Protein AF-A0A1X0P820-F1 (afdb_monomer)

Radius of gyration: 40.1 Å; Cα contacts (8 Å, |Δi|>4): 297; chains: 1; bounding box: 89×72×138 Å

Nearest PDB structures (foldseek):
  8d9p-assembly1_A  TM=5.127E-01  e=3.800E+00  synthetic construct
  5vju-assembly1_A  TM=3.948E-01  e=8.226E+00  synthetic construct
  8d9o-assembly1_A  TM=4.540E-01  e=9.118E+00  synthetic construct

pLDDT: mean 73.33, std 23.53, range [30.02, 98.31]

Mean predicted aligned error: 17.37 Å

Sequence (415 aa):
MGLALCHLFPRDVVLQAALLFLLVSCVLQGIVVGNYGKDTATGTITLKGQSTGASDAVHIATKPLIYTNNGTHVCEMSSNVDLVYVDCARFVEGFHAVCGLFLSSFISSVVVLIFCSFCVVPLSKTTTILIATVFVLFLIPISLHSAAIGMFFSPCVRYARSTVGRVIFAGEDVKFHRSHLSNVAVASEACLGVGFLFTLMRFVLAVLFRQSVKRRAIVRRDIGHLMQRHIVNDDWERQRAVLQSHARSVQLEMVIRADDDDNNKNASDGNNEEKKKKRKREIFESPATATMTTTTTTATGLCSAGGDVGSVSAAVAAAGTGLSNNNNNNNNNNNNNNNNNNNNNNNNNNNNNNNNRGKGGDVRNSSLHESDAEFTFRPSRAHSTIFNDTIRQVSNSSPAAEPFYASRTDTGTYS

Solvent-accessible surface area (backbone atoms only — not comparable to full-atom values): 26260 Å² total; per-residue (Å²): 134,83,76,64,65,80,68,46,55,63,88,50,64,63,58,45,52,20,53,50,26,41,51,54,17,41,54,38,39,46,54,54,58,70,43,52,76,40,90,54,48,39,24,38,39,34,55,66,91,61,66,101,78,56,84,74,37,32,32,32,36,49,44,63,36,30,28,39,72,86,69,49,73,76,34,66,92,61,96,83,58,103,73,73,51,71,44,44,54,52,22,34,54,44,40,51,52,26,53,52,27,45,50,50,17,37,53,45,40,51,52,43,52,51,42,45,43,70,46,42,50,73,67,42,84,40,68,66,56,37,44,50,51,53,44,60,55,49,50,57,27,49,52,32,39,53,48,20,53,50,45,40,66,52,57,24,49,49,25,49,48,52,41,46,17,52,74,74,49,79,62,47,66,64,42,82,43,79,24,71,53,47,51,40,52,52,50,21,50,51,30,37,49,51,16,45,49,45,38,48,53,52,41,50,49,55,53,53,51,51,52,52,50,52,54,54,38,64,75,65,70,46,61,70,66,52,65,78,60,47,78,62,52,51,60,58,51,48,50,48,47,50,51,50,51,48,52,50,51,52,52,52,52,51,52,56,54,50,56,51,54,52,52,53,49,53,56,56,58,59,53,64,66,54,63,76,76,63,84,83,72,80,92,82,87,85,89,86,89,86,89,83,88,80,89,77,88,82,86,86,79,90,81,88,81,88,84,83,88,79,91,80,83,86,84,87,79,90,84,81,83,89,83,84,87,82,84,82,90,80,91,81,90,80,90,80,86,82,85,83,86,83,88,82,86,82,90,83,88,79,88,79,88,81,87,82,91,76,89,87,79,89,82,82,87,80,94,74,84,87,74,86,75,78,82,73,83,73,77,78,84,72,83,89,74,91,89,80,85,85,85,81,81,87,84,83,82,82,79,81,84,77,81,83,76,82,81,81,79,81,85,80,86,81,133

Secondary structure (DSSP, 8-state):
----GGGTS-S-HHHHHHHHHHHHHHHHHHHHHHTTTSS--SEEEEETT--TT-TT-EEE-SSS-EEETT--EEE---S--S---HHHHHHHHHHHHHHHHHHHHHHHHHHHHHHIIIIIHHH-SSHHHHHHHHHHHHHHHHHHHHHHHHHIIIIIHHHHHHHHHHHTSTT--EEEEE-HHHHHHHHHHHHHHHHHHHHHHHHHHHHHHHHHHHHHHHHHT-HHHHHTT-TTHHHHHHHHHHHHHHHHHHHHHHHHHHHHHHHHHHHHHHHHHHTTTS-SS--------------------------------------------------------------------------------------------------------SSSSSSSSSS--------------------

Organism: NCBI:txid67003

Foldseek 3Di:
DPPPLVQLDAPPVLLNLLLVLLVLLLVLLCVLLVQQPPQDFQWWKDFVPDDPDDQFIWGCGSALWIAGPVRHTLADPDPDDPDHDPLSVQLNVLSVLLSVLSVQLSVLSVVLSCCLRPPLSVPDLDPLSSLVVNLVSLVRSLVSLVVSLCSCVPRNVVSVQVSCCVRPVVNGDMDMGGDPSNVSSVVSSVSSVSSNVSSVVVNVCVVVVVVVVVVVCVVVVPVVVVVVPSVSVCVVVVVVVVVVVVVVVVVVVVVVVVVVVVVVVVVVVVVVVVVVPPPPDDDDDDDDDDDDDDDDDDDDDDDDDDDDDDDDDDDDDDDDDDDDDDDDDDDDDDDDDDDDDDDDDDDDDDDDDDDDDDDDDDDDDDDDDDDDPPPDPDDPPPDPDPDDPPPPPPPDDDDDDDDDDDDDDDDDDDD

Structure (mmCIF, N/CA/C/O backbone):
data_AF-A0A1X0P820-F1
#
_entry.id   AF-A0A1X0P820-F1
#
loop_
_atom_site.group_PDB
_atom_site.id
_atom_site.type_symbol
_atom_site.label_atom_id
_atom_site.label_alt_id
_atom_site.label_comp_id
_atom_site.label_asym_id
_atom_site.label_entity_id
_atom_site.label_seq_id
_atom_site.pdbx_PDB_ins_code
_atom_site.Cartn_x
_atom_site.Cartn_y
_atom_site.Cartn_z
_atom_site.occupancy
_atom_site.B_iso_or_equiv
_atom_site.auth_seq_id
_atom_site.auth_comp_id
_atom_site.auth_asym_id
_atom_site.auth_atom_id
_atom_site.pdbx_PDB_model_num
ATOM 1 N N . MET A 1 1 ? 7.478 24.132 -26.569 1.00 47.34 1 MET A N 1
ATOM 2 C CA . MET A 1 1 ? 8.314 23.020 -26.068 1.00 47.34 1 MET A CA 1
ATOM 3 C C . MET A 1 1 ? 7.395 21.917 -25.559 1.00 47.34 1 MET A C 1
ATOM 5 O O . MET A 1 1 ? 7.080 21.878 -24.379 1.00 47.34 1 MET A O 1
ATOM 9 N N . GLY A 1 2 ? 6.881 21.073 -26.455 1.00 51.19 2 GLY A N 1
ATOM 10 C CA . GLY A 1 2 ? 6.145 19.877 -26.046 1.00 51.19 2 GLY A CA 1
ATOM 11 C C . GLY A 1 2 ? 7.160 18.846 -25.578 1.00 51.19 2 GLY A C 1
ATOM 12 O O . GLY A 1 2 ? 7.737 18.151 -26.408 1.00 51.19 2 GLY A O 1
ATOM 13 N N . LEU A 1 3 ? 7.454 18.811 -24.277 1.00 50.75 3 LEU A N 1
ATOM 14 C CA . LEU A 1 3 ? 8.261 17.743 -23.692 1.00 50.75 3 LEU A CA 1
ATOM 15 C C . LEU A 1 3 ? 7.562 16.425 -24.023 1.00 50.75 3 LEU A C 1
ATOM 17 O O . LEU A 1 3 ? 6.434 16.186 -23.594 1.00 50.75 3 LEU A O 1
ATOM 21 N N . ALA A 1 4 ? 8.205 15.615 -24.857 1.00 64.69 4 ALA A N 1
ATOM 22 C CA . ALA A 1 4 ? 7.678 14.347 -25.323 1.00 64.69 4 ALA A CA 1
ATOM 23 C C . ALA A 1 4 ? 7.520 13.386 -24.133 1.00 64.69 4 ALA A C 1
ATOM 25 O O . ALA A 1 4 ? 8.435 12.639 -23.787 1.00 64.69 4 ALA A O 1
ATOM 26 N N . LEU A 1 5 ? 6.329 13.399 -23.522 1.00 71.75 5 LEU A N 1
ATOM 27 C CA . LEU A 1 5 ? 5.872 12.487 -22.461 1.00 71.75 5 LEU A CA 1
ATOM 28 C C . LEU A 1 5 ? 6.112 11.008 -22.810 1.00 71.75 5 LEU A C 1
ATOM 30 O O . LEU A 1 5 ? 6.239 10.169 -21.924 1.00 71.75 5 LEU A O 1
ATOM 34 N N . CYS A 1 6 ? 6.261 10.702 -24.099 1.00 69.25 6 CYS A N 1
ATOM 35 C CA . CYS A 1 6 ? 6.625 9.399 -24.642 1.00 69.25 6 CYS A CA 1
ATOM 36 C C . CYS A 1 6 ? 7.938 8.824 -24.072 1.00 69.25 6 CYS A C 1
ATOM 38 O O . CYS A 1 6 ? 8.123 7.611 -24.114 1.00 69.25 6 CYS A O 1
ATOM 40 N N . HIS A 1 7 ? 8.844 9.659 -23.547 1.00 69.88 7 HIS A N 1
ATOM 41 C CA . HIS A 1 7 ? 10.105 9.208 -22.940 1.00 69.88 7 HIS A CA 1
ATOM 42 C C . HIS A 1 7 ? 10.039 9.009 -21.420 1.00 69.88 7 HIS A C 1
ATOM 44 O O . HIS A 1 7 ? 10.978 8.458 -20.849 1.00 69.88 7 HIS A O 1
ATOM 50 N N . LEU A 1 8 ? 8.954 9.434 -20.764 1.00 72.19 8 LEU A N 1
ATOM 51 C CA . LEU A 1 8 ? 8.812 9.312 -19.310 1.00 72.19 8 LEU A CA 1
ATOM 52 C C . LEU A 1 8 ? 8.363 7.913 -18.872 1.00 72.19 8 LEU A C 1
ATOM 54 O O . LEU A 1 8 ? 8.643 7.490 -17.753 1.00 72.19 8 LEU A O 1
ATOM 58 N N . PHE A 1 9 ? 7.658 7.188 -19.742 1.00 72.81 9 PHE A N 1
ATOM 59 C CA . PHE A 1 9 ? 7.109 5.880 -19.406 1.00 72.81 9 PHE A CA 1
ATOM 60 C C . PHE A 1 9 ? 8.068 4.757 -19.816 1.00 72.81 9 PHE A C 1
ATOM 62 O O . PHE A 1 9 ? 8.540 4.734 -20.958 1.00 72.81 9 PHE A O 1
ATOM 69 N N . PRO A 1 10 ? 8.350 3.785 -18.924 1.00 80.94 10 PRO A N 1
ATOM 70 C CA . PRO A 1 10 ? 9.181 2.646 -19.284 1.00 80.94 10 PRO A CA 1
ATOM 71 C C . PRO A 1 10 ? 8.500 1.865 -20.406 1.00 80.94 10 PRO A C 1
ATOM 73 O O . PRO A 1 10 ? 7.308 1.604 -20.324 1.00 80.94 10 PRO A O 1
ATOM 76 N N . ARG A 1 11 ? 9.234 1.441 -21.441 1.00 85.25 11 ARG A N 1
ATOM 77 C CA . ARG A 1 11 ? 8.656 0.619 -22.526 1.00 85.25 11 ARG A CA 1
ATOM 78 C C . ARG A 1 11 ? 8.253 -0.796 -22.079 1.00 85.25 11 ARG A C 1
ATOM 80 O O . ARG A 1 11 ? 7.543 -1.482 -22.805 1.00 85.25 11 ARG A O 1
ATOM 87 N N . ASP A 1 12 ? 8.719 -1.255 -20.915 1.00 91.06 12 ASP A N 1
ATOM 88 C CA . ASP A 1 12 ? 8.370 -2.573 -20.375 1.00 91.06 12 ASP A CA 1
ATOM 89 C C . ASP A 1 12 ? 6.958 -2.540 -19.764 1.00 91.06 12 ASP A C 1
ATOM 91 O O . ASP A 1 12 ? 6.740 -1.937 -18.712 1.00 91.06 12 ASP A O 1
ATOM 95 N N . VAL A 1 13 ? 6.005 -3.203 -20.428 1.00 93.12 13 VAL A N 1
ATOM 96 C CA . VAL A 1 13 ? 4.582 -3.256 -20.038 1.00 93.12 13 VAL A CA 1
ATOM 97 C C . VAL A 1 13 ? 4.392 -3.815 -18.624 1.00 93.12 13 VAL A C 1
ATOM 99 O O . VAL A 1 13 ? 3.514 -3.358 -17.896 1.00 93.12 13 VAL A O 1
ATOM 102 N N . VAL A 1 14 ? 5.236 -4.760 -18.187 1.00 94.62 14 VAL A N 1
ATOM 103 C CA . VAL A 1 14 ? 5.148 -5.327 -16.830 1.00 94.62 14 VAL A CA 1
ATOM 104 C C . VAL A 1 14 ? 5.535 -4.276 -15.792 1.00 94.62 14 VAL A C 1
ATOM 106 O O . VAL A 1 14 ? 4.891 -4.162 -14.750 1.00 94.62 14 VAL A O 1
ATOM 109 N N . LEU A 1 15 ? 6.558 -3.470 -16.091 1.00 94.69 15 LEU A N 1
ATOM 110 C CA . LEU A 1 15 ? 6.976 -2.377 -15.217 1.00 94.69 15 LEU A CA 1
ATOM 111 C C . LEU A 1 15 ? 5.935 -1.249 -15.186 1.00 94.69 15 LEU A C 1
ATOM 113 O O . LEU A 1 15 ? 5.670 -0.707 -14.117 1.00 94.69 15 LEU A O 1
ATOM 117 N N . GLN A 1 16 ? 5.304 -0.934 -16.323 1.00 95.19 16 GLN A N 1
ATOM 118 C CA . GLN A 1 16 ? 4.181 0.010 -16.375 1.00 95.19 16 GLN A CA 1
ATOM 119 C C . GLN A 1 16 ? 3.014 -0.459 -15.498 1.00 95.19 16 GLN A C 1
ATOM 121 O O . GLN A 1 16 ? 2.505 0.319 -14.695 1.00 95.19 16 GLN A O 1
ATOM 126 N N . ALA A 1 17 ? 2.627 -1.735 -15.602 1.00 96.69 17 ALA A N 1
ATOM 127 C CA . ALA A 1 17 ? 1.580 -2.310 -14.764 1.00 96.69 17 ALA A CA 1
ATOM 128 C C . ALA A 1 17 ? 1.951 -2.244 -13.274 1.00 96.69 17 ALA A C 1
ATOM 130 O O . ALA A 1 17 ? 1.131 -1.835 -12.457 1.00 96.69 17 ALA A O 1
ATOM 131 N N . ALA A 1 18 ? 3.195 -2.571 -12.909 1.00 96.81 18 ALA A N 1
ATOM 132 C CA . ALA A 1 18 ? 3.658 -2.467 -11.526 1.00 96.81 18 ALA A CA 1
ATOM 133 C C . ALA A 1 18 ? 3.593 -1.029 -10.979 1.00 96.81 18 ALA A C 1
ATOM 135 O O . ALA A 1 18 ? 3.135 -0.822 -9.856 1.00 96.81 18 ALA A O 1
ATOM 136 N N . LEU A 1 19 ? 4.001 -0.030 -11.772 1.00 96.12 19 LEU A N 1
ATOM 137 C CA . LEU A 1 19 ? 3.899 1.385 -11.396 1.00 96.12 19 LEU A CA 1
ATOM 138 C C . LEU A 1 19 ? 2.442 1.858 -11.296 1.00 96.12 19 LEU A C 1
ATOM 140 O O . LEU A 1 19 ? 2.126 2.663 -10.423 1.00 96.12 19 LEU A O 1
ATOM 144 N N . LEU A 1 20 ? 1.543 1.330 -12.132 1.00 97.06 20 LEU A N 1
ATOM 145 C CA . LEU A 1 20 ? 0.107 1.588 -12.021 1.00 97.06 20 LEU A CA 1
ATOM 146 C C . LEU A 1 20 ? -0.459 1.037 -10.704 1.00 97.06 20 LEU A C 1
ATOM 148 O O . LEU A 1 20 ? -1.182 1.747 -10.011 1.00 97.06 20 LEU A O 1
ATOM 152 N N . PHE A 1 21 ? -0.103 -0.192 -10.319 1.00 98.06 21 PHE A N 1
ATOM 153 C CA . PHE A 1 21 ? -0.505 -0.761 -9.027 1.00 98.06 21 PHE A CA 1
ATOM 154 C C . PHE A 1 21 ? 0.057 0.030 -7.839 1.00 98.06 21 PHE A C 1
ATOM 156 O O . PHE A 1 21 ? -0.660 0.236 -6.859 1.00 98.06 21 PHE A O 1
ATOM 163 N N . LEU A 1 22 ? 1.294 0.531 -7.940 1.00 97.38 22 LEU A N 1
ATOM 164 C CA . LEU A 1 22 ? 1.863 1.446 -6.947 1.00 97.38 22 LEU A CA 1
ATOM 165 C C . LEU A 1 22 ? 1.059 2.749 -6.859 1.00 97.38 22 LEU A C 1
ATOM 167 O O . LEU A 1 22 ? 0.723 3.170 -5.759 1.00 97.38 22 LEU A O 1
ATOM 171 N N . LEU A 1 23 ? 0.694 3.359 -7.992 1.00 97.62 23 LEU A N 1
ATOM 172 C CA . LEU A 1 23 ? -0.141 4.564 -8.018 1.00 97.62 23 LEU A CA 1
ATOM 173 C C . LEU A 1 23 ? -1.511 4.319 -7.366 1.00 97.62 23 LEU A C 1
ATOM 175 O O . LEU A 1 23 ? -1.937 5.115 -6.530 1.00 97.62 23 LEU A O 1
ATOM 179 N N . VAL A 1 24 ? -2.185 3.216 -7.705 1.00 98.25 24 VAL A N 1
ATOM 180 C CA . VAL A 1 24 ? -3.465 2.836 -7.082 1.00 98.25 24 VAL A CA 1
ATOM 181 C C . VAL A 1 24 ? -3.289 2.646 -5.573 1.00 98.25 24 VAL A C 1
ATOM 183 O O . VAL A 1 24 ? -4.085 3.175 -4.796 1.00 98.25 24 VAL A O 1
ATOM 186 N N . SER A 1 25 ? -2.218 1.972 -5.143 1.00 98.12 25 SER A N 1
ATOM 187 C CA . SER A 1 25 ? -1.879 1.840 -3.723 1.00 98.12 25 SER A CA 1
ATOM 188 C C . SER A 1 25 ? -1.675 3.202 -3.054 1.00 98.12 25 SER A C 1
ATOM 190 O O . SER A 1 25 ? -2.258 3.435 -1.999 1.00 98.12 25 SER A O 1
ATOM 192 N N . CYS A 1 26 ? -0.933 4.131 -3.672 1.00 98.12 26 CYS A N 1
ATOM 193 C CA . CYS A 1 26 ? -0.728 5.488 -3.151 1.00 98.12 26 CYS A CA 1
ATOM 194 C C . CYS A 1 26 ? -2.051 6.228 -2.935 1.00 98.12 26 CYS A C 1
ATOM 196 O O . CYS A 1 26 ? -2.231 6.871 -1.904 1.00 98.12 26 CYS A O 1
ATOM 198 N N . VAL A 1 27 ? -2.990 6.132 -3.884 1.00 98.25 27 VAL A N 1
ATOM 199 C CA . VAL A 1 27 ? -4.312 6.766 -3.758 1.00 98.25 27 VAL A CA 1
ATOM 200 C C . VAL A 1 27 ? -5.083 6.167 -2.582 1.00 98.25 27 VAL A C 1
ATOM 202 O O . VAL A 1 27 ? -5.604 6.905 -1.748 1.00 98.25 27 VAL A O 1
ATOM 205 N N . LEU A 1 28 ? -5.113 4.837 -2.463 1.00 98.00 28 LEU A N 1
ATOM 206 C CA . LEU A 1 28 ? -5.798 4.159 -1.360 1.00 98.00 28 LEU A CA 1
ATOM 207 C C . LEU A 1 28 ? -5.140 4.448 0.002 1.00 98.00 28 LEU A C 1
ATOM 209 O O . LEU A 1 28 ? -5.843 4.688 0.981 1.00 98.00 28 LEU A O 1
ATOM 213 N N . GLN A 1 29 ? -3.808 4.488 0.077 1.00 97.81 29 GLN A N 1
ATOM 214 C CA . GLN A 1 29 ? -3.070 4.917 1.270 1.00 97.81 29 GLN A CA 1
ATOM 215 C C . GLN A 1 29 ? -3.385 6.373 1.628 1.00 97.81 29 GLN A C 1
ATOM 217 O O . GLN A 1 29 ? -3.626 6.674 2.794 1.00 97.81 29 GLN A O 1
ATOM 222 N N . GLY A 1 30 ? -3.467 7.258 0.632 1.00 97.94 30 GLY A N 1
ATOM 223 C CA . GLY A 1 30 ? -3.889 8.644 0.810 1.00 97.94 30 GLY A CA 1
ATOM 224 C C . GLY A 1 30 ? -5.301 8.757 1.389 1.00 97.94 30 GLY A C 1
ATOM 225 O O . GLY A 1 30 ? -5.535 9.595 2.254 1.00 97.94 30 GLY A O 1
ATOM 226 N N . ILE A 1 31 ? -6.228 7.873 1.001 1.00 97.50 31 ILE A N 1
ATOM 227 C CA . ILE A 1 31 ? -7.563 7.790 1.618 1.00 97.50 31 ILE A CA 1
ATOM 228 C C . ILE A 1 31 ? -7.458 7.354 3.086 1.00 97.50 31 ILE A C 1
ATOM 230 O O . ILE A 1 31 ? -8.126 7.941 3.935 1.00 97.50 31 ILE A O 1
ATOM 234 N N . VAL A 1 32 ? -6.630 6.357 3.414 1.00 97.06 32 VAL A N 1
ATOM 235 C CA . VAL A 1 32 ? -6.440 5.908 4.808 1.00 97.06 32 VAL A CA 1
ATOM 236 C C . VAL A 1 32 ? -5.873 7.035 5.672 1.00 97.06 32 VAL A C 1
ATOM 238 O O . VAL A 1 32 ? -6.461 7.374 6.697 1.00 97.06 32 VAL A O 1
ATOM 241 N N . VAL A 1 33 ? -4.783 7.664 5.226 1.00 97.12 33 VAL A N 1
ATOM 242 C CA . VAL A 1 33 ? -4.111 8.761 5.940 1.00 97.12 33 VAL A CA 1
ATOM 243 C C . VAL A 1 33 ? -4.994 10.011 6.003 1.00 97.12 33 VAL A C 1
ATOM 245 O O . VAL A 1 33 ? -5.092 10.639 7.049 1.00 97.12 33 VAL A O 1
ATOM 248 N N . GLY A 1 34 ? -5.701 10.359 4.926 1.00 96.88 34 GLY A N 1
ATOM 249 C CA . GLY A 1 34 ? -6.569 11.541 4.858 1.00 96.88 34 GLY A CA 1
ATOM 250 C C . GLY A 1 34 ? -7.869 11.433 5.664 1.00 96.88 34 GLY A C 1
ATOM 251 O O . GLY A 1 34 ? -8.553 12.435 5.869 1.00 96.88 34 GLY A O 1
ATOM 252 N N . ASN A 1 35 ? -8.234 10.234 6.129 1.00 96.69 35 ASN A N 1
ATOM 253 C CA . ASN A 1 35 ? -9.311 10.059 7.107 1.00 96.69 35 ASN A CA 1
ATOM 254 C C . ASN A 1 35 ? -8.813 10.108 8.556 1.00 96.69 35 ASN A C 1
ATOM 256 O O . ASN A 1 35 ? -9.644 10.084 9.463 1.00 96.69 35 ASN A O 1
ATOM 260 N N . TYR A 1 36 ? -7.499 10.228 8.787 1.00 95.06 36 TYR A N 1
ATOM 261 C CA . TYR A 1 36 ? -6.968 10.461 10.123 1.00 95.06 36 TYR A CA 1
ATOM 262 C C . TYR A 1 36 ? -7.589 11.723 10.716 1.00 95.06 36 TYR A C 1
ATOM 264 O O . TYR A 1 36 ? -7.587 12.794 10.112 1.00 95.06 36 TYR A O 1
ATOM 272 N N . GLY A 1 37 ? -8.137 11.587 11.915 1.00 90.44 37 GLY A N 1
ATOM 273 C CA . GLY A 1 37 ? -8.718 12.704 12.635 1.00 90.44 37 GLY A CA 1
ATOM 274 C C . GLY A 1 37 ? -10.235 12.845 12.487 1.00 90.44 37 GLY A C 1
ATOM 275 O O . GLY A 1 37 ? -10.819 13.661 13.199 1.00 90.44 37 GLY A O 1
ATOM 276 N N . LYS A 1 38 ? -10.872 12.052 11.619 1.00 92.62 38 LYS A N 1
ATOM 277 C CA . LYS A 1 38 ? -12.333 11.995 11.507 1.00 92.62 38 LYS A CA 1
ATOM 278 C C . LYS A 1 38 ? -12.906 10.965 12.473 1.00 92.62 38 LYS A C 1
ATOM 280 O O . LYS A 1 38 ? -12.312 9.905 12.679 1.00 92.62 38 LYS A O 1
ATOM 285 N N . ASP A 1 39 ? -14.119 11.208 12.949 1.00 87.75 39 ASP A N 1
ATOM 286 C CA . ASP A 1 39 ? -14.847 10.303 13.855 1.00 87.75 39 ASP A CA 1
ATOM 287 C C . ASP A 1 39 ? -15.401 9.054 13.140 1.00 87.75 39 ASP A C 1
ATOM 289 O O . ASP A 1 39 ? -16.330 8.391 13.591 1.00 87.75 39 ASP A O 1
ATOM 293 N N . THR A 1 40 ? -14.831 8.713 11.983 1.00 89.81 40 THR A N 1
ATOM 294 C CA . THR A 1 40 ? -15.099 7.459 11.290 1.00 89.81 40 THR A CA 1
ATOM 295 C C . THR A 1 40 ? -14.441 6.309 12.044 1.00 89.81 40 THR A C 1
ATOM 297 O O . THR A 1 40 ? -13.242 6.349 12.318 1.00 89.81 40 THR A O 1
ATOM 300 N N . ALA A 1 41 ? -15.192 5.252 12.335 1.00 90.19 41 ALA A N 1
ATOM 301 C CA . ALA A 1 41 ? -14.641 4.079 12.998 1.00 90.19 41 ALA A CA 1
ATOM 302 C C . ALA A 1 41 ? -13.718 3.273 12.057 1.00 90.19 41 ALA A C 1
ATOM 304 O O . ALA A 1 41 ? -14.077 2.959 10.918 1.00 90.19 41 ALA A O 1
ATOM 305 N N . THR A 1 42 ? -12.539 2.879 12.536 1.00 94.00 42 THR A N 1
ATOM 306 C CA . THR A 1 42 ? -11.650 1.880 11.912 1.00 94.00 42 THR A CA 1
ATOM 307 C C . THR A 1 42 ? -12.174 0.455 12.108 1.00 94.00 42 THR A C 1
ATOM 309 O O . THR A 1 42 ? -11.932 -0.430 11.290 1.00 94.00 42 THR A O 1
ATOM 312 N N . GLY A 1 43 ? -12.975 0.224 13.143 1.00 96.06 43 GLY A N 1
ATOM 313 C CA . GLY A 1 43 ? -13.680 -1.032 13.349 1.00 96.06 43 GLY A CA 1
ATOM 314 C C . GLY A 1 43 ? -14.589 -0.982 14.561 1.00 96.06 43 GLY A C 1
ATOM 315 O O . GLY A 1 43 ? -14.561 -0.022 15.331 1.00 96.06 43 GLY A O 1
ATOM 316 N N . THR A 1 44 ? -15.395 -2.026 14.713 1.00 96.62 44 THR A N 1
ATOM 317 C CA . THR A 1 44 ? -16.356 -2.153 15.808 1.00 96.62 44 THR A CA 1
ATOM 318 C C . THR A 1 44 ? -16.093 -3.414 16.612 1.00 96.62 44 THR A C 1
ATOM 320 O O . THR A 1 44 ? -15.758 -4.468 16.075 1.00 96.62 44 THR A O 1
ATOM 323 N N . ILE A 1 45 ? -16.206 -3.312 17.927 1.00 97.06 45 ILE A N 1
ATOM 324 C CA . ILE A 1 45 ? -16.111 -4.416 18.871 1.00 97.06 45 ILE A CA 1
ATOM 325 C C . ILE A 1 45 ? -17.519 -4.647 19.414 1.00 97.06 45 ILE A C 1
ATOM 327 O O . ILE A 1 45 ? -18.149 -3.723 19.923 1.00 97.06 45 ILE A O 1
ATOM 331 N N . THR A 1 46 ? -18.011 -5.874 19.284 1.00 96.88 46 THR A N 1
ATOM 332 C CA . THR A 1 46 ? -19.322 -6.289 19.800 1.00 96.88 46 THR A CA 1
ATOM 333 C C . THR A 1 46 ? -19.177 -7.563 20.616 1.00 96.88 46 THR A C 1
ATOM 335 O O . THR A 1 46 ? -18.184 -8.289 20.478 1.00 96.88 46 THR A O 1
ATOM 338 N N . LEU A 1 47 ? -20.178 -7.877 21.433 1.00 96.56 47 LEU A N 1
ATOM 339 C CA . LEU A 1 47 ? -20.230 -9.151 22.132 1.00 96.56 47 LEU A CA 1
ATOM 340 C C . LEU A 1 47 ? -20.316 -10.323 21.140 1.00 96.56 47 LEU A C 1
ATOM 342 O O . LEU A 1 47 ? -20.959 -10.236 20.085 1.00 96.56 47 LEU A O 1
ATOM 346 N N . LYS A 1 48 ? -19.664 -11.442 21.453 1.00 96.00 48 LYS A N 1
ATOM 347 C CA . LYS A 1 48 ? -19.737 -12.656 20.636 1.00 96.00 48 LYS A CA 1
ATOM 348 C C . LYS A 1 48 ? -21.154 -13.237 20.703 1.00 96.00 48 LYS A C 1
ATOM 350 O O . LYS A 1 48 ? -21.622 -13.625 21.761 1.00 96.00 48 LYS A O 1
ATOM 355 N N . GLY A 1 49 ? -21.820 -13.316 19.551 1.00 92.69 49 GLY A N 1
ATOM 356 C CA . GLY A 1 49 ? -23.203 -13.805 19.437 1.00 92.69 49 GLY A CA 1
ATOM 357 C C . GLY A 1 49 ? -24.245 -12.700 19.252 1.00 92.69 49 GLY A C 1
ATOM 358 O O . GLY A 1 49 ? -25.368 -12.995 18.855 1.00 92.69 49 GLY A O 1
ATOM 359 N N . GLN A 1 50 ? -23.867 -11.434 19.442 1.00 91.69 50 GLN A N 1
ATOM 360 C CA . GLN A 1 50 ? -24.741 -10.292 19.187 1.00 91.69 50 GLN A CA 1
ATOM 361 C C . GLN A 1 50 ? -24.653 -9.865 17.711 1.00 91.69 50 GLN A C 1
ATOM 363 O O . GLN A 1 50 ? -23.569 -9.854 17.118 1.00 91.69 50 GLN A O 1
ATOM 368 N N . SER A 1 51 ? -25.792 -9.544 17.090 1.00 83.12 51 SER A N 1
ATOM 369 C CA . SER A 1 51 ? -25.836 -9.057 15.707 1.00 83.12 51 SER A CA 1
ATOM 370 C C . SER A 1 51 ? -25.282 -7.628 15.607 1.00 83.12 51 SER A C 1
ATOM 372 O O . SER A 1 51 ? -25.352 -6.845 16.554 1.00 83.12 51 SER A O 1
ATOM 374 N N . THR A 1 52 ? -24.728 -7.270 14.445 1.00 72.69 52 THR A N 1
ATOM 375 C CA . THR A 1 52 ? -23.994 -6.016 14.159 1.00 72.69 52 THR A CA 1
ATOM 376 C C . THR A 1 52 ? -24.832 -4.721 14.189 1.00 72.69 52 THR A C 1
ATOM 378 O O . THR A 1 52 ? -24.443 -3.730 13.582 1.00 72.69 52 THR A O 1
ATOM 381 N N . GLY A 1 53 ? -25.964 -4.695 14.894 1.00 76.56 53 GLY A N 1
ATOM 382 C CA . GLY A 1 53 ? -26.826 -3.516 15.056 1.00 76.56 53 GLY A CA 1
ATOM 383 C C . GLY A 1 53 ? -27.256 -3.242 16.497 1.00 76.56 53 GLY A C 1
ATOM 384 O O . GLY A 1 53 ? -28.145 -2.424 16.711 1.00 76.56 53 GLY A O 1
ATOM 385 N N . ALA A 1 54 ? -26.679 -3.936 17.479 1.00 74.44 54 ALA A N 1
ATOM 386 C CA . ALA A 1 54 ? -27.041 -3.732 18.873 1.00 74.44 54 ALA A CA 1
ATOM 387 C C . ALA A 1 54 ? -26.499 -2.408 19.439 1.00 74.44 54 ALA A C 1
ATOM 389 O O . ALA A 1 54 ? -25.438 -1.921 19.033 1.00 74.44 54 ALA A O 1
ATOM 390 N N . SER A 1 55 ? -27.228 -1.863 20.416 1.00 83.62 55 SER A N 1
ATOM 391 C CA . SER A 1 55 ? -26.920 -0.626 21.148 1.00 83.62 55 SER A CA 1
ATOM 392 C C . SER A 1 55 ? -25.532 -0.605 21.787 1.00 83.62 55 SER A C 1
ATOM 394 O O . SER A 1 55 ? -25.006 0.474 22.045 1.00 83.62 55 SER A O 1
ATOM 396 N N . ASP A 1 56 ? -24.904 -1.767 21.960 1.00 91.31 56 ASP A N 1
ATOM 397 C CA . ASP A 1 56 ? -23.705 -1.921 22.783 1.00 91.31 56 ASP A CA 1
ATOM 398 C C . ASP A 1 56 ? -22.418 -2.025 21.951 1.00 91.31 56 ASP A C 1
ATOM 400 O O . ASP A 1 56 ? -21.383 -2.473 22.436 1.00 91.31 56 ASP A O 1
ATOM 404 N N . ALA A 1 57 ? -22.448 -1.625 20.675 1.00 95.12 57 ALA A N 1
ATOM 405 C CA . ALA A 1 57 ? -21.241 -1.598 19.856 1.00 95.12 57 ALA A CA 1
ATOM 406 C C . ALA A 1 57 ? -20.249 -0.528 20.350 1.00 95.12 57 ALA A C 1
ATOM 408 O O . ALA A 1 57 ? -20.605 0.629 20.595 1.00 95.12 57 ALA A O 1
ATOM 409 N N . VAL A 1 58 ? -18.979 -0.923 20.444 1.00 95.94 58 VAL A N 1
ATOM 410 C CA . VAL A 1 58 ? -17.861 -0.032 20.763 1.00 95.94 58 VAL A CA 1
ATOM 411 C C . VAL A 1 58 ? -17.035 0.194 19.504 1.00 95.94 58 VAL A C 1
ATOM 413 O O . VAL A 1 58 ? -16.642 -0.753 18.827 1.00 95.94 58 VAL A O 1
ATOM 416 N N . HIS A 1 59 ? -16.759 1.447 19.179 1.00 96.25 59 HIS A N 1
ATOM 417 C CA . HIS A 1 59 ? -16.050 1.859 17.974 1.00 96.25 59 HIS A CA 1
ATOM 418 C C . HIS A 1 59 ? -14.603 2.216 18.297 1.00 96.25 59 HIS A C 1
ATOM 420 O O . HIS A 1 59 ? -14.308 2.844 19.314 1.00 96.25 59 HIS A O 1
ATOM 426 N N . ILE A 1 60 ? -13.692 1.835 17.406 1.00 96.31 60 ILE A N 1
ATOM 427 C CA . ILE A 1 60 ? -12.308 2.312 17.413 1.00 96.31 60 ILE A CA 1
ATOM 428 C C . ILE A 1 60 ? -12.230 3.457 16.407 1.00 96.31 60 ILE A C 1
ATOM 430 O O . ILE A 1 60 ? -12.509 3.236 15.232 1.00 96.31 60 ILE A O 1
ATOM 434 N N . ALA A 1 61 ? -11.872 4.668 16.827 1.00 95.31 61 ALA A N 1
ATOM 435 C CA . ALA A 1 61 ? -11.766 5.821 15.929 1.00 95.31 61 ALA A CA 1
ATOM 436 C C . ALA A 1 61 ? -10.567 5.703 14.962 1.00 95.31 61 ALA A C 1
ATOM 438 O O . ALA A 1 61 ? -9.770 4.764 15.026 1.00 95.31 61 ALA A O 1
ATOM 439 N N . THR A 1 62 ? -10.418 6.673 14.050 1.00 93.62 62 THR A N 1
ATOM 440 C CA . THR A 1 62 ? -9.146 6.888 13.319 1.00 93.62 62 THR A CA 1
ATOM 441 C C . THR A 1 62 ? -8.085 7.595 14.156 1.00 93.62 62 THR A C 1
ATOM 443 O O . THR A 1 62 ? -6.917 7.613 13.778 1.00 93.62 62 THR A O 1
ATOM 446 N N . LYS A 1 63 ? -8.490 8.189 15.279 1.00 94.25 63 LYS A N 1
ATOM 447 C CA . LYS A 1 63 ? -7.612 8.656 16.354 1.00 94.25 63 LYS A CA 1
ATOM 448 C C . LYS A 1 63 ? -7.393 7.505 17.347 1.00 94.25 63 LYS A C 1
ATOM 450 O O . LYS A 1 63 ? -8.201 6.576 17.351 1.00 94.25 63 LYS A O 1
ATOM 455 N N . PRO A 1 64 ? -6.358 7.553 18.202 1.00 94.31 64 PRO A N 1
ATOM 456 C CA . PRO A 1 64 ? -6.156 6.584 19.284 1.00 94.31 64 PRO A CA 1
ATOM 457 C C . PRO A 1 64 ? -7.214 6.767 20.392 1.00 94.31 64 PRO A C 1
ATOM 459 O O . PRO A 1 64 ? -6.912 7.153 21.516 1.00 94.31 64 PRO A O 1
ATOM 462 N N . LEU A 1 65 ? -8.476 6.534 20.037 1.00 94.62 65 LEU A N 1
ATOM 463 C CA . LEU A 1 65 ? -9.666 6.749 20.845 1.00 94.62 65 LEU A CA 1
ATOM 464 C C . LEU A 1 65 ? -10.611 5.563 20.649 1.00 94.62 65 LEU A C 1
ATOM 466 O O . LEU A 1 65 ? -10.889 5.150 19.519 1.00 94.62 65 LEU A O 1
ATOM 470 N N . ILE A 1 66 ? -11.130 5.042 21.755 1.00 95.31 66 ILE A N 1
ATOM 471 C CA . ILE A 1 66 ? -12.195 4.037 21.765 1.00 95.31 66 ILE A CA 1
ATOM 472 C C . ILE A 1 66 ? -13.436 4.689 22.365 1.00 95.31 66 ILE A C 1
ATOM 474 O O . ILE A 1 66 ? -13.347 5.261 23.450 1.00 95.31 66 ILE A O 1
ATOM 478 N N . TYR A 1 67 ? -14.581 4.595 21.690 1.00 95.56 67 TYR A N 1
ATOM 479 C CA . TYR A 1 67 ? -15.823 5.238 22.123 1.00 95.56 67 TYR A CA 1
ATOM 480 C C . TYR A 1 67 ? -17.042 4.328 21.944 1.00 95.56 67 TYR A C 1
ATOM 482 O O . TYR A 1 67 ? -17.075 3.464 21.069 1.00 95.56 67 TYR A O 1
ATOM 490 N N . THR A 1 68 ? -18.050 4.495 22.794 1.00 95.69 68 THR A N 1
ATOM 491 C CA . THR A 1 68 ? -19.327 3.770 22.696 1.00 95.69 68 THR A CA 1
ATOM 492 C C . THR A 1 68 ? -20.265 4.433 21.683 1.00 95.69 68 THR A C 1
ATOM 494 O O . THR A 1 68 ? -20.048 5.574 21.279 1.00 95.69 68 THR A O 1
ATOM 497 N N . ASN A 1 69 ? -21.357 3.759 21.305 1.00 94.12 69 ASN A N 1
ATOM 498 C CA . ASN A 1 69 ? -22.431 4.357 20.492 1.00 94.12 69 ASN A CA 1
ATOM 499 C C . ASN A 1 69 ? -22.975 5.687 21.055 1.00 94.12 69 ASN A C 1
ATOM 501 O O . ASN A 1 69 ? -23.420 6.535 20.286 1.00 94.12 69 ASN A O 1
ATOM 505 N N . ASN A 1 70 ? -22.904 5.888 22.375 1.00 94.00 70 ASN A N 1
ATOM 506 C CA . ASN A 1 70 ? -23.364 7.110 23.043 1.00 94.00 70 ASN A CA 1
ATOM 507 C C . ASN A 1 70 ? -22.329 8.250 22.995 1.00 94.00 70 ASN A C 1
ATOM 509 O O . ASN A 1 70 ? -22.544 9.296 23.601 1.00 94.00 70 ASN A O 1
ATOM 513 N N . GLY A 1 71 ? -21.184 8.043 22.335 1.00 93.44 71 GLY A N 1
ATOM 514 C CA . GLY A 1 71 ? -20.072 8.995 22.309 1.00 93.44 71 GLY A CA 1
ATOM 515 C C . GLY A 1 71 ? -19.241 9.012 23.594 1.00 93.44 71 GLY A C 1
ATOM 516 O O . GLY A 1 71 ? -18.378 9.867 23.748 1.00 93.44 71 GLY A O 1
ATOM 517 N N . THR A 1 72 ? -19.463 8.082 24.528 1.00 93.12 72 THR A N 1
ATOM 518 C CA . THR A 1 72 ? -18.662 8.001 25.756 1.00 93.12 72 THR A CA 1
ATOM 519 C C . THR A 1 72 ? -17.282 7.441 25.437 1.00 93.12 72 THR A C 1
ATOM 521 O O . THR A 1 72 ? -17.169 6.357 24.861 1.00 93.12 72 THR A O 1
ATOM 524 N N . HIS A 1 73 ? -16.230 8.160 25.822 1.00 93.06 73 HIS A N 1
ATOM 525 C CA . HIS A 1 73 ? -14.850 7.740 25.606 1.00 93.06 73 HIS A CA 1
ATOM 526 C C . HIS A 1 73 ? -14.474 6.648 26.618 1.00 93.06 73 HIS A C 1
ATOM 528 O O . HIS A 1 73 ? -14.539 6.856 27.825 1.00 93.06 73 HIS A O 1
ATOM 534 N N . VAL A 1 74 ? -14.098 5.469 26.121 1.00 92.75 74 VAL A N 1
ATOM 535 C CA . VAL A 1 74 ? -13.686 4.307 26.933 1.00 92.75 74 VAL A CA 1
ATOM 536 C C . VAL A 1 74 ? -12.180 4.322 27.179 1.00 92.75 74 VAL A C 1
ATOM 538 O O . VAL A 1 74 ? -11.707 3.932 28.241 1.00 92.75 74 VAL A O 1
ATOM 541 N N . CYS A 1 75 ? -11.416 4.743 26.174 1.00 92.12 75 CYS A N 1
ATOM 542 C CA . CYS A 1 75 ? -9.967 4.839 26.240 1.00 92.12 75 CYS A CA 1
ATOM 543 C C . CYS A 1 75 ? -9.532 6.069 25.453 1.00 92.12 75 CYS A C 1
ATOM 545 O O . CYS A 1 75 ? -9.658 6.093 24.228 1.00 92.12 75 CYS A O 1
ATOM 547 N N . GLU A 1 76 ? -9.048 7.075 26.174 1.00 90.50 76 GLU A N 1
ATOM 548 C CA . GLU A 1 76 ? -8.495 8.314 25.641 1.00 90.50 76 GLU A CA 1
ATOM 549 C C . GLU A 1 76 ? -7.223 8.649 26.419 1.00 90.50 76 GLU A C 1
ATOM 551 O O . GLU A 1 76 ? -7.188 8.537 27.645 1.00 90.50 76 GLU A O 1
ATOM 556 N N . MET A 1 77 ? -6.183 9.088 25.710 1.00 83.50 77 MET A N 1
ATOM 557 C CA . MET A 1 77 ? -4.950 9.611 26.304 1.00 83.50 77 MET A CA 1
ATOM 558 C C . MET A 1 77 ? -5.187 11.033 26.839 1.00 83.50 77 MET A C 1
ATOM 560 O O . MET A 1 77 ? -4.547 11.989 26.413 1.00 83.50 77 MET A O 1
ATOM 564 N N . SER A 1 78 ? -6.185 11.196 27.703 1.00 81.75 78 SER A N 1
ATOM 565 C CA . SER A 1 78 ? -6.471 12.468 28.357 1.00 81.75 78 SER A CA 1
ATOM 566 C C . SER A 1 78 ? -5.621 12.602 29.617 1.00 81.75 78 SER A C 1
ATOM 568 O O . SER A 1 78 ? -5.351 11.627 30.315 1.00 81.75 78 SER A O 1
ATOM 570 N N . SER A 1 79 ? -5.201 13.827 29.917 1.00 59.25 79 SER A N 1
ATOM 571 C CA . SER A 1 79 ? -4.264 14.163 30.992 1.00 59.25 79 SER A CA 1
ATOM 572 C C . SER A 1 79 ? -4.836 14.060 32.413 1.00 59.25 79 SER A C 1
ATOM 574 O O . SER A 1 79 ? -4.106 14.332 33.357 1.00 59.25 79 SER A O 1
ATOM 576 N N . ASN A 1 80 ? -6.117 13.709 32.582 1.00 58.16 80 ASN A N 1
ATOM 577 C CA . ASN A 1 80 ? -6.854 13.899 33.842 1.00 58.16 80 ASN A CA 1
ATOM 578 C C . ASN A 1 80 ? -7.544 12.637 34.389 1.00 58.16 80 ASN A C 1
ATOM 580 O O . ASN A 1 80 ? -8.655 12.733 34.907 1.00 58.16 80 ASN A O 1
ATOM 584 N N . VAL A 1 81 ? -6.938 11.449 34.296 1.00 59.91 81 VAL A N 1
ATOM 585 C CA . VAL A 1 81 ? -7.569 10.251 34.880 1.00 59.91 81 VAL A CA 1
ATOM 586 C C . VAL A 1 81 ? -6.583 9.439 35.711 1.00 59.91 81 VAL A C 1
ATOM 588 O O . VAL A 1 81 ? -5.683 8.803 35.173 1.00 59.91 81 VAL A O 1
ATOM 591 N N . ASP A 1 82 ? -6.822 9.387 37.022 1.00 66.88 82 ASP A N 1
ATOM 592 C CA . ASP A 1 82 ? -6.097 8.568 38.011 1.00 66.88 82 ASP A CA 1
ATOM 593 C C . ASP A 1 82 ? -6.222 7.041 37.775 1.00 66.88 82 ASP A C 1
ATOM 595 O O . ASP A 1 82 ? -5.719 6.232 38.550 1.00 66.88 82 ASP A O 1
ATOM 599 N N . LEU A 1 83 ? -6.879 6.620 36.688 1.00 67.06 83 LEU A N 1
ATOM 600 C CA . LEU A 1 83 ? -7.169 5.232 36.322 1.00 67.06 83 LEU A CA 1
ATOM 601 C C . LEU A 1 83 ? -6.901 4.989 34.826 1.00 67.06 83 LEU A C 1
ATOM 603 O O . LEU A 1 83 ? -7.782 4.584 34.067 1.00 67.06 83 LEU A O 1
ATOM 607 N N . VAL A 1 84 ? -5.667 5.222 34.370 1.00 76.19 84 VAL A N 1
ATOM 608 C CA . VAL A 1 84 ? -5.247 4.753 33.040 1.00 76.19 84 VAL A CA 1
ATOM 609 C C . VAL A 1 84 ? -4.961 3.252 33.108 1.00 76.19 84 VAL A C 1
ATOM 611 O O . VAL A 1 84 ? -3.965 2.809 33.680 1.00 76.19 84 VAL A O 1
ATOM 614 N N . TYR A 1 85 ? -5.823 2.444 32.490 1.00 87.81 85 TYR A N 1
ATOM 615 C CA . TYR A 1 85 ? -5.559 1.015 32.324 1.00 87.81 85 TYR A CA 1
ATOM 616 C C . TYR A 1 85 ? -4.313 0.796 31.456 1.00 87.81 85 TYR A C 1
ATOM 618 O O . TYR A 1 85 ? -4.186 1.372 30.374 1.00 87.81 85 TYR A O 1
ATOM 626 N N . VAL A 1 86 ? -3.432 -0.114 31.881 1.00 92.00 86 VAL A N 1
ATOM 627 C CA . VAL A 1 86 ? -2.194 -0.464 31.155 1.00 92.00 86 VAL A CA 1
ATOM 628 C C . VAL A 1 86 ? -2.470 -0.859 29.696 1.00 92.00 86 VAL A C 1
ATOM 630 O O . VAL A 1 86 ? -1.712 -0.496 28.798 1.00 92.00 86 VAL A O 1
ATOM 633 N N . ASP A 1 87 ? -3.578 -1.558 29.435 1.00 93.12 87 ASP A N 1
ATOM 634 C CA . ASP A 1 87 ? -3.969 -1.963 28.078 1.00 93.12 87 ASP A CA 1
ATOM 635 C C . ASP A 1 87 ? -4.417 -0.777 27.210 1.00 93.12 87 ASP A C 1
ATOM 637 O O . ASP A 1 87 ? -4.158 -0.769 26.008 1.00 93.12 87 ASP A O 1
ATOM 641 N N . CYS A 1 88 ? -5.047 0.242 27.806 1.00 93.69 88 CYS A N 1
ATOM 642 C CA . CYS A 1 88 ? -5.423 1.467 27.101 1.00 93.69 88 CYS A CA 1
ATOM 643 C C . CYS A 1 88 ? -4.174 2.255 26.680 1.00 93.69 88 CYS A C 1
ATOM 645 O O . CYS A 1 88 ? -4.048 2.616 25.512 1.00 93.69 88 CYS A O 1
ATOM 647 N N . ALA A 1 89 ? -3.201 2.419 27.583 1.00 93.25 89 ALA A N 1
ATOM 648 C CA . ALA A 1 89 ? -1.935 3.080 27.264 1.00 93.25 89 ALA A CA 1
ATOM 649 C C . ALA A 1 89 ? -1.178 2.366 26.126 1.00 93.25 89 ALA A C 1
ATOM 651 O O . ALA A 1 89 ? -0.772 2.999 25.152 1.00 93.25 89 ALA A O 1
ATOM 652 N N . ARG A 1 90 ? -1.069 1.029 26.191 1.00 95.19 90 ARG A N 1
ATOM 653 C CA . ARG A 1 90 ? -0.432 0.219 25.134 1.00 95.19 90 ARG A CA 1
ATOM 654 C C . ARG A 1 90 ? -1.179 0.271 23.806 1.00 95.19 90 ARG A C 1
ATOM 656 O O . ARG A 1 90 ? -0.550 0.234 22.750 1.00 95.19 90 ARG A O 1
ATOM 663 N N . PHE A 1 91 ? -2.510 0.334 23.843 1.00 95.56 91 PHE A N 1
ATOM 664 C CA . PHE A 1 91 ? -3.317 0.537 22.645 1.00 95.56 91 PHE A CA 1
ATOM 665 C C . PHE A 1 91 ? -2.991 1.884 21.994 1.00 95.56 91 PHE A C 1
ATOM 667 O O . PHE A 1 91 ? -2.692 1.907 20.804 1.00 95.56 91 PHE A O 1
ATOM 674 N N . VAL A 1 92 ? -3.006 2.976 22.763 1.00 94.62 92 VAL A N 1
ATOM 675 C CA . VAL A 1 92 ? -2.722 4.327 22.257 1.00 94.62 92 VAL A CA 1
ATOM 676 C C . VAL A 1 92 ? -1.322 4.403 21.648 1.00 94.62 92 VAL A C 1
ATOM 678 O O . VAL A 1 92 ? -1.166 4.876 20.522 1.00 94.62 92 VAL A O 1
ATOM 681 N N . GLU A 1 93 ? -0.313 3.900 22.359 1.00 95.56 93 GLU A N 1
ATOM 682 C CA . GLU A 1 93 ? 1.075 3.875 21.891 1.00 95.56 93 GLU A CA 1
ATOM 683 C C . GLU A 1 93 ? 1.215 3.074 20.588 1.00 95.56 93 GLU A C 1
ATOM 685 O O . GLU A 1 93 ? 1.741 3.574 19.589 1.00 95.56 93 GLU A O 1
ATOM 690 N N . GLY A 1 94 ? 0.672 1.852 20.562 1.00 95.88 94 GLY A N 1
ATOM 691 C CA . GLY A 1 94 ? 0.681 1.007 19.371 1.00 95.88 94 GLY A CA 1
ATOM 692 C C . GLY A 1 94 ? -0.046 1.656 18.193 1.00 95.88 94 GLY A C 1
ATOM 693 O O . GLY A 1 94 ? 0.436 1.608 17.062 1.00 95.88 94 GLY A O 1
ATOM 694 N N . PHE A 1 95 ? -1.173 2.318 18.452 1.00 95.88 95 PHE A N 1
ATOM 695 C CA . PHE A 1 95 ? -1.966 2.985 17.426 1.00 95.88 95 PHE A CA 1
ATOM 696 C C . PHE A 1 95 ? -1.237 4.204 16.842 1.00 95.88 95 PHE A C 1
ATOM 698 O O . PHE A 1 95 ? -1.238 4.394 15.626 1.00 95.88 95 PHE A O 1
ATOM 705 N N . HIS A 1 96 ? -0.541 4.992 17.667 1.00 96.06 96 HIS A N 1
ATOM 706 C CA . HIS A 1 96 ? 0.329 6.066 17.178 1.00 96.06 96 HIS A CA 1
ATOM 707 C C . HIS A 1 96 ? 1.444 5.537 16.274 1.00 96.06 96 HIS A C 1
ATOM 709 O O . HIS A 1 96 ? 1.680 6.102 15.203 1.00 96.06 96 HIS A O 1
ATOM 715 N N . ALA A 1 97 ? 2.090 4.434 16.662 1.00 97.00 97 ALA A N 1
ATOM 716 C CA . ALA A 1 97 ? 3.110 3.799 15.837 1.00 97.00 97 ALA A CA 1
ATOM 717 C C . ALA A 1 97 ? 2.535 3.317 14.491 1.00 97.00 97 ALA A C 1
ATOM 719 O O . ALA A 1 97 ? 3.138 3.558 13.446 1.00 97.00 97 ALA A O 1
ATOM 720 N N . VAL A 1 98 ? 1.340 2.713 14.488 1.00 97.00 98 VAL A N 1
ATOM 721 C CA . VAL A 1 98 ? 0.623 2.317 13.261 1.00 97.00 98 VAL A CA 1
ATOM 722 C C . VAL A 1 98 ? 0.358 3.521 12.351 1.00 97.00 98 VAL A C 1
ATOM 724 O O . VAL A 1 98 ? 0.655 3.460 11.158 1.00 97.00 98 VAL A O 1
ATOM 727 N N . CYS A 1 99 ? -0.149 4.631 12.893 1.00 96.62 99 CYS A N 1
ATOM 728 C CA . CYS A 1 99 ? -0.389 5.856 12.125 1.00 96.62 99 CYS A CA 1
ATOM 729 C C . CYS A 1 99 ? 0.905 6.427 11.528 1.00 96.62 99 CYS A C 1
ATOM 731 O O . CYS A 1 99 ? 0.932 6.795 10.352 1.00 96.62 99 CYS A O 1
ATOM 733 N N . GLY A 1 100 ? 1.990 6.450 12.308 1.00 97.25 100 GLY A N 1
ATOM 734 C CA . GLY A 1 100 ? 3.310 6.871 11.839 1.00 97.25 100 GLY A CA 1
ATOM 735 C C . GLY A 1 100 ? 3.850 5.986 10.711 1.00 97.25 100 GLY A C 1
ATOM 736 O O . GLY A 1 100 ? 4.386 6.502 9.728 1.00 97.25 100 GLY A O 1
ATOM 737 N N . LEU A 1 101 ? 3.654 4.666 10.799 1.00 97.75 101 LEU A N 1
ATOM 738 C CA . LEU A 1 101 ? 4.045 3.719 9.750 1.00 97.75 101 LEU A CA 1
ATOM 739 C C . LEU A 1 101 ? 3.214 3.889 8.472 1.00 97.75 101 LEU A C 1
ATOM 741 O O . LEU A 1 101 ? 3.793 3.904 7.387 1.00 97.75 101 LEU A O 1
ATOM 745 N N . PHE A 1 102 ? 1.893 4.086 8.569 1.00 97.62 102 PHE A N 1
ATOM 746 C CA . PHE A 1 102 ? 1.055 4.362 7.394 1.00 97.62 102 PHE A CA 1
ATOM 747 C C . PHE A 1 102 ? 1.442 5.671 6.704 1.00 97.62 102 PHE A C 1
ATOM 749 O O . PHE A 1 102 ? 1.566 5.702 5.480 1.00 97.62 102 PHE A O 1
ATOM 756 N N . LEU A 1 103 ? 1.689 6.736 7.472 1.00 97.38 103 LEU A N 1
ATOM 757 C CA . LEU A 1 103 ? 2.148 8.011 6.920 1.00 97.38 103 LEU A CA 1
ATOM 758 C C . LEU A 1 103 ? 3.519 7.863 6.240 1.00 97.38 103 LEU A C 1
ATOM 760 O O . LEU A 1 103 ? 3.711 8.339 5.122 1.00 97.38 103 LEU A O 1
ATOM 764 N N . SER A 1 104 ? 4.453 7.156 6.878 1.00 98.06 104 SER A N 1
ATOM 765 C CA . SER A 1 104 ? 5.790 6.899 6.324 1.00 98.06 104 SER A CA 1
ATOM 766 C C . SER A 1 104 ? 5.732 6.040 5.056 1.00 98.06 104 SER A C 1
ATOM 768 O O . SER A 1 104 ? 6.437 6.313 4.082 1.00 98.06 104 SER A O 1
ATOM 770 N N . SER A 1 105 ? 4.863 5.025 5.028 1.00 98.00 105 SER A N 1
ATOM 771 C CA . SER A 1 105 ? 4.618 4.206 3.838 1.00 98.00 105 SER A CA 1
ATOM 772 C C . SER A 1 105 ? 4.018 5.033 2.697 1.00 98.00 105 SER A C 1
ATOM 774 O O . SER A 1 105 ? 4.490 4.945 1.566 1.00 98.00 105 SER A O 1
ATOM 776 N N . PHE A 1 106 ? 3.053 5.910 2.986 1.00 98.31 106 PHE A N 1
ATOM 777 C CA . PHE A 1 106 ? 2.470 6.806 1.987 1.00 98.31 106 PHE A CA 1
ATOM 778 C C . PHE A 1 106 ? 3.518 7.749 1.380 1.00 98.31 106 PHE A C 1
ATOM 780 O O . PHE A 1 106 ? 3.668 7.808 0.158 1.00 98.31 106 PHE A O 1
ATOM 787 N N . ILE A 1 107 ? 4.295 8.442 2.222 1.00 98.06 107 ILE A N 1
ATOM 788 C CA . ILE A 1 107 ? 5.342 9.369 1.766 1.00 98.06 107 ILE A CA 1
ATOM 789 C C . ILE A 1 107 ? 6.385 8.624 0.931 1.00 98.06 107 ILE A C 1
ATOM 791 O O . ILE A 1 107 ? 6.721 9.060 -0.171 1.00 98.06 107 ILE A O 1
ATOM 795 N N . SER A 1 108 ? 6.875 7.480 1.419 1.00 98.00 108 SER A N 1
ATOM 796 C CA . SER A 1 108 ? 7.855 6.679 0.680 1.00 98.00 108 SER A CA 1
ATOM 797 C C . SER A 1 108 ? 7.295 6.157 -0.644 1.00 98.00 108 SER A C 1
ATOM 799 O O . SER A 1 108 ? 8.005 6.209 -1.643 1.00 98.00 108 SER A O 1
ATOM 801 N N . SER A 1 109 ? 6.024 5.752 -0.708 1.00 98.12 109 SER A N 1
ATOM 802 C CA . SER A 1 109 ? 5.381 5.309 -1.953 1.00 98.12 109 SER A CA 1
ATOM 803 C C . SER A 1 109 ? 5.299 6.433 -2.991 1.00 98.12 109 SER A C 1
ATOM 805 O O . SER A 1 109 ? 5.626 6.216 -4.159 1.00 98.12 109 SER A O 1
ATOM 807 N N . VAL A 1 110 ? 4.943 7.655 -2.576 1.00 98.12 110 VAL A N 1
ATOM 808 C CA . VAL A 1 110 ? 4.924 8.835 -3.460 1.00 98.12 110 VAL A CA 1
ATOM 809 C C . VAL A 1 110 ? 6.331 9.186 -3.946 1.00 98.12 110 VAL A C 1
ATOM 811 O O . VAL A 1 110 ? 6.532 9.393 -5.143 1.00 98.12 110 VAL A O 1
ATOM 814 N N . VAL A 1 111 ? 7.324 9.203 -3.050 1.00 97.75 111 VAL A N 1
ATOM 815 C CA . VAL A 1 111 ? 8.725 9.471 -3.414 1.00 97.75 111 VAL A CA 1
ATOM 816 C C . VAL A 1 111 ? 9.247 8.415 -4.383 1.00 97.75 111 VAL A C 1
ATOM 818 O O . VAL A 1 111 ? 9.859 8.769 -5.387 1.00 97.75 111 VAL A O 1
ATOM 821 N N . VAL A 1 112 ? 8.970 7.131 -4.138 1.00 97.31 112 VAL A N 1
ATOM 822 C CA . VAL A 1 112 ? 9.350 6.035 -5.038 1.00 97.31 112 VAL A CA 1
ATOM 823 C C . VAL A 1 112 ? 8.670 6.189 -6.395 1.00 97.31 112 VAL A C 1
ATOM 825 O O . VAL A 1 112 ? 9.342 6.037 -7.412 1.00 97.31 112 VAL A O 1
ATOM 828 N N . LEU A 1 113 ? 7.383 6.540 -6.446 1.00 96.81 113 LEU A N 1
ATOM 829 C CA . LEU A 1 113 ? 6.662 6.748 -7.703 1.00 96.81 113 LEU A CA 1
ATOM 830 C C . LEU A 1 113 ? 7.275 7.892 -8.530 1.00 96.81 113 LEU A C 1
ATOM 832 O O . LEU A 1 113 ? 7.529 7.723 -9.727 1.00 96.81 113 LEU A O 1
ATOM 836 N N . ILE A 1 114 ? 7.559 9.031 -7.891 1.00 96.38 114 ILE A N 1
ATOM 837 C CA . ILE A 1 114 ? 8.202 10.190 -8.527 1.00 96.38 114 ILE A CA 1
ATOM 838 C C . ILE A 1 114 ? 9.618 9.816 -8.979 1.00 96.38 114 ILE A C 1
ATOM 840 O O . ILE A 1 114 ? 9.967 9.996 -10.144 1.00 96.38 114 ILE A O 1
ATOM 844 N N . PHE A 1 115 ? 10.428 9.235 -8.097 1.00 96.31 115 PHE A N 1
ATOM 845 C CA . PHE A 1 115 ? 11.808 8.871 -8.408 1.00 96.31 115 PHE A CA 1
ATOM 846 C C . PHE A 1 115 ? 11.889 7.828 -9.532 1.00 96.31 115 PHE A C 1
ATOM 848 O O . PHE A 1 115 ? 12.702 7.976 -10.444 1.00 96.31 115 PHE A O 1
ATOM 855 N N . CYS A 1 116 ? 11.015 6.817 -9.538 1.00 94.56 116 CYS A N 1
ATOM 856 C CA . CYS A 1 116 ? 10.930 5.849 -10.632 1.00 94.56 116 CYS A CA 1
ATOM 857 C C . CYS A 1 116 ? 10.615 6.535 -11.966 1.00 94.56 116 CYS A C 1
ATOM 859 O O . CYS A 1 116 ? 11.299 6.275 -12.955 1.00 94.56 116 CYS A O 1
ATOM 861 N N . SER A 1 117 ? 9.623 7.429 -11.980 1.00 92.06 117 SER A N 1
ATOM 862 C CA . SER A 1 117 ? 9.128 8.075 -13.202 1.00 92.06 117 SER A CA 1
ATOM 863 C C . SER A 1 117 ? 10.112 9.100 -13.777 1.00 92.06 117 SER A C 1
ATOM 865 O O . SER A 1 117 ? 10.332 9.134 -14.984 1.00 92.06 117 SER A O 1
ATOM 867 N N . PHE A 1 118 ? 10.730 9.923 -12.925 1.00 92.69 118 PHE A N 1
ATOM 868 C CA . PHE A 1 118 ? 11.553 11.056 -13.364 1.00 92.69 118 PHE A CA 1
ATOM 869 C C . PHE A 1 118 ? 13.061 10.795 -13.323 1.00 92.69 118 PHE A C 1
ATOM 871 O O . PHE A 1 118 ? 13.799 11.420 -14.080 1.00 92.69 118 PHE A O 1
ATOM 878 N N . CYS A 1 119 ? 13.544 9.898 -12.460 1.00 93.00 119 CYS A N 1
ATOM 879 C CA . CYS A 1 119 ? 14.981 9.670 -12.283 1.00 93.00 119 CYS A CA 1
ATOM 880 C C . CYS A 1 119 ? 15.409 8.305 -12.818 1.00 93.00 119 CYS A C 1
ATOM 882 O O . CYS A 1 119 ? 16.324 8.223 -13.634 1.00 93.00 119 CYS A O 1
ATOM 884 N N . VAL A 1 120 ? 14.756 7.222 -12.394 1.00 91.62 120 VAL A N 1
ATOM 885 C CA . VAL A 1 120 ? 15.225 5.872 -12.737 1.00 91.62 120 VAL A CA 1
ATOM 886 C C . VAL A 1 120 ? 15.030 5.581 -14.223 1.00 91.62 120 VAL A C 1
ATOM 888 O O . VAL A 1 120 ? 15.966 5.095 -14.858 1.00 91.62 120 VAL A O 1
ATOM 891 N N . VAL A 1 121 ? 13.863 5.895 -14.800 1.00 89.06 121 VAL A N 1
ATOM 892 C CA . VAL A 1 121 ? 13.589 5.632 -16.225 1.00 89.06 121 VAL A CA 1
ATOM 893 C C . VAL A 1 121 ? 14.573 6.370 -17.150 1.00 89.06 121 VAL A C 1
ATOM 895 O O . VAL A 1 121 ? 15.176 5.692 -17.983 1.00 89.06 121 VAL A O 1
ATOM 898 N N . PRO A 1 122 ? 14.841 7.684 -16.992 1.00 87.94 122 PRO A N 1
ATOM 899 C CA . PRO A 1 122 ? 15.771 8.390 -17.880 1.00 87.94 122 PRO A CA 1
ATOM 900 C C . PRO A 1 122 ? 17.252 8.053 -17.657 1.00 87.94 122 PRO A C 1
ATOM 902 O O . PRO A 1 122 ? 18.037 8.090 -18.602 1.00 87.94 122 PRO A O 1
ATOM 905 N N . LEU A 1 123 ? 17.662 7.740 -16.421 1.00 87.56 123 LEU A N 1
ATOM 906 C CA . LEU A 1 123 ? 19.077 7.510 -16.090 1.00 87.56 123 LEU A CA 1
ATOM 907 C C . LEU A 1 123 ? 19.528 6.060 -16.315 1.00 87.56 123 LEU A C 1
ATOM 909 O O . LEU A 1 123 ? 20.730 5.774 -16.357 1.00 87.56 123 LEU A O 1
ATOM 913 N N . SER A 1 124 ? 18.591 5.120 -16.440 1.00 89.56 124 SER A N 1
ATOM 914 C CA . SER A 1 124 ? 18.921 3.701 -16.545 1.00 89.56 124 SER A CA 1
ATOM 915 C C . SER A 1 124 ? 19.500 3.343 -17.909 1.00 89.56 124 SER A C 1
ATOM 917 O O . SER A 1 124 ? 18.783 3.165 -18.887 1.00 89.56 124 SER A O 1
ATOM 919 N N . LYS A 1 125 ? 20.815 3.108 -17.947 1.00 88.50 125 LYS A N 1
ATOM 920 C CA . LYS A 1 125 ? 21.524 2.634 -19.152 1.00 88.50 125 LYS A CA 1
ATOM 921 C C . LYS A 1 125 ? 21.122 1.223 -19.588 1.00 88.50 125 LYS A C 1
ATOM 923 O O . LYS A 1 125 ? 21.323 0.851 -20.736 1.00 88.50 125 LYS A O 1
ATOM 928 N N . THR A 1 126 ? 20.624 0.397 -18.663 1.00 88.94 126 THR A N 1
ATOM 929 C CA . THR A 1 126 ? 20.216 -0.981 -18.966 1.00 88.94 126 THR A CA 1
ATOM 930 C C . THR A 1 126 ? 18.909 -1.333 -18.266 1.00 88.94 126 THR A C 1
ATOM 932 O O . THR A 1 126 ? 18.690 -0.952 -17.116 1.00 88.94 126 THR A O 1
ATOM 935 N N . THR A 1 127 ? 18.073 -2.142 -18.919 1.00 88.00 127 THR A N 1
ATOM 936 C CA . THR A 1 127 ? 16.803 -2.633 -18.366 1.00 88.00 127 THR A CA 1
ATOM 937 C C . THR A 1 127 ? 17.010 -3.460 -17.099 1.00 88.00 127 THR A C 1
ATOM 939 O O . THR A 1 127 ? 16.168 -3.442 -16.212 1.00 88.00 127 THR A O 1
ATOM 942 N N . THR A 1 128 ? 18.139 -4.167 -16.964 1.00 90.31 128 THR A N 1
ATOM 943 C CA . THR A 1 128 ? 18.444 -4.910 -15.731 1.00 90.31 128 THR A CA 1
ATOM 944 C C . THR A 1 128 ? 18.673 -3.973 -14.550 1.00 90.31 128 THR A C 1
ATOM 946 O O . THR A 1 128 ? 18.162 -4.258 -13.474 1.00 90.31 128 THR A O 1
ATOM 949 N N . ILE A 1 129 ? 19.408 -2.870 -14.745 1.00 91.75 129 ILE A N 1
ATOM 950 C CA . ILE A 1 129 ? 19.601 -1.859 -13.694 1.00 91.75 129 ILE A CA 1
ATOM 951 C C . ILE A 1 129 ? 18.258 -1.206 -13.363 1.00 91.75 129 ILE A C 1
ATOM 953 O O . ILE A 1 129 ? 17.907 -1.163 -12.193 1.00 91.75 129 ILE A O 1
ATOM 957 N N . LEU A 1 130 ? 17.472 -0.818 -14.375 1.00 93.69 130 LEU A N 1
ATOM 958 C CA . LEU A 1 130 ? 16.121 -0.274 -14.187 1.00 93.69 130 LEU A CA 1
ATOM 959 C C . LEU A 1 130 ? 15.256 -1.194 -13.308 1.00 93.69 130 LEU A C 1
ATOM 961 O O . LEU A 1 130 ? 14.753 -0.761 -12.276 1.00 93.69 130 LEU A O 1
ATOM 965 N N . ILE A 1 131 ? 15.114 -2.471 -13.685 1.00 94.25 131 ILE A N 1
ATOM 966 C CA . ILE A 1 131 ? 14.287 -3.440 -12.948 1.00 94.25 131 ILE A CA 1
ATOM 967 C C . ILE A 1 131 ? 14.835 -3.666 -11.534 1.00 94.25 131 ILE A C 1
ATOM 969 O O . ILE A 1 131 ? 14.057 -3.699 -10.587 1.00 94.25 131 ILE A O 1
ATOM 973 N N . ALA A 1 132 ? 16.155 -3.811 -11.375 1.00 95.75 132 ALA A N 1
ATOM 974 C CA . ALA A 1 132 ? 16.773 -4.025 -10.068 1.00 95.75 132 ALA A CA 1
ATOM 975 C C . ALA A 1 132 ? 16.563 -2.824 -9.135 1.00 95.75 132 ALA A C 1
ATOM 977 O O . ALA A 1 132 ? 16.194 -3.005 -7.978 1.00 95.75 132 ALA A O 1
ATOM 978 N N . THR A 1 133 ? 16.752 -1.601 -9.637 1.00 96.00 133 THR A N 1
ATOM 979 C CA . THR A 1 133 ? 16.542 -0.374 -8.866 1.00 96.00 133 THR A CA 1
ATOM 980 C C . THR A 1 133 ? 15.077 -0.216 -8.476 1.00 96.00 133 THR A C 1
ATOM 982 O O . THR A 1 133 ? 14.803 0.019 -7.304 1.00 96.00 133 THR A O 1
ATOM 985 N N . VAL A 1 134 ? 14.132 -0.406 -9.405 1.00 95.69 134 VAL A N 1
ATOM 986 C CA . VAL A 1 134 ? 12.698 -0.334 -9.073 1.00 95.69 134 VAL A CA 1
ATOM 987 C C . VAL A 1 134 ? 12.318 -1.406 -8.048 1.00 95.69 134 VAL A C 1
ATOM 989 O O . VAL A 1 134 ? 11.642 -1.093 -7.075 1.00 95.69 134 VAL A O 1
ATOM 992 N N . PHE A 1 135 ? 12.804 -2.641 -8.199 1.00 96.69 135 PHE A N 1
ATOM 993 C CA . PHE A 1 135 ? 12.565 -3.712 -7.229 1.00 96.69 135 PHE A CA 1
ATOM 994 C C . PHE A 1 135 ? 13.049 -3.340 -5.819 1.00 96.69 135 PHE A C 1
ATOM 996 O O . PHE A 1 135 ? 12.294 -3.468 -4.858 1.00 96.69 135 PHE A O 1
ATOM 1003 N N . VAL A 1 136 ? 14.279 -2.827 -5.692 1.00 97.19 136 VAL A N 1
ATOM 1004 C CA . VAL A 1 136 ? 14.826 -2.390 -4.396 1.00 97.19 136 VAL A CA 1
ATOM 1005 C C . VAL A 1 136 ? 14.008 -1.242 -3.807 1.00 97.19 136 VAL A C 1
ATOM 1007 O O . VAL A 1 136 ? 13.722 -1.246 -2.613 1.00 97.19 136 VAL A O 1
ATOM 1010 N N . LEU A 1 137 ? 13.585 -0.284 -4.632 1.00 97.00 137 LEU A N 1
ATOM 1011 C CA . LEU A 1 137 ? 12.774 0.845 -4.178 1.00 97.00 137 LEU A CA 1
ATOM 1012 C C . LEU A 1 137 ? 11.386 0.422 -3.683 1.00 97.00 137 LEU A C 1
ATOM 1014 O O . LEU A 1 137 ? 10.877 1.046 -2.758 1.00 97.00 137 LEU A O 1
ATOM 1018 N N . PHE A 1 138 ? 10.792 -0.641 -4.232 1.00 97.19 138 PHE A N 1
ATOM 1019 C CA . PHE A 1 138 ? 9.514 -1.179 -3.749 1.00 97.19 138 PHE A CA 1
ATOM 1020 C C . PHE A 1 138 ? 9.613 -1.831 -2.359 1.00 97.19 138 PHE A C 1
ATOM 1022 O O . PHE A 1 138 ? 8.599 -1.897 -1.667 1.00 97.19 138 PHE A O 1
ATOM 1029 N N . LEU A 1 139 ? 10.799 -2.280 -1.920 1.00 97.50 139 LEU A N 1
ATOM 1030 C CA . LEU A 1 139 ? 10.972 -2.954 -0.622 1.00 97.50 139 LEU A CA 1
ATOM 1031 C C . LEU A 1 139 ? 10.651 -2.047 0.574 1.00 97.50 139 LEU A C 1
ATOM 1033 O O . LEU A 1 139 ? 10.153 -2.518 1.597 1.00 97.50 139 LEU A O 1
ATOM 1037 N N . ILE A 1 140 ? 10.920 -0.747 0.459 1.00 97.50 140 ILE A N 1
ATOM 1038 C CA . ILE A 1 140 ? 10.684 0.215 1.542 1.00 97.50 140 ILE A CA 1
ATOM 1039 C C . ILE A 1 140 ? 9.179 0.414 1.800 1.00 97.50 140 ILE A C 1
ATOM 1041 O O . ILE A 1 140 ? 8.737 0.117 2.909 1.00 97.50 140 ILE A O 1
ATOM 1045 N N . PRO A 1 141 ? 8.357 0.858 0.827 1.00 98.19 141 PRO A N 1
ATOM 1046 C CA . PRO A 1 141 ? 6.940 1.090 1.077 1.00 98.19 141 PRO A CA 1
ATOM 1047 C C . PRO A 1 141 ? 6.188 -0.191 1.447 1.00 98.19 141 PRO A C 1
ATOM 1049 O O . PRO A 1 141 ? 5.340 -0.129 2.337 1.00 98.19 141 PRO A O 1
ATOM 1052 N N . ILE A 1 142 ? 6.519 -1.340 0.830 1.00 98.00 142 ILE A N 1
ATOM 1053 C CA . ILE A 1 142 ? 5.863 -2.618 1.156 1.00 98.00 142 ILE A CA 1
ATOM 1054 C C . ILE A 1 142 ? 6.175 -3.049 2.587 1.00 98.00 142 ILE A C 1
ATOM 1056 O O . ILE A 1 142 ? 5.255 -3.333 3.340 1.00 98.00 142 ILE A O 1
ATOM 1060 N N . SER A 1 143 ? 7.440 -3.000 3.019 1.00 98.12 143 SER A N 1
ATOM 1061 C CA . SER A 1 143 ? 7.798 -3.389 4.389 1.00 98.12 143 SER A CA 1
ATOM 1062 C C . SER A 1 143 ? 7.151 -2.487 5.440 1.00 98.12 143 SER A C 1
ATOM 1064 O O . SER A 1 143 ? 6.631 -2.994 6.435 1.00 98.12 143 SER A O 1
ATOM 1066 N N . LEU A 1 144 ? 7.114 -1.169 5.207 1.00 97.88 144 LEU A N 1
ATOM 1067 C CA . LEU A 1 144 ? 6.447 -0.219 6.101 1.00 97.88 144 LEU A CA 1
ATOM 1068 C C . LEU A 1 144 ? 4.932 -0.455 6.171 1.00 97.88 144 LEU A C 1
ATOM 1070 O O . LEU A 1 144 ? 4.364 -0.426 7.264 1.00 97.88 144 LEU A O 1
ATOM 1074 N N . HIS A 1 145 ? 4.277 -0.713 5.034 1.00 98.12 145 HIS A N 1
ATOM 1075 C CA . HIS A 1 145 ? 2.828 -0.943 4.989 1.00 98.12 145 HIS A CA 1
ATOM 1076 C C . HIS A 1 145 ? 2.445 -2.283 5.625 1.00 98.12 145 HIS A C 1
ATOM 1078 O O . HIS A 1 145 ? 1.554 -2.326 6.478 1.00 98.12 145 HIS A O 1
ATOM 1084 N N . SER A 1 146 ? 3.179 -3.358 5.313 1.00 97.94 146 SER A N 1
ATOM 1085 C CA . SER A 1 146 ? 3.001 -4.666 5.952 1.00 97.94 146 SER A CA 1
ATOM 1086 C C . SER A 1 146 ? 3.211 -4.580 7.468 1.00 97.94 146 SER A C 1
ATOM 1088 O O . SER A 1 146 ? 2.440 -5.165 8.233 1.00 97.94 146 SER A O 1
ATOM 1090 N N . ALA A 1 147 ? 4.218 -3.824 7.928 1.00 98.06 147 ALA A N 1
ATOM 1091 C CA . ALA A 1 147 ? 4.461 -3.598 9.352 1.00 98.06 147 ALA A CA 1
ATOM 1092 C C . ALA A 1 147 ? 3.304 -2.837 10.016 1.00 98.06 147 ALA A C 1
ATOM 1094 O O . ALA A 1 147 ? 2.855 -3.243 11.088 1.00 98.06 147 ALA A O 1
ATOM 1095 N N . ALA A 1 148 ? 2.774 -1.789 9.372 1.00 97.88 148 ALA A N 1
ATOM 1096 C CA . ALA A 1 148 ? 1.622 -1.035 9.871 1.00 97.88 148 ALA A CA 1
ATOM 1097 C C . ALA A 1 148 ? 0.385 -1.933 10.046 1.00 97.88 148 ALA A C 1
ATOM 1099 O O . ALA A 1 148 ? -0.248 -1.933 11.103 1.00 97.88 148 ALA A O 1
ATOM 1100 N N . ILE A 1 149 ? 0.071 -2.753 9.038 1.00 97.31 149 ILE A N 1
ATOM 1101 C CA . ILE A 1 149 ? -1.068 -3.682 9.066 1.00 97.31 149 ILE A CA 1
ATOM 1102 C C . ILE A 1 149 ? -0.869 -4.770 10.125 1.00 97.31 149 ILE A C 1
ATOM 1104 O O . ILE A 1 149 ? -1.790 -5.060 10.892 1.00 97.31 149 ILE A O 1
ATOM 1108 N N . GLY A 1 150 ? 0.333 -5.347 10.208 1.00 97.62 150 GLY A N 1
ATOM 1109 C CA . GLY A 1 150 ? 0.676 -6.342 11.222 1.00 97.62 150 GLY A CA 1
ATOM 1110 C C . GLY A 1 150 ? 0.537 -5.792 12.644 1.00 97.62 150 GLY A C 1
ATOM 1111 O O . GLY A 1 150 ? -0.100 -6.421 13.491 1.00 97.62 150 GLY A O 1
ATOM 1112 N N . MET A 1 151 ? 1.060 -4.587 12.891 1.00 95.88 151 MET A N 1
ATOM 1113 C CA . MET A 1 151 ? 0.939 -3.870 14.166 1.00 95.88 151 MET A CA 1
ATOM 1114 C C . MET A 1 151 ? -0.512 -3.491 14.497 1.00 95.88 151 MET A C 1
ATOM 1116 O O . MET A 1 151 ? -0.925 -3.528 15.655 1.00 95.88 151 MET A O 1
ATOM 1120 N N . PHE A 1 152 ? -1.333 -3.164 13.503 1.00 95.12 152 PHE A N 1
ATOM 1121 C CA . PHE A 1 152 ? -2.740 -2.868 13.747 1.00 95.12 152 PHE A CA 1
ATOM 1122 C C . PHE A 1 152 ? -3.506 -4.120 14.201 1.00 95.12 152 PHE A C 1
ATOM 1124 O O . PHE A 1 152 ? -4.119 -4.134 15.271 1.00 95.12 152 PHE A O 1
ATOM 1131 N N . PHE A 1 153 ? -3.453 -5.199 13.416 1.00 94.81 153 PHE A N 1
ATOM 1132 C CA . PHE A 1 153 ? -4.272 -6.385 13.680 1.00 94.81 153 PHE A CA 1
ATOM 1133 C C . PHE A 1 153 ? -3.755 -7.262 14.824 1.00 94.81 153 PHE A C 1
ATOM 1135 O O . PHE A 1 153 ? -4.565 -7.940 15.457 1.00 94.81 153 PHE A O 1
ATOM 1142 N N . SER A 1 154 ? -2.446 -7.270 15.097 1.00 95.69 154 SER A N 1
ATOM 1143 C CA . SER A 1 154 ? -1.870 -8.106 16.156 1.00 95.69 154 SER A CA 1
ATOM 1144 C C . SER A 1 154 ? -1.932 -7.414 17.530 1.00 95.69 154 SER A C 1
ATOM 1146 O O . SER A 1 154 ? -2.796 -7.793 18.325 1.00 95.69 154 SER A O 1
ATOM 1148 N N . PRO A 1 155 ? -1.109 -6.393 17.851 1.00 95.50 155 PRO A N 1
ATOM 1149 C CA . PRO A 1 155 ? -1.162 -5.756 19.164 1.00 95.50 155 PRO A CA 1
ATOM 1150 C C . PRO A 1 155 ? -2.362 -4.817 19.347 1.00 95.50 155 PRO A C 1
ATOM 1152 O O . PRO A 1 155 ? -3.061 -4.953 20.350 1.00 95.50 155 PRO A O 1
ATOM 1155 N N . CYS A 1 156 ? -2.662 -3.903 18.413 1.00 95.06 156 CYS A N 1
ATOM 1156 C CA . CYS A 1 156 ? -3.662 -2.853 18.675 1.00 95.06 156 CYS A CA 1
ATOM 1157 C C . CYS A 1 156 ? -5.076 -3.420 18.859 1.00 95.06 156 CYS A C 1
ATOM 1159 O O . CYS A 1 156 ? -5.729 -3.142 19.863 1.00 95.06 156 CYS A O 1
ATOM 1161 N N . VAL A 1 157 ? -5.537 -4.275 17.938 1.00 96.38 157 VAL A N 1
ATOM 1162 C CA . VAL A 1 157 ? -6.858 -4.920 18.059 1.00 96.38 157 VAL A CA 1
ATOM 1163 C C . VAL A 1 157 ? -6.931 -5.823 19.295 1.00 96.38 157 VAL A C 1
ATOM 1165 O O . VAL A 1 157 ? -7.977 -5.890 19.942 1.00 96.38 157 VAL A O 1
ATOM 1168 N N . ARG A 1 158 ? -5.835 -6.498 19.670 1.00 97.12 158 ARG A N 1
ATOM 1169 C CA . ARG A 1 158 ? -5.791 -7.323 20.886 1.00 97.12 158 ARG A CA 1
ATOM 1170 C C . ARG A 1 158 ? -5.945 -6.476 22.149 1.00 97.12 158 ARG A C 1
ATOM 1172 O O . ARG A 1 158 ? -6.752 -6.839 23.004 1.00 97.12 158 ARG A O 1
ATOM 1179 N N . TYR A 1 159 ? -5.219 -5.364 22.258 1.00 96.81 159 TYR A N 1
ATOM 1180 C CA . TYR A 1 159 ? -5.328 -4.460 23.405 1.00 96.81 159 TYR A CA 1
ATOM 1181 C C . TYR A 1 159 ? -6.698 -3.787 23.462 1.00 96.81 159 TYR A C 1
ATOM 1183 O O . TYR A 1 159 ? -7.321 -3.795 24.518 1.00 96.81 159 TYR A O 1
ATOM 1191 N N . ALA A 1 160 ? -7.231 -3.326 22.328 1.00 95.94 160 ALA A N 1
ATOM 1192 C CA . ALA A 1 160 ? -8.578 -2.764 22.265 1.00 95.94 160 ALA A CA 1
ATOM 1193 C C . ALA A 1 160 ? -9.641 -3.769 22.744 1.00 95.94 160 ALA A C 1
ATOM 1195 O O . ALA A 1 160 ? -10.480 -3.425 23.573 1.00 95.94 160 ALA A O 1
ATOM 1196 N N . ARG A 1 161 ? -9.576 -5.033 22.295 1.00 96.94 161 ARG A N 1
ATOM 1197 C CA . ARG A 1 161 ? -10.485 -6.095 22.764 1.00 96.94 161 ARG A CA 1
ATOM 1198 C C . ARG A 1 161 ? -10.342 -6.366 24.261 1.00 96.94 161 ARG A C 1
ATOM 1200 O O . ARG A 1 161 ? -11.359 -6.526 24.924 1.00 96.94 161 ARG A O 1
ATOM 1207 N N . SER A 1 162 ? -9.115 -6.404 24.786 1.00 96.19 162 SER A N 1
ATOM 1208 C CA . SER A 1 162 ? -8.856 -6.598 26.223 1.00 96.19 162 SER A CA 1
ATOM 1209 C C . SER A 1 162 ? -9.458 -5.468 27.061 1.00 96.19 162 SER A C 1
ATOM 1211 O O . SER A 1 162 ? -10.189 -5.733 28.015 1.00 96.19 162 SER A O 1
ATOM 1213 N N . THR A 1 163 ? -9.209 -4.214 26.670 1.00 95.25 163 THR A N 1
ATOM 1214 C CA . THR A 1 163 ? -9.736 -3.025 27.351 1.00 95.25 163 THR A CA 1
ATOM 1215 C C . THR A 1 163 ? -11.260 -3.011 27.327 1.00 95.25 163 THR A C 1
ATOM 1217 O O . THR A 1 163 ? -11.894 -2.902 28.372 1.00 95.25 163 THR A O 1
ATOM 1220 N N . VAL A 1 164 ? -11.864 -3.189 26.150 1.00 95.50 164 VAL A N 1
ATOM 1221 C CA . VAL A 1 164 ? -13.324 -3.158 25.990 1.00 95.50 164 VAL A CA 1
ATOM 1222 C C . VAL A 1 164 ? -14.001 -4.320 26.720 1.00 95.50 164 VAL A C 1
ATOM 1224 O O . VAL A 1 164 ? -15.003 -4.107 27.398 1.00 95.50 164 VAL A O 1
ATOM 1227 N N . GLY A 1 165 ? -13.436 -5.528 26.644 1.00 96.19 165 GLY A N 1
ATOM 1228 C CA . GLY A 1 165 ? -13.956 -6.695 27.354 1.00 96.19 165 GLY A CA 1
ATOM 1229 C C . GLY A 1 165 ? -14.009 -6.476 28.865 1.00 96.19 165 GLY A C 1
ATOM 1230 O O . GLY A 1 165 ? -15.035 -6.746 29.478 1.00 96.19 165 GLY A O 1
ATOM 1231 N N . ARG A 1 166 ? -12.946 -5.924 29.469 1.00 94.88 166 ARG A N 1
ATOM 1232 C CA . ARG A 1 166 ? -12.902 -5.681 30.923 1.00 94.88 166 ARG A CA 1
ATOM 1233 C C . ARG A 1 166 ? -13.762 -4.504 31.374 1.00 94.88 166 ARG A C 1
ATOM 1235 O O . ARG A 1 166 ? -14.414 -4.614 32.404 1.00 94.88 166 ARG A O 1
ATOM 1242 N N . VAL A 1 167 ? -13.728 -3.387 30.644 1.00 93.19 167 VAL A N 1
ATOM 1243 C CA . VAL A 1 167 ? -14.355 -2.128 31.086 1.00 93.19 167 VAL A CA 1
ATOM 1244 C C . VAL A 1 167 ? -15.853 -2.096 30.786 1.00 93.19 167 VAL A C 1
ATOM 1246 O O . VAL A 1 167 ? -16.620 -1.608 31.606 1.00 93.19 167 VAL A O 1
ATOM 1249 N N . ILE A 1 168 ? -16.277 -2.610 29.627 1.00 94.88 168 ILE A N 1
ATOM 1250 C CA . ILE A 1 168 ? -17.668 -2.488 29.161 1.00 94.88 168 ILE A CA 1
ATOM 1251 C C . ILE A 1 168 ? -18.444 -3.790 29.355 1.00 94.88 168 ILE A C 1
ATOM 1253 O O . ILE A 1 168 ? -19.578 -3.761 29.818 1.00 94.88 168 ILE A O 1
ATOM 1257 N N . PHE A 1 169 ? -17.833 -4.933 29.036 1.00 95.12 169 PHE A N 1
ATOM 1258 C CA . PHE A 1 169 ? -18.533 -6.222 28.989 1.00 95.12 169 PHE A CA 1
ATOM 1259 C C . PHE A 1 169 ? -18.212 -7.151 30.166 1.00 95.12 169 PHE A C 1
ATOM 1261 O O . PHE A 1 169 ? -18.366 -8.361 30.046 1.00 95.12 169 PHE A O 1
ATOM 1268 N N . ALA A 1 170 ? -17.725 -6.616 31.290 1.00 95.25 170 ALA A N 1
ATOM 1269 C CA . ALA A 1 170 ? -17.457 -7.372 32.522 1.00 95.25 170 ALA A CA 1
ATOM 1270 C C . ALA A 1 170 ? -16.627 -8.670 32.339 1.00 95.25 170 ALA A C 1
ATOM 1272 O O . ALA A 1 170 ? -16.755 -9.619 33.109 1.00 95.25 170 ALA A O 1
ATOM 1273 N N . GLY A 1 171 ? -15.751 -8.713 31.331 1.00 93.62 171 GLY A N 1
ATOM 1274 C CA . GLY A 1 171 ? -14.894 -9.858 31.014 1.00 93.62 171 GLY A CA 1
ATOM 1275 C C . GLY A 1 171 ? -15.458 -10.843 29.985 1.00 93.62 171 GLY A C 1
ATOM 1276 O O . GLY A 1 171 ? -14.818 -11.864 29.735 1.00 93.62 171 GLY A O 1
ATOM 1277 N N . GLU A 1 172 ? -16.606 -10.562 29.370 1.00 96.25 172 GLU A N 1
ATOM 1278 C CA . GLU A 1 172 ? -17.177 -11.422 28.332 1.00 96.25 172 GLU A CA 1
ATOM 1279 C C . GLU A 1 172 ? -16.376 -11.413 27.013 1.00 96.25 172 GLU A C 1
ATOM 1281 O O . GLU A 1 172 ? -15.589 -10.514 26.694 1.00 96.25 172 GLU A O 1
ATOM 1286 N N . ASP A 1 173 ? -16.590 -12.464 26.219 1.00 96.25 173 ASP A N 1
ATOM 1287 C CA . ASP A 1 173 ? -15.905 -12.725 24.955 1.00 96.25 173 ASP A CA 1
ATOM 1288 C C . ASP A 1 173 ? -16.363 -11.724 23.869 1.00 96.25 173 ASP A C 1
ATOM 1290 O O . ASP A 1 173 ? -17.494 -11.772 23.381 1.00 96.25 173 ASP A O 1
ATOM 1294 N N . VAL A 1 174 ? -15.472 -10.830 23.431 1.00 96.88 174 VAL A N 1
ATOM 1295 C CA . VAL A 1 174 ? -15.775 -9.813 22.403 1.00 96.88 174 VAL A CA 1
ATOM 1296 C C . VAL A 1 174 ? -15.226 -10.179 21.025 1.00 96.88 174 VAL A C 1
ATOM 1298 O O . VAL A 1 174 ? -14.175 -10.813 20.916 1.00 96.88 174 VAL A O 1
ATOM 1301 N N . LYS A 1 175 ? -15.869 -9.728 19.943 1.00 96.62 175 LYS A N 1
ATOM 1302 C CA . LYS A 1 175 ? -15.449 -9.925 18.546 1.00 96.62 175 LYS A CA 1
ATOM 1303 C C . LYS A 1 175 ? -15.228 -8.585 17.838 1.00 96.62 175 LYS A C 1
ATOM 1305 O O . LYS A 1 175 ? -16.069 -7.695 17.899 1.00 96.62 175 LYS A O 1
ATOM 1310 N N . PHE A 1 176 ? -14.110 -8.472 17.120 1.00 97.00 176 PHE A N 1
ATOM 1311 C CA . PHE A 1 176 ? -13.798 -7.313 16.281 1.00 97.00 176 PHE A CA 1
ATOM 1312 C C . PHE A 1 176 ? -14.343 -7.491 14.857 1.00 97.00 176 PHE A C 1
ATOM 1314 O O . PHE A 1 176 ? -14.116 -8.523 14.220 1.00 97.00 176 PHE A O 1
ATOM 1321 N N . HIS A 1 177 ? -15.019 -6.465 14.355 1.00 96.50 177 HIS A N 1
ATOM 1322 C CA . HIS A 1 177 ? -15.561 -6.347 13.011 1.00 96.50 177 HIS A CA 1
ATOM 1323 C C . HIS A 1 177 ? -14.823 -5.216 12.286 1.00 96.50 177 HIS A C 1
ATOM 1325 O O . HIS A 1 177 ? -14.673 -4.107 12.800 1.00 96.50 177 HIS A O 1
ATOM 1331 N N . ARG A 1 178 ? -14.323 -5.513 11.085 1.00 96.44 178 ARG A N 1
ATOM 1332 C CA . ARG A 1 178 ? -13.536 -4.565 10.283 1.00 96.44 178 ARG A CA 1
ATOM 1333 C C . ARG A 1 178 ? -14.456 -3.506 9.688 1.00 96.44 178 ARG A C 1
ATOM 1335 O O . ARG A 1 178 ? -15.505 -3.860 9.151 1.00 96.44 178 ARG A O 1
ATOM 1342 N N . SER A 1 179 ? -14.047 -2.240 9.721 1.00 95.81 179 SER A N 1
ATOM 1343 C CA . SER A 1 179 ? -14.754 -1.199 8.975 1.00 95.81 179 SER A CA 1
ATOM 1344 C C . SER A 1 179 ? -14.276 -1.117 7.524 1.00 95.81 179 SER A C 1
ATOM 1346 O O . SER A 1 179 ? -13.312 -1.771 7.108 1.00 95.81 179 SER A O 1
ATOM 1348 N N . HIS A 1 180 ? -14.941 -0.258 6.750 1.00 96.56 180 HIS A N 1
ATOM 1349 C CA . HIS A 1 180 ? -14.514 0.107 5.404 1.00 96.56 180 HIS A CA 1
ATOM 1350 C C . HIS A 1 180 ? -13.052 0.584 5.365 1.00 96.56 180 HIS A C 1
ATOM 1352 O O . HIS A 1 180 ? -12.322 0.191 4.462 1.00 96.56 180 HIS A O 1
ATOM 1358 N N . LEU A 1 181 ? -12.586 1.366 6.348 1.00 95.88 181 LEU A N 1
ATOM 1359 C CA . LEU A 1 181 ? -11.228 1.918 6.314 1.00 95.88 181 LEU A CA 1
ATOM 1360 C C . LEU A 1 181 ? -10.159 0.827 6.466 1.00 95.88 181 LEU A C 1
ATOM 1362 O O . LEU A 1 181 ? -9.171 0.831 5.734 1.00 95.88 181 LEU A O 1
ATOM 1366 N N . SER A 1 182 ? -10.383 -0.153 7.349 1.00 96.12 182 SER A N 1
ATOM 1367 C CA . SER A 1 182 ? -9.506 -1.327 7.442 1.00 96.12 182 SER A CA 1
ATOM 1368 C C . SER A 1 182 ? -9.500 -2.139 6.148 1.00 96.12 182 SER A C 1
ATOM 1370 O O . SER A 1 182 ? -8.451 -2.639 5.753 1.00 96.12 182 SER A O 1
ATOM 1372 N N . ASN A 1 183 ? -10.640 -2.252 5.462 1.00 97.25 183 ASN A N 1
ATOM 1373 C CA . ASN A 1 183 ? -10.697 -2.937 4.171 1.00 97.25 183 ASN A CA 1
ATOM 1374 C C . ASN A 1 183 ? -9.930 -2.168 3.085 1.00 97.25 183 ASN A C 1
ATOM 1376 O O . ASN A 1 183 ? -9.212 -2.794 2.312 1.00 97.25 183 ASN A O 1
ATOM 1380 N N . VAL A 1 184 ? -10.008 -0.832 3.064 1.00 97.50 184 VAL A N 1
ATOM 1381 C CA . VAL A 1 184 ? -9.206 0.014 2.160 1.00 97.50 184 VAL A CA 1
ATOM 1382 C C . VAL A 1 184 ? -7.707 -0.150 2.435 1.00 97.50 184 VAL A C 1
ATOM 1384 O O . VAL A 1 184 ? -6.933 -0.272 1.490 1.00 97.50 184 VAL A O 1
ATOM 1387 N N . ALA A 1 185 ? -7.290 -0.217 3.704 1.00 97.38 185 ALA A N 1
ATOM 1388 C CA . ALA A 1 185 ? -5.891 -0.454 4.070 1.00 97.38 185 ALA A CA 1
ATOM 1389 C C . ALA A 1 185 ? -5.384 -1.842 3.627 1.00 97.38 185 ALA A C 1
ATOM 1391 O O . ALA A 1 185 ? -4.260 -1.972 3.150 1.00 97.38 185 ALA A O 1
ATOM 1392 N N . VAL A 1 186 ? -6.217 -2.881 3.736 1.00 97.56 186 VAL A N 1
ATOM 1393 C CA . VAL A 1 186 ? -5.881 -4.227 3.236 1.00 97.56 186 VAL A CA 1
ATOM 1394 C C . VAL A 1 186 ? -5.862 -4.261 1.704 1.00 97.56 186 VAL A C 1
ATOM 1396 O O . VAL A 1 186 ? -4.997 -4.904 1.114 1.00 97.56 186 VAL A O 1
ATOM 1399 N N . ALA A 1 187 ? -6.783 -3.554 1.046 1.00 98.12 187 ALA A N 1
ATOM 1400 C CA . ALA A 1 187 ? -6.809 -3.450 -0.409 1.00 98.12 187 ALA A CA 1
ATOM 1401 C C . ALA A 1 187 ? -5.564 -2.731 -0.950 1.00 98.12 187 ALA A C 1
ATOM 1403 O O . ALA A 1 187 ? -4.994 -3.181 -1.942 1.00 98.12 187 ALA A O 1
ATOM 1404 N N . SER A 1 188 ? -5.101 -1.666 -0.285 1.00 98.12 188 SER A N 1
ATOM 1405 C CA . SER A 1 188 ? -3.868 -0.980 -0.684 1.00 98.12 188 SER A CA 1
ATOM 1406 C C . SER A 1 188 ? -2.637 -1.874 -0.547 1.00 98.12 188 SER A C 1
ATOM 1408 O O . SER A 1 188 ? -1.830 -1.919 -1.471 1.00 98.12 188 SER A O 1
ATOM 1410 N N . GLU A 1 189 ? -2.539 -2.673 0.519 1.00 97.88 189 GLU A N 1
ATOM 1411 C CA . GLU A 1 189 ? -1.481 -3.686 0.661 1.00 97.88 189 GLU A CA 1
ATOM 1412 C C . GLU A 1 189 ? -1.532 -4.746 -0.433 1.00 97.88 189 GLU A C 1
ATOM 1414 O O . GLU A 1 189 ? -0.501 -5.097 -1.001 1.00 97.88 189 GLU A O 1
ATOM 1419 N N . ALA A 1 190 ? -2.724 -5.232 -0.782 1.00 98.12 190 ALA A N 1
ATOM 1420 C CA . ALA A 1 190 ? -2.867 -6.187 -1.872 1.00 98.12 190 ALA A CA 1
ATOM 1421 C C . ALA A 1 190 ? -2.394 -5.586 -3.208 1.00 98.12 190 ALA A C 1
ATOM 1423 O O . ALA A 1 190 ? -1.647 -6.235 -3.940 1.00 98.12 190 ALA A O 1
ATOM 1424 N N . CYS A 1 191 ? -2.765 -4.336 -3.513 1.00 98.31 191 CYS A N 1
ATOM 1425 C CA . CYS A 1 191 ? -2.288 -3.633 -4.706 1.00 98.31 191 CYS A CA 1
ATOM 1426 C C . CYS A 1 191 ? -0.761 -3.468 -4.703 1.00 98.31 191 CYS A C 1
ATOM 1428 O O . CYS A 1 191 ? -0.111 -3.766 -5.709 1.00 98.31 191 CYS A O 1
ATOM 1430 N N . LEU A 1 192 ? -0.183 -3.045 -3.577 1.00 97.81 192 LEU A N 1
ATOM 1431 C CA . LEU A 1 192 ? 1.262 -2.883 -3.421 1.00 97.81 192 LEU A CA 1
ATOM 1432 C C . LEU A 1 192 ? 2.002 -4.218 -3.584 1.00 97.81 192 LEU A C 1
ATOM 1434 O O . LEU A 1 192 ? 2.994 -4.295 -4.311 1.00 97.81 192 LEU A O 1
ATOM 1438 N N . GLY A 1 193 ? 1.471 -5.283 -2.982 1.00 98.19 193 GLY A N 1
ATOM 1439 C CA . GLY A 1 193 ? 1.974 -6.648 -3.097 1.00 98.19 193 GLY A CA 1
ATOM 1440 C C . GLY A 1 193 ? 1.928 -7.182 -4.528 1.00 98.19 193 GLY A C 1
ATOM 1441 O O . GLY A 1 193 ? 2.905 -7.768 -4.986 1.00 98.19 193 GLY A O 1
ATOM 1442 N N . VAL A 1 194 ? 0.849 -6.935 -5.280 1.00 98.25 194 VAL A N 1
ATOM 1443 C CA . VAL A 1 194 ? 0.756 -7.320 -6.703 1.00 98.25 194 VAL A CA 1
ATOM 1444 C C . VAL A 1 194 ? 1.800 -6.580 -7.544 1.00 98.25 194 VAL A C 1
ATOM 1446 O O . VAL A 1 194 ? 2.513 -7.212 -8.327 1.00 98.25 194 VAL A O 1
ATOM 1449 N N . GLY A 1 195 ? 1.952 -5.265 -7.349 1.00 97.94 195 GLY A N 1
ATOM 1450 C CA . GLY A 1 195 ? 2.996 -4.485 -8.021 1.00 97.94 195 GLY A CA 1
ATOM 1451 C C . GLY A 1 195 ? 4.404 -5.005 -7.704 1.00 97.94 195 GLY A C 1
ATOM 1452 O O . GLY A 1 195 ? 5.217 -5.212 -8.610 1.00 97.94 195 GLY A O 1
ATOM 1453 N N . PHE A 1 196 ? 4.671 -5.315 -6.433 1.00 97.88 196 PHE A N 1
ATOM 1454 C CA . PHE A 1 196 ? 5.925 -5.930 -6.001 1.00 97.88 196 PHE A CA 1
ATOM 1455 C C . PHE A 1 196 ? 6.154 -7.303 -6.648 1.00 97.88 196 PHE A C 1
ATOM 1457 O O . PHE A 1 196 ? 7.229 -7.548 -7.191 1.00 97.88 196 PHE A O 1
ATOM 1464 N N . LEU A 1 197 ? 5.151 -8.182 -6.677 1.00 97.94 197 LEU A N 1
ATOM 1465 C CA . LEU A 1 197 ? 5.268 -9.506 -7.293 1.00 97.94 197 LEU A CA 1
ATOM 1466 C C . LEU A 1 197 ? 5.571 -9.426 -8.793 1.00 97.94 197 LEU A C 1
ATOM 1468 O O . LEU A 1 197 ? 6.394 -10.200 -9.284 1.00 97.94 197 LEU A O 1
ATOM 1472 N N . PHE A 1 198 ? 4.978 -8.475 -9.519 1.00 97.44 198 PHE A N 1
ATOM 1473 C CA . PHE A 1 198 ? 5.315 -8.243 -10.926 1.00 97.44 198 PHE A CA 1
ATOM 1474 C C . PHE A 1 198 ? 6.768 -7.806 -11.112 1.00 97.44 198 PHE A C 1
ATOM 1476 O O . PHE A 1 198 ? 7.462 -8.355 -11.972 1.00 97.44 198 PHE A O 1
ATOM 1483 N N . THR A 1 199 ? 7.267 -6.881 -10.286 1.00 96.25 199 THR A N 1
ATOM 1484 C CA . THR A 1 199 ? 8.682 -6.472 -10.354 1.00 96.25 199 THR A CA 1
ATOM 1485 C C . THR A 1 199 ? 9.632 -7.607 -9.972 1.00 96.25 199 THR A C 1
ATOM 1487 O O . THR A 1 199 ? 10.616 -7.826 -10.677 1.00 96.25 199 THR A O 1
ATOM 1490 N N . LEU A 1 200 ? 9.313 -8.389 -8.934 1.00 96.81 200 LEU A N 1
ATOM 1491 C CA . LEU A 1 200 ? 10.092 -9.550 -8.500 1.00 96.81 200 LEU A CA 1
ATOM 1492 C C . LEU A 1 200 ? 10.144 -10.629 -9.583 1.00 96.81 200 LEU A C 1
ATOM 1494 O O . LEU A 1 200 ? 11.223 -11.093 -9.942 1.00 96.81 200 LEU A O 1
ATOM 1498 N N . MET A 1 201 ? 8.992 -11.018 -10.131 1.00 96.81 201 MET A N 1
ATOM 1499 C CA . MET A 1 201 ? 8.911 -12.026 -11.187 1.00 96.81 201 MET A CA 1
ATOM 1500 C C . MET A 1 201 ? 9.724 -11.580 -12.403 1.00 96.81 201 MET A C 1
ATOM 1502 O O . MET A 1 201 ? 10.571 -12.324 -12.901 1.00 96.81 201 MET A O 1
ATOM 1506 N N . ARG A 1 202 ? 9.568 -10.318 -12.817 1.00 95.25 202 ARG A N 1
ATOM 1507 C CA . ARG A 1 202 ? 10.331 -9.744 -13.924 1.00 95.25 202 ARG A CA 1
ATOM 1508 C C . ARG A 1 202 ? 11.836 -9.694 -13.642 1.00 95.25 202 ARG A C 1
ATOM 1510 O O . ARG A 1 202 ? 12.621 -9.988 -14.549 1.00 95.25 202 ARG A O 1
ATOM 1517 N N . PHE A 1 203 ? 12.235 -9.368 -12.413 1.00 95.50 203 PHE A N 1
ATOM 1518 C CA . PHE A 1 203 ? 13.625 -9.380 -11.954 1.00 95.50 203 PHE A CA 1
ATOM 1519 C C . PHE A 1 203 ? 14.222 -10.789 -12.005 1.00 95.50 203 PHE A C 1
ATOM 1521 O O . PHE A 1 203 ? 15.279 -10.985 -12.604 1.00 95.50 203 PHE A O 1
ATOM 1528 N N . VAL A 1 204 ? 13.517 -11.788 -11.470 1.00 95.50 204 VAL A N 1
ATOM 1529 C CA . VAL A 1 204 ? 13.940 -13.195 -11.494 1.00 95.50 204 VAL A CA 1
ATOM 1530 C C . VAL A 1 204 ? 14.103 -13.685 -12.930 1.00 95.50 204 VAL A C 1
ATOM 1532 O O . VAL A 1 204 ? 15.147 -14.246 -13.261 1.00 95.50 204 VAL A O 1
ATOM 1535 N N . LEU A 1 205 ? 13.142 -13.408 -13.820 1.00 93.62 205 LEU A N 1
ATOM 1536 C CA . LEU A 1 205 ? 13.282 -13.742 -15.240 1.00 93.62 205 LEU A CA 1
ATOM 1537 C C . LEU A 1 205 ? 14.504 -13.051 -15.860 1.00 93.62 205 LEU A C 1
ATOM 1539 O O . LEU A 1 205 ? 15.271 -13.693 -16.575 1.00 93.62 205 LEU A O 1
ATOM 1543 N N . ALA A 1 206 ? 14.731 -11.767 -15.570 1.00 90.50 206 ALA A N 1
ATOM 1544 C CA . ALA A 1 206 ? 15.892 -11.043 -16.082 1.00 90.50 206 ALA A CA 1
ATOM 1545 C C . ALA A 1 206 ? 17.222 -11.655 -15.602 1.00 90.50 206 ALA A C 1
ATOM 1547 O O . ALA A 1 206 ? 18.163 -11.757 -16.390 1.00 90.50 206 ALA A O 1
ATOM 1548 N N . VAL A 1 207 ? 17.305 -12.102 -14.345 1.00 91.62 207 VAL A N 1
ATOM 1549 C CA . VAL A 1 207 ? 18.504 -12.742 -13.779 1.00 91.62 207 VAL A CA 1
ATOM 1550 C C . VAL A 1 207 ? 18.705 -14.150 -14.350 1.00 91.62 207 VAL A C 1
ATOM 1552 O O . VAL A 1 207 ? 19.782 -14.450 -14.877 1.00 91.62 207 VAL A O 1
ATOM 1555 N N . LEU A 1 208 ? 17.676 -15.001 -14.304 1.00 91.62 208 LEU A N 1
ATOM 1556 C CA . LEU A 1 208 ? 17.753 -16.401 -14.733 1.00 91.62 208 LEU A CA 1
ATOM 1557 C C . LEU A 1 208 ? 17.967 -16.528 -16.243 1.00 91.62 208 LEU A C 1
ATOM 1559 O O . LEU A 1 208 ? 18.870 -17.249 -16.682 1.00 91.62 208 LEU A O 1
ATOM 1563 N N . PHE A 1 209 ? 17.203 -15.793 -17.061 1.00 88.75 209 PHE A N 1
ATOM 1564 C CA . PHE A 1 209 ? 17.383 -15.858 -18.510 1.00 88.75 209 PHE A CA 1
ATOM 1565 C C . PHE A 1 209 ? 18.744 -15.324 -18.923 1.00 88.75 209 PHE A C 1
ATOM 1567 O O . PHE A 1 209 ? 19.388 -15.942 -19.769 1.00 88.75 209 PHE A O 1
ATOM 1574 N N . ARG A 1 210 ? 19.247 -14.255 -18.294 1.00 83.62 210 ARG A N 1
ATOM 1575 C CA . ARG A 1 210 ? 20.582 -13.731 -18.608 1.00 83.62 210 ARG A CA 1
ATOM 1576 C C . ARG A 1 210 ? 21.673 -14.758 -18.326 1.00 83.62 210 ARG A C 1
ATOM 1578 O O . ARG A 1 210 ? 22.580 -14.904 -19.143 1.00 83.62 210 ARG A O 1
ATOM 1585 N N . GLN A 1 211 ? 21.586 -15.491 -17.218 1.00 83.56 211 GLN A N 1
ATOM 1586 C CA . GLN A 1 211 ? 22.529 -16.575 -16.935 1.00 83.56 211 GLN A CA 1
ATOM 1587 C C . GLN A 1 211 ? 22.399 -17.721 -17.945 1.00 83.56 211 GLN A C 1
ATOM 1589 O O . GLN A 1 211 ? 23.414 -18.209 -18.444 1.00 83.56 211 GLN A O 1
ATOM 1594 N N . SER A 1 212 ? 21.170 -18.112 -18.297 1.00 85.31 212 SER A N 1
ATOM 1595 C CA . SER A 1 212 ? 20.925 -19.183 -19.271 1.00 85.31 212 SER A CA 1
ATOM 1596 C C . SER A 1 212 ? 21.449 -18.830 -20.670 1.00 85.31 212 SER A C 1
ATOM 1598 O O . SER A 1 212 ? 22.112 -19.648 -21.308 1.00 85.31 212 SER A O 1
ATOM 1600 N N . VAL A 1 213 ? 21.232 -17.589 -21.120 1.00 78.94 213 VAL A N 1
ATOM 1601 C CA . VAL A 1 213 ? 21.683 -17.085 -22.419 1.00 78.94 213 VAL A CA 1
ATOM 1602 C C . VAL A 1 213 ? 23.201 -16.973 -22.434 1.00 78.94 213 VAL A C 1
ATOM 1604 O O . VAL A 1 213 ? 23.820 -17.462 -23.374 1.00 78.94 213 VAL A O 1
ATOM 1607 N N . LYS A 1 214 ? 23.822 -16.439 -21.370 1.00 81.31 214 LYS A N 1
ATOM 1608 C CA . LYS A 1 214 ? 25.289 -16.402 -21.248 1.00 81.31 214 LYS A CA 1
ATOM 1609 C C . LYS A 1 214 ? 25.901 -17.800 -21.318 1.00 81.31 214 LYS A C 1
ATOM 1611 O O . LYS A 1 214 ? 26.845 -18.002 -22.074 1.00 81.31 214 LYS A O 1
ATOM 1616 N N . ARG A 1 215 ? 25.354 -18.779 -20.586 1.00 85.62 215 ARG A N 1
ATOM 1617 C CA . ARG A 1 215 ? 25.855 -20.164 -20.626 1.00 85.62 215 ARG A CA 1
ATOM 1618 C C . ARG A 1 215 ? 25.718 -20.776 -22.022 1.00 85.62 215 ARG A C 1
ATOM 1620 O O . ARG A 1 215 ? 26.686 -21.336 -22.523 1.00 85.62 215 ARG A O 1
ATOM 1627 N N . ARG A 1 216 ? 24.560 -20.630 -22.680 1.00 83.94 216 ARG A N 1
ATOM 1628 C CA . ARG A 1 216 ? 24.351 -21.146 -24.049 1.00 83.94 216 ARG A CA 1
ATOM 1629 C C . ARG A 1 216 ? 25.270 -20.476 -25.076 1.00 83.94 216 ARG A C 1
ATOM 1631 O O . ARG A 1 216 ? 25.758 -21.156 -25.973 1.00 83.94 216 ARG A O 1
ATOM 1638 N N . ALA A 1 217 ? 25.521 -19.177 -24.935 1.00 75.81 217 ALA A N 1
ATOM 1639 C CA . ALA A 1 217 ? 26.393 -18.419 -25.828 1.00 75.81 217 ALA A CA 1
ATOM 1640 C C . ALA A 1 217 ? 27.860 -18.850 -25.722 1.00 75.81 217 ALA A C 1
ATOM 1642 O O . ALA A 1 217 ? 28.507 -19.077 -26.740 1.00 75.81 217 ALA A O 1
ATOM 1643 N N . ILE A 1 218 ? 28.355 -19.036 -24.493 1.00 84.31 218 ILE A N 1
ATOM 1644 C CA . ILE A 1 218 ? 29.718 -19.523 -24.241 1.00 84.31 218 ILE A CA 1
ATOM 1645 C C . ILE A 1 218 ? 29.911 -20.914 -24.858 1.00 84.31 218 ILE A C 1
ATOM 1647 O O . ILE A 1 218 ? 30.914 -21.154 -25.522 1.00 84.31 218 ILE A O 1
ATOM 1651 N N . VAL A 1 219 ? 28.927 -21.808 -24.707 1.00 91.81 219 VAL A N 1
ATOM 1652 C CA . VAL A 1 219 ? 28.993 -23.171 -25.263 1.00 91.81 219 VAL A CA 1
ATOM 1653 C C . VAL A 1 219 ? 29.039 -23.174 -26.795 1.00 91.81 219 VAL A C 1
ATOM 1655 O O . VAL A 1 219 ? 29.719 -24.012 -27.378 1.00 91.81 219 VAL A O 1
ATOM 1658 N N . ARG A 1 220 ? 28.356 -22.238 -27.468 1.00 85.25 220 ARG A N 1
ATOM 1659 C CA . ARG A 1 220 ? 28.316 -22.185 -28.940 1.00 85.25 220 ARG A CA 1
ATOM 1660 C C . ARG A 1 220 ? 29.464 -21.404 -29.587 1.00 85.25 220 ARG A C 1
ATOM 1662 O O . ARG A 1 220 ? 29.521 -21.379 -30.808 1.00 85.25 220 ARG A O 1
ATOM 1669 N N . ARG A 1 221 ? 30.356 -20.767 -28.810 1.00 85.62 221 ARG A N 1
ATOM 1670 C CA . ARG A 1 221 ? 31.422 -19.861 -29.308 1.00 85.62 221 ARG A CA 1
ATOM 1671 C C . ARG A 1 221 ? 30.934 -18.743 -30.248 1.00 85.62 221 ARG A C 1
ATOM 1673 O O . ARG A 1 221 ? 31.739 -18.092 -30.902 1.00 85.62 221 ARG A O 1
ATOM 1680 N N . ASP A 1 222 ? 29.636 -18.463 -30.271 1.00 77.75 222 ASP A N 1
ATOM 1681 C CA . ASP A 1 222 ? 29.030 -17.511 -31.201 1.00 77.75 222 ASP A CA 1
ATOM 1682 C C . ASP A 1 222 ? 28.868 -16.134 -30.534 1.00 77.75 222 ASP A C 1
ATOM 1684 O O . ASP A 1 222 ? 27.775 -15.679 -30.187 1.00 77.75 222 ASP A O 1
ATOM 1688 N N . ILE A 1 223 ? 30.012 -15.508 -30.243 1.00 67.62 223 ILE A N 1
ATOM 1689 C CA . ILE A 1 223 ? 30.101 -14.215 -29.541 1.00 67.62 223 ILE A CA 1
ATOM 1690 C C . ILE A 1 223 ? 29.579 -13.066 -30.420 1.00 67.62 223 ILE A C 1
ATOM 1692 O O . ILE A 1 223 ? 28.965 -12.134 -29.899 1.00 67.62 223 ILE A O 1
ATOM 1696 N N . GLY A 1 224 ? 29.748 -13.162 -31.745 1.00 71.75 224 GLY A N 1
ATOM 1697 C CA . GLY A 1 224 ? 29.288 -12.148 -32.700 1.00 71.75 224 GLY A CA 1
ATOM 1698 C C . GLY A 1 224 ? 27.765 -12.007 -32.720 1.00 71.75 224 GLY A C 1
ATOM 1699 O O . GLY A 1 224 ? 27.239 -10.903 -32.576 1.00 71.75 224 GLY A O 1
ATOM 1700 N N . HIS A 1 225 ? 27.042 -13.130 -32.774 1.00 66.31 225 HIS A N 1
ATOM 1701 C CA . HIS A 1 225 ? 25.578 -13.117 -32.770 1.00 66.31 225 HIS A CA 1
ATOM 1702 C C . HIS A 1 225 ? 24.991 -12.680 -31.408 1.00 66.31 225 HIS A C 1
ATOM 1704 O O . HIS A 1 225 ? 23.868 -12.169 -31.335 1.00 66.31 225 HIS A O 1
ATOM 1710 N N . LEU A 1 226 ? 25.736 -12.858 -30.309 1.00 60.66 226 LEU A N 1
ATOM 1711 C CA . LEU A 1 226 ? 25.320 -12.404 -28.980 1.00 60.66 226 LEU A CA 1
ATOM 1712 C C . LEU A 1 226 ? 25.377 -10.877 -28.844 1.00 60.66 226 LEU A C 1
ATOM 1714 O O . LEU A 1 226 ? 24.477 -10.287 -28.246 1.00 60.66 226 LEU A O 1
ATOM 1718 N N . MET A 1 227 ? 26.407 -10.245 -29.416 1.00 61.22 227 MET A N 1
ATOM 1719 C CA . MET A 1 227 ? 26.532 -8.784 -29.454 1.00 61.22 227 MET A CA 1
ATOM 1720 C C . MET A 1 227 ? 25.377 -8.148 -30.237 1.00 61.22 227 MET A C 1
ATOM 1722 O O . MET A 1 227 ? 24.799 -7.177 -29.766 1.00 61.22 227 MET A O 1
ATOM 1726 N N . GLN A 1 228 ? 24.952 -8.769 -31.342 1.00 61.69 228 GLN A N 1
ATOM 1727 C CA . GLN A 1 228 ? 23.813 -8.316 -32.157 1.00 61.69 228 GLN A CA 1
ATOM 1728 C C . GLN A 1 228 ? 22.423 -8.525 -31.530 1.00 61.69 228 GLN A C 1
ATOM 1730 O O . GLN A 1 228 ? 21.444 -8.003 -32.047 1.00 61.69 228 GLN A O 1
ATOM 1735 N N . ARG A 1 229 ? 22.293 -9.300 -30.444 1.00 57.22 229 ARG A N 1
ATOM 1736 C CA . ARG A 1 229 ? 21.003 -9.549 -29.759 1.00 57.22 229 ARG A CA 1
ATOM 1737 C C . ARG A 1 229 ? 20.874 -8.841 -28.412 1.00 57.22 229 ARG A C 1
ATOM 1739 O O . ARG A 1 229 ? 19.927 -9.106 -27.668 1.00 57.22 229 ARG A O 1
ATOM 1746 N N . HIS A 1 230 ? 21.793 -7.945 -28.064 1.00 56.56 230 HIS A N 1
ATOM 1747 C CA . HIS A 1 230 ? 21.659 -7.118 -26.867 1.00 56.56 230 HIS A CA 1
ATOM 1748 C C . HIS A 1 230 ? 20.638 -5.980 -27.106 1.00 56.56 230 HIS A C 1
ATOM 1750 O O . HIS A 1 230 ? 20.985 -4.809 -27.167 1.00 56.56 230 HIS A O 1
ATOM 1756 N N . ILE A 1 231 ? 19.354 -6.362 -27.135 1.00 53.84 231 ILE A N 1
ATOM 1757 C CA . ILE A 1 231 ? 18.115 -5.601 -27.446 1.00 53.84 231 ILE A CA 1
ATOM 1758 C C . ILE A 1 231 ? 17.923 -4.270 -26.680 1.00 53.84 231 ILE A C 1
ATOM 1760 O O . ILE A 1 231 ? 16.988 -3.520 -26.932 1.00 53.84 231 ILE A O 1
ATOM 1764 N N . VAL A 1 232 ? 18.797 -3.932 -25.735 1.00 48.97 232 VAL A N 1
ATOM 1765 C CA . VAL A 1 232 ? 18.690 -2.695 -24.944 1.00 48.97 232 VAL A CA 1
ATOM 1766 C C . VAL A 1 232 ? 19.743 -1.664 -25.346 1.00 48.97 232 VAL A C 1
ATOM 1768 O O . VAL A 1 232 ? 19.515 -0.474 -25.152 1.00 48.97 232 VAL A O 1
ATOM 1771 N N . ASN A 1 233 ? 20.856 -2.085 -25.960 1.00 47.59 233 ASN A N 1
ATOM 1772 C CA . ASN A 1 233 ? 21.796 -1.127 -26.540 1.00 47.59 233 ASN A CA 1
ATOM 1773 C C . ASN A 1 233 ? 21.328 -0.637 -27.911 1.00 47.59 233 ASN A C 1
ATOM 1775 O O . ASN A 1 233 ? 21.754 0.430 -28.324 1.00 47.59 233 ASN A O 1
ATOM 1779 N N . ASP A 1 234 ? 20.408 -1.350 -28.567 1.00 52.75 234 ASP A N 1
ATOM 1780 C CA . ASP A 1 234 ? 19.920 -0.972 -29.892 1.00 52.75 234 ASP A CA 1
ATOM 1781 C C . ASP A 1 234 ? 19.197 0.378 -29.896 1.00 52.75 234 ASP A C 1
ATOM 1783 O O . ASP A 1 234 ? 19.307 1.090 -30.879 1.00 52.75 234 ASP A O 1
ATOM 1787 N N . ASP A 1 235 ? 18.501 0.799 -28.832 1.00 57.44 235 ASP A N 1
ATOM 1788 C CA . ASP A 1 235 ? 17.820 2.110 -28.845 1.00 57.44 235 ASP A CA 1
ATOM 1789 C C . ASP A 1 235 ? 18.812 3.264 -28.633 1.00 57.44 235 ASP A C 1
ATOM 1791 O O . ASP A 1 235 ? 18.703 4.290 -29.297 1.00 57.44 235 ASP A O 1
ATOM 1795 N N . TRP A 1 236 ? 19.830 3.077 -27.782 1.00 63.16 236 TRP A N 1
ATOM 1796 C CA . TRP A 1 236 ? 20.918 4.048 -27.626 1.00 63.16 236 TRP A CA 1
ATOM 1797 C C . TRP A 1 236 ? 21.829 4.073 -28.852 1.00 63.16 236 TRP A C 1
ATOM 1799 O O . TRP A 1 236 ? 22.195 5.147 -29.311 1.00 63.16 236 TRP A O 1
ATOM 1809 N N . GLU A 1 237 ? 22.171 2.922 -29.427 1.00 64.38 237 GLU A N 1
ATOM 1810 C CA . GLU A 1 237 ? 22.954 2.840 -30.660 1.00 64.38 237 GLU A CA 1
ATOM 1811 C C . GLU A 1 237 ? 22.167 3.362 -31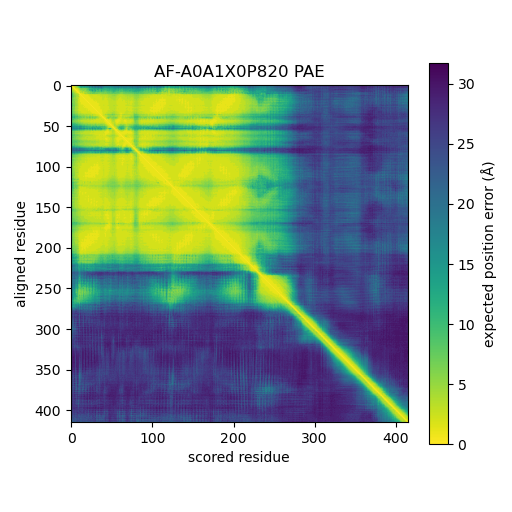.858 1.00 64.38 237 GLU A C 1
ATOM 1813 O O . GLU A 1 237 ? 22.746 4.047 -32.694 1.00 64.38 237 GLU A O 1
ATOM 1818 N N . ARG A 1 238 ? 20.847 3.156 -31.914 1.00 69.88 238 ARG A N 1
ATOM 1819 C CA . ARG A 1 238 ? 19.983 3.724 -32.956 1.00 69.88 238 ARG A CA 1
ATOM 1820 C C . ARG A 1 238 ? 19.790 5.223 -32.774 1.00 69.88 238 ARG A C 1
ATOM 1822 O O . ARG A 1 238 ? 19.883 5.947 -33.756 1.00 69.88 238 ARG A O 1
ATOM 1829 N N . GLN A 1 239 ? 19.602 5.724 -31.552 1.00 66.69 239 GLN A N 1
ATOM 1830 C CA . GLN A 1 239 ? 19.576 7.168 -31.286 1.00 66.69 239 GLN A CA 1
ATOM 1831 C C . GLN A 1 239 ? 20.934 7.816 -31.549 1.00 66.69 239 GLN A C 1
ATOM 1833 O O . GLN A 1 239 ? 20.992 8.886 -32.145 1.00 66.69 239 GLN A O 1
ATOM 1838 N N . ARG A 1 240 ? 22.033 7.151 -31.187 1.00 75.69 240 ARG A N 1
ATOM 1839 C CA . ARG A 1 240 ? 23.394 7.581 -31.511 1.00 75.69 240 ARG A CA 1
ATOM 1840 C C . ARG A 1 240 ? 23.633 7.568 -33.016 1.00 75.69 240 ARG A C 1
ATOM 1842 O O . ARG A 1 240 ? 24.240 8.507 -33.513 1.00 75.69 240 ARG A O 1
ATOM 1849 N N . ALA A 1 241 ? 23.134 6.567 -33.738 1.00 76.00 241 ALA A N 1
ATOM 1850 C CA . ALA A 1 241 ? 23.217 6.497 -35.192 1.00 76.00 241 ALA A CA 1
ATOM 1851 C C . ALA A 1 241 ? 22.397 7.608 -35.855 1.00 76.00 241 ALA A C 1
ATOM 1853 O O . ALA A 1 241 ? 22.889 8.225 -36.790 1.00 76.00 241 ALA A O 1
ATOM 1854 N N . VAL A 1 242 ? 21.205 7.926 -35.336 1.00 82.12 242 VAL A N 1
ATOM 1855 C CA . VAL A 1 242 ? 20.381 9.053 -35.808 1.00 82.12 242 VAL A CA 1
ATOM 1856 C C . VAL A 1 242 ? 21.052 10.397 -35.508 1.00 82.12 242 VAL A C 1
ATOM 1858 O O . VAL A 1 242 ? 21.084 11.275 -36.364 1.00 82.12 242 VAL A O 1
ATOM 1861 N N . LEU A 1 243 ? 21.646 10.566 -34.325 1.00 82.94 243 LEU A N 1
ATOM 1862 C CA . LEU A 1 243 ? 22.414 11.765 -33.971 1.00 82.94 243 LEU A CA 1
ATOM 1863 C C . LEU A 1 243 ? 23.679 11.902 -34.820 1.00 82.94 243 LEU A C 1
ATOM 1865 O O . LEU A 1 243 ? 23.994 12.998 -35.270 1.00 82.94 243 LEU A O 1
ATOM 1869 N N . GLN A 1 244 ? 24.387 10.805 -35.086 1.00 87.88 244 GLN A N 1
ATOM 1870 C CA . GLN A 1 244 ? 25.548 10.804 -35.973 1.00 87.88 244 GLN A CA 1
ATOM 1871 C C . GLN A 1 244 ? 25.154 11.054 -37.428 1.00 87.88 244 GLN A C 1
ATOM 1873 O O . GLN A 1 244 ? 25.850 11.801 -38.111 1.00 87.88 244 GLN A O 1
ATOM 1878 N N . SER A 1 245 ? 24.045 10.485 -37.912 1.00 87.75 245 SER A N 1
ATOM 1879 C CA . SER A 1 245 ? 23.549 10.764 -39.261 1.00 87.75 245 SER A CA 1
ATOM 1880 C C . SER A 1 245 ? 23.084 12.209 -39.381 1.00 87.75 245 SER A C 1
ATOM 1882 O O . SER A 1 245 ? 23.364 12.849 -40.387 1.00 87.75 245 SER A O 1
ATOM 1884 N N . HIS A 1 246 ? 22.445 12.754 -38.343 1.00 90.00 246 HIS A N 1
ATOM 1885 C CA . HIS A 1 246 ? 22.052 14.155 -38.316 1.00 90.00 246 HIS A CA 1
ATOM 1886 C C . HIS A 1 246 ? 23.275 15.078 -38.279 1.00 90.00 246 HIS A C 1
ATOM 1888 O O . HIS A 1 246 ? 23.336 16.014 -39.070 1.00 90.00 246 HIS A O 1
ATOM 1894 N N . ALA A 1 247 ? 24.276 14.790 -37.442 1.00 90.62 247 ALA A N 1
ATOM 1895 C CA . ALA A 1 247 ? 25.518 15.558 -37.393 1.00 90.62 247 ALA A CA 1
ATOM 1896 C C . ALA A 1 247 ? 26.256 15.535 -38.741 1.00 90.62 247 ALA A C 1
ATOM 1898 O O . ALA A 1 247 ? 26.705 16.578 -39.208 1.00 90.62 247 ALA A O 1
ATOM 1899 N N . ARG A 1 248 ? 26.311 14.373 -39.409 1.00 91.75 248 ARG A N 1
ATOM 1900 C CA . ARG A 1 248 ? 26.863 14.255 -40.769 1.00 91.75 248 ARG A CA 1
ATOM 1901 C C . ARG A 1 248 ? 26.044 15.033 -41.794 1.00 91.75 248 ARG A C 1
ATOM 1903 O O . ARG A 1 248 ? 26.628 15.700 -42.634 1.00 91.75 248 ARG A O 1
ATOM 1910 N N . SER A 1 249 ? 24.716 14.982 -41.712 1.00 92.44 249 SER A N 1
ATOM 1911 C CA . SER A 1 249 ? 23.833 15.744 -42.601 1.00 92.44 249 SER A CA 1
ATOM 1912 C C . SER A 1 249 ? 24.033 17.251 -42.442 1.00 92.44 249 SER A C 1
ATOM 1914 O O . SER A 1 249 ? 24.082 17.956 -43.441 1.00 92.44 249 SER A O 1
ATOM 1916 N N . VAL A 1 250 ? 24.190 17.741 -41.208 1.00 92.81 250 VAL A N 1
ATOM 1917 C CA . VAL A 1 250 ? 24.437 19.165 -40.928 1.00 92.81 250 VAL A CA 1
ATOM 1918 C C . VAL A 1 250 ? 25.820 19.581 -41.417 1.00 92.81 250 VAL A C 1
ATOM 1920 O O . VAL A 1 250 ? 25.962 20.645 -42.006 1.00 92.81 250 VAL A O 1
ATOM 1923 N N . GLN A 1 251 ? 26.841 18.740 -41.229 1.00 90.00 251 GLN A N 1
ATOM 1924 C CA . GLN A 1 251 ? 28.165 18.995 -41.798 1.00 90.00 251 GLN A CA 1
ATOM 1925 C C . GLN A 1 251 ? 28.120 19.072 -43.323 1.00 90.00 251 GLN A C 1
ATOM 1927 O O . GLN A 1 251 ? 28.689 20.000 -43.886 1.00 90.00 251 GLN A O 1
ATOM 1932 N N . LEU A 1 252 ? 27.406 18.156 -43.982 1.00 92.12 252 LEU A N 1
ATOM 1933 C CA . LEU A 1 252 ? 27.248 18.181 -45.435 1.00 92.12 252 LEU A CA 1
ATOM 1934 C C . LEU A 1 252 ? 26.542 19.462 -45.903 1.00 92.12 252 LEU A C 1
ATOM 1936 O O . LEU A 1 252 ? 26.968 20.075 -46.873 1.00 92.12 252 LEU A O 1
ATOM 1940 N N . GLU A 1 253 ? 25.503 19.895 -45.184 1.00 91.94 253 GLU A N 1
ATOM 1941 C CA . GLU A 1 253 ? 24.790 21.140 -45.483 1.00 91.94 253 GLU A CA 1
ATOM 1942 C C . GLU A 1 253 ? 25.691 22.375 -45.317 1.00 91.94 253 GLU A C 1
ATOM 1944 O O . GLU A 1 253 ? 25.633 23.288 -46.137 1.00 91.94 253 GLU A O 1
ATOM 1949 N N . MET A 1 254 ? 26.567 22.397 -44.305 1.00 90.44 254 MET A N 1
ATOM 1950 C CA . MET A 1 254 ? 27.553 23.472 -44.140 1.00 90.44 254 MET A CA 1
ATOM 1951 C C . MET A 1 254 ? 28.585 23.501 -45.272 1.00 90.44 254 MET A C 1
ATOM 1953 O O . MET A 1 254 ? 28.940 24.589 -45.715 1.00 90.44 254 MET A O 1
ATOM 1957 N N . VAL A 1 255 ? 29.051 22.340 -45.750 1.00 93.31 255 VAL A N 1
ATOM 1958 C CA . VAL A 1 255 ? 29.991 22.275 -46.885 1.00 93.31 255 VAL A CA 1
ATOM 1959 C C . VAL A 1 255 ? 29.330 22.776 -48.169 1.00 93.31 255 VAL A C 1
ATOM 1961 O O . VAL A 1 255 ? 29.900 23.624 -48.842 1.00 93.31 255 VAL A O 1
ATOM 1964 N N . ILE A 1 256 ? 28.100 22.337 -48.463 1.00 89.69 256 ILE A N 1
ATOM 1965 C CA . ILE A 1 256 ? 27.366 22.784 -49.660 1.00 89.69 256 ILE A CA 1
ATOM 1966 C C . ILE A 1 256 ? 27.164 24.307 -49.644 1.00 89.69 256 ILE A C 1
ATOM 1968 O O . ILE A 1 256 ? 27.376 24.965 -50.657 1.00 89.69 256 ILE A O 1
ATOM 1972 N N . ARG A 1 257 ? 26.817 24.889 -48.487 1.00 88.38 257 ARG A N 1
ATOM 1973 C CA . ARG A 1 257 ? 26.672 26.350 -48.366 1.00 88.38 257 ARG A CA 1
ATOM 1974 C C . ARG A 1 257 ? 27.993 27.106 -48.540 1.00 88.38 257 ARG A C 1
ATOM 1976 O O . ARG A 1 257 ? 27.970 28.220 -49.047 1.00 88.38 257 ARG A O 1
ATOM 1983 N N . ALA A 1 258 ? 29.123 26.527 -48.132 1.00 87.94 258 ALA A N 1
ATOM 1984 C CA . ALA A 1 258 ? 30.431 27.155 -48.314 1.00 87.94 258 ALA A CA 1
ATOM 1985 C C . ALA A 1 258 ? 30.842 27.210 -49.798 1.00 87.94 258 ALA A C 1
ATOM 1987 O O . ALA A 1 258 ? 31.332 28.243 -50.254 1.00 87.94 258 ALA A O 1
ATOM 1988 N N . ASP A 1 259 ? 30.575 26.146 -50.560 1.00 84.81 259 ASP A N 1
ATOM 1989 C CA . ASP A 1 259 ? 30.870 26.103 -51.999 1.00 84.81 259 ASP A CA 1
ATOM 1990 C C . ASP A 1 259 ? 30.001 27.093 -52.800 1.00 84.81 259 ASP A C 1
ATOM 1992 O O . ASP A 1 259 ? 30.471 27.705 -53.765 1.00 84.81 259 ASP A O 1
ATOM 1996 N N . ASP A 1 260 ? 28.743 27.294 -52.391 1.00 83.69 260 ASP A N 1
ATOM 1997 C CA . ASP A 1 260 ? 27.857 28.292 -53.003 1.00 83.69 260 ASP A CA 1
ATOM 1998 C C . ASP A 1 260 ? 28.355 29.730 -52.760 1.00 83.69 260 ASP A C 1
ATOM 2000 O O . ASP A 1 260 ? 28.313 30.559 -53.674 1.00 83.69 260 ASP A O 1
ATOM 2004 N N . ASP A 1 261 ? 28.887 30.029 -51.570 1.00 81.94 261 ASP A N 1
ATOM 2005 C CA . ASP A 1 261 ? 29.430 31.355 -51.244 1.00 81.94 261 ASP A CA 1
ATOM 2006 C C . ASP A 1 261 ? 30.711 31.679 -52.039 1.00 81.94 261 ASP A C 1
ATOM 2008 O O . ASP A 1 261 ? 30.890 32.819 -52.489 1.00 81.94 261 ASP A O 1
ATOM 2012 N N . ASP A 1 262 ? 31.586 30.695 -52.269 1.00 78.62 262 ASP A N 1
ATOM 2013 C CA . ASP A 1 262 ? 32.809 30.882 -53.061 1.00 78.62 262 ASP A CA 1
ATOM 2014 C C . ASP A 1 262 ? 32.517 30.972 -54.568 1.00 78.62 262 ASP A C 1
ATOM 2016 O O . ASP A 1 262 ? 33.092 31.817 -55.267 1.00 78.62 262 ASP A O 1
ATOM 2020 N N . ASN A 1 263 ? 31.558 30.192 -55.078 1.00 74.19 263 ASN A N 1
ATOM 2021 C CA . ASN A 1 263 ? 31.098 30.330 -56.462 1.00 74.19 263 ASN A CA 1
ATOM 2022 C C . ASN A 1 263 ? 30.430 31.689 -56.715 1.00 74.19 263 ASN A C 1
ATOM 2024 O O . ASN A 1 263 ? 30.651 32.299 -57.765 1.00 74.19 263 ASN A O 1
ATOM 2028 N N . ASN A 1 264 ? 29.665 32.210 -55.752 1.00 72.50 264 ASN A N 1
ATOM 2029 C CA . ASN A 1 264 ? 29.019 33.513 -55.891 1.00 72.50 264 ASN A CA 1
ATOM 2030 C C . ASN A 1 264 ? 30.029 34.679 -55.811 1.00 72.50 264 ASN A C 1
ATOM 2032 O O . ASN A 1 264 ? 29.894 35.666 -56.539 1.00 72.50 264 ASN A O 1
ATOM 2036 N N . LYS A 1 265 ? 31.102 34.559 -55.011 1.00 69.38 265 LYS A N 1
ATOM 2037 C CA . LYS A 1 265 ? 32.214 35.534 -55.011 1.00 69.38 265 LYS A CA 1
ATOM 2038 C C . LYS A 1 265 ? 32.995 35.529 -56.326 1.00 69.38 265 LYS A C 1
ATOM 2040 O O . LYS A 1 265 ? 33.221 36.596 -56.896 1.00 69.38 265 LYS A O 1
ATOM 2045 N N . ASN A 1 266 ? 33.326 34.354 -56.860 1.00 63.81 266 ASN A N 1
ATOM 2046 C CA . ASN A 1 266 ? 34.049 34.243 -58.132 1.00 63.81 266 ASN A CA 1
ATOM 2047 C C . ASN A 1 266 ? 33.214 34.739 -59.330 1.00 63.81 266 ASN A C 1
ATOM 2049 O O . ASN A 1 266 ? 33.751 35.358 -60.251 1.00 63.81 266 ASN A O 1
ATOM 2053 N N . ALA A 1 267 ? 31.889 34.554 -59.302 1.00 60.94 267 ALA A N 1
ATOM 2054 C CA . ALA A 1 267 ? 30.979 35.123 -60.301 1.00 60.94 267 ALA A CA 1
ATOM 2055 C C . ALA A 1 267 ? 30.849 36.659 -60.204 1.00 60.94 267 ALA A C 1
ATOM 2057 O O . ALA A 1 267 ? 30.590 37.328 -61.212 1.00 60.94 267 ALA A O 1
ATOM 2058 N N . SER A 1 268 ? 31.049 37.233 -59.013 1.00 57.81 268 SER A N 1
ATOM 2059 C CA . SER A 1 268 ? 31.046 38.685 -58.814 1.00 57.81 268 SER A CA 1
ATOM 2060 C C . SER A 1 268 ? 32.351 39.346 -59.279 1.00 57.81 268 SER A C 1
ATOM 2062 O O . SER A 1 268 ? 32.293 40.442 -59.841 1.00 57.81 268 SER A O 1
ATOM 2064 N N . ASP A 1 269 ? 33.505 38.686 -59.138 1.00 57.03 269 ASP A N 1
ATOM 2065 C CA . ASP A 1 269 ? 34.792 39.227 -59.610 1.00 57.03 269 ASP A CA 1
ATOM 2066 C C . ASP A 1 269 ? 35.025 39.014 -61.118 1.00 57.03 269 ASP A C 1
ATOM 2068 O O . ASP A 1 269 ? 35.546 39.906 -61.793 1.00 57.03 269 ASP A O 1
ATOM 2072 N N . GLY A 1 270 ? 34.525 37.918 -61.704 1.00 53.16 270 GLY A N 1
ATOM 2073 C CA . GLY A 1 270 ? 34.598 37.685 -63.157 1.00 53.16 270 GLY A CA 1
ATOM 2074 C C . GLY A 1 270 ? 33.782 38.680 -64.001 1.00 53.16 270 GLY A C 1
ATOM 2075 O O . GLY A 1 270 ? 34.104 38.943 -65.160 1.00 53.16 270 GLY A O 1
ATOM 2076 N N . ASN A 1 271 ? 32.757 39.310 -63.418 1.00 49.31 271 ASN A N 1
ATOM 2077 C CA . ASN A 1 271 ? 31.914 40.288 -64.113 1.00 49.31 271 ASN A CA 1
ATOM 2078 C C . ASN A 1 271 ? 32.461 41.726 -64.108 1.00 49.31 271 ASN A C 1
ATOM 2080 O O . ASN A 1 271 ? 31.889 42.587 -64.787 1.00 49.31 271 ASN A O 1
ATOM 2084 N N . ASN A 1 272 ? 33.555 42.009 -63.391 1.00 51.66 272 ASN A N 1
ATOM 2085 C CA . ASN A 1 272 ? 34.178 43.337 -63.396 1.00 51.66 272 ASN A CA 1
ATOM 2086 C C . ASN A 1 272 ? 35.251 43.502 -64.489 1.00 51.66 272 ASN A C 1
ATOM 2088 O O . ASN A 1 272 ? 35.518 44.629 -64.913 1.00 51.66 272 ASN A O 1
ATOM 2092 N N . GLU A 1 273 ? 35.796 42.406 -65.028 1.00 52.81 273 GLU A N 1
ATOM 2093 C CA . GLU A 1 273 ? 36.742 42.460 -66.152 1.00 52.81 273 GLU A CA 1
ATOM 2094 C C . GLU A 1 273 ? 36.050 42.418 -67.527 1.00 52.81 273 GLU A C 1
ATOM 2096 O O . GLU A 1 273 ? 36.451 43.143 -68.444 1.00 52.81 273 GLU A O 1
ATOM 2101 N N . GLU A 1 274 ? 34.935 41.692 -67.680 1.00 49.75 274 GLU A N 1
ATOM 2102 C CA . GLU A 1 274 ? 34.224 41.623 -68.971 1.00 49.75 274 GLU A CA 1
ATOM 2103 C C . GLU A 1 274 ? 33.230 42.788 -69.200 1.00 49.75 274 GLU A C 1
ATOM 2105 O O . GLU A 1 274 ? 32.905 43.126 -70.345 1.00 49.75 274 GLU A O 1
ATOM 2110 N N . LYS A 1 275 ? 32.832 43.529 -68.151 1.00 45.31 275 LYS A N 1
ATOM 2111 C CA . LYS A 1 275 ? 32.049 44.778 -68.300 1.00 45.31 275 LYS A CA 1
ATOM 2112 C C . LYS A 1 275 ? 32.846 45.957 -68.868 1.00 45.31 275 LYS A C 1
ATOM 2114 O O . LYS A 1 275 ? 32.234 46.944 -69.283 1.00 45.31 275 LYS A O 1
ATOM 2119 N N . LYS A 1 276 ? 34.178 45.861 -68.979 1.00 48.31 276 LYS A N 1
ATOM 2120 C CA . LYS A 1 276 ? 35.011 46.908 -69.605 1.00 48.31 276 LYS A CA 1
ATOM 2121 C C . LYS A 1 276 ? 35.165 46.753 -71.123 1.00 48.31 276 LYS A C 1
ATOM 2123 O O . LYS A 1 276 ? 35.623 47.688 -71.774 1.00 48.31 276 LYS A O 1
ATOM 2128 N N . LYS A 1 277 ? 34.741 45.624 -71.713 1.00 49.91 277 LYS A N 1
ATOM 2129 C CA . LYS A 1 277 ? 34.932 45.348 -73.153 1.00 49.91 277 LYS A CA 1
ATOM 2130 C C . LYS A 1 277 ? 33.652 45.171 -73.974 1.00 49.91 277 LYS A C 1
ATOM 2132 O O . LYS A 1 277 ? 33.733 45.152 -75.198 1.00 49.91 277 LYS A O 1
ATOM 2137 N N . LYS A 1 278 ? 32.474 45.110 -73.344 1.00 47.50 278 LYS A N 1
ATOM 2138 C CA . LYS A 1 278 ? 31.210 44.790 -74.041 1.00 47.50 278 LYS A CA 1
ATOM 2139 C C . LYS A 1 278 ? 30.092 45.825 -73.897 1.00 47.50 278 LYS A C 1
ATOM 2141 O O . LYS A 1 278 ? 28.933 45.524 -74.142 1.00 47.50 278 LYS A O 1
ATOM 2146 N N . ARG A 1 279 ? 30.430 47.079 -73.572 1.00 49.28 279 ARG A N 1
ATOM 2147 C CA . ARG A 1 279 ? 29.484 48.215 -73.569 1.00 49.28 279 ARG A CA 1
ATOM 2148 C C . ARG A 1 279 ? 29.566 49.060 -74.852 1.00 49.28 279 ARG A C 1
ATOM 2150 O O . ARG A 1 279 ? 29.525 50.285 -74.797 1.00 49.28 279 ARG A O 1
ATOM 2157 N N . LYS A 1 280 ? 29.710 48.401 -76.010 1.00 51.06 280 LYS A N 1
ATOM 2158 C CA . LYS A 1 280 ? 29.597 49.019 -77.344 1.00 51.06 280 LYS A CA 1
ATOM 2159 C C . LYS A 1 280 ? 29.090 48.008 -78.382 1.00 51.06 280 LYS A C 1
ATOM 2161 O O . LYS A 1 280 ? 29.871 47.535 -79.200 1.00 51.06 280 LYS A O 1
ATOM 2166 N N . ARG A 1 281 ? 27.804 47.658 -78.273 1.00 46.56 281 ARG A N 1
ATOM 2167 C CA . ARG A 1 281 ? 26.861 47.136 -79.297 1.00 46.56 281 ARG A CA 1
ATOM 2168 C C . ARG A 1 281 ? 25.697 46.503 -78.530 1.00 46.56 281 ARG A C 1
ATOM 2170 O O . ARG A 1 281 ? 25.903 45.526 -77.826 1.00 46.56 281 ARG A O 1
ATOM 2177 N N . GLU A 1 282 ? 24.663 47.307 -78.291 1.00 46.53 282 GLU A N 1
ATOM 2178 C CA . GLU A 1 282 ? 23.370 47.260 -79.011 1.00 46.53 282 GLU A CA 1
ATOM 2179 C C . GLU A 1 282 ? 22.485 46.144 -78.431 1.00 46.53 282 GLU A C 1
ATOM 2181 O O . GLU A 1 282 ? 22.884 44.990 -78.386 1.00 46.53 282 GLU A O 1
ATOM 2186 N N . ILE A 1 283 ? 21.413 46.484 -77.703 1.00 55.28 283 ILE A N 1
ATOM 2187 C CA . ILE A 1 283 ? 20.105 46.912 -78.241 1.00 55.28 283 ILE A CA 1
ATOM 2188 C C . ILE A 1 283 ? 19.565 45.829 -79.185 1.00 55.28 283 ILE A C 1
ATOM 2190 O O . ILE A 1 283 ? 19.935 45.831 -80.349 1.00 55.28 283 ILE A O 1
ATOM 2194 N N . PHE A 1 284 ? 18.736 44.906 -78.680 1.00 46.41 284 PHE A N 1
ATOM 2195 C CA . PHE A 1 284 ? 17.311 44.740 -79.023 1.00 46.41 284 PHE A CA 1
ATOM 2196 C C . PHE A 1 284 ? 16.761 43.416 -78.436 1.00 46.41 284 PHE A C 1
ATOM 2198 O O . PHE A 1 284 ? 17.445 42.401 -78.438 1.00 46.41 284 PHE A O 1
ATOM 2205 N N . GLU A 1 285 ? 15.510 43.483 -77.974 1.00 37.12 285 GLU A N 1
ATOM 2206 C CA . GLU A 1 285 ? 14.537 42.402 -77.717 1.00 37.12 285 GLU A CA 1
ATOM 2207 C C . GLU A 1 285 ? 14.578 41.474 -76.470 1.00 37.12 285 GLU A C 1
ATOM 2209 O O . GLU A 1 285 ? 15.544 40.801 -76.129 1.00 37.12 285 GLU A O 1
ATOM 2214 N N . SER A 1 286 ? 13.403 41.483 -75.821 1.00 38.94 286 SER A N 1
ATOM 2215 C CA . SER A 1 286 ? 12.793 4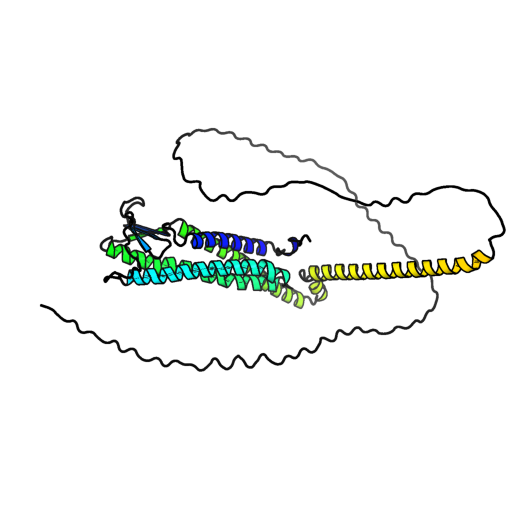0.630 -74.774 1.00 38.94 286 SER A CA 1
ATOM 2216 C C . SER A 1 286 ? 12.083 39.416 -75.449 1.00 38.94 286 SER A C 1
ATOM 2218 O O . SER A 1 286 ? 12.143 39.385 -76.679 1.00 38.94 286 SER A O 1
ATOM 2220 N N . PRO A 1 287 ? 11.308 38.486 -74.812 1.00 62.38 287 PRO A N 1
ATOM 2221 C CA . PRO A 1 287 ? 10.929 38.267 -73.397 1.00 62.38 287 PRO A CA 1
ATOM 2222 C C . PRO A 1 287 ? 10.881 36.766 -72.932 1.00 62.38 287 PRO A C 1
ATOM 2224 O O . PRO A 1 287 ? 11.267 35.860 -73.662 1.00 62.38 287 PRO A O 1
ATOM 2227 N N . ALA A 1 288 ? 10.277 36.547 -71.744 1.00 39.03 288 ALA A N 1
ATOM 2228 C CA . ALA A 1 288 ? 9.603 35.343 -71.183 1.00 39.03 288 ALA A CA 1
ATOM 2229 C C . ALA A 1 288 ? 10.389 34.495 -70.145 1.00 39.03 288 ALA A C 1
ATOM 2231 O O . ALA A 1 288 ? 11.427 33.924 -70.443 1.00 39.03 288 ALA A O 1
ATOM 2232 N N . THR A 1 289 ? 10.039 34.552 -68.849 1.00 41.62 289 THR A N 1
ATOM 2233 C CA . THR A 1 289 ? 9.006 33.784 -68.093 1.00 41.62 289 THR A CA 1
ATOM 2234 C C . THR A 1 289 ? 9.476 32.397 -67.631 1.00 41.62 289 THR A C 1
ATOM 2236 O O . THR A 1 289 ? 9.500 31.471 -68.431 1.00 41.62 289 THR A O 1
ATOM 2239 N N . ALA A 1 290 ? 9.708 32.222 -66.321 1.00 38.78 290 ALA A N 1
ATOM 2240 C CA . ALA A 1 290 ? 9.293 31.028 -65.569 1.00 38.78 290 ALA A CA 1
ATOM 2241 C C . ALA A 1 290 ? 9.362 31.265 -64.048 1.00 38.78 290 ALA A C 1
ATOM 2243 O O . ALA A 1 290 ? 10.363 31.706 -63.491 1.00 38.78 290 ALA A O 1
ATOM 2244 N N . THR A 1 291 ? 8.238 30.958 -63.414 1.00 40.22 291 THR A N 1
ATOM 2245 C CA . THR A 1 291 ? 7.876 31.067 -62.002 1.00 40.22 291 THR A CA 1
ATOM 2246 C C . THR A 1 291 ? 8.508 29.943 -61.169 1.00 40.22 291 THR A C 1
ATOM 2248 O O . THR A 1 291 ? 8.397 28.783 -61.556 1.00 40.22 291 THR A O 1
ATOM 2251 N N . MET A 1 292 ? 9.072 30.244 -59.990 1.00 40.81 292 MET A N 1
ATOM 2252 C CA . MET A 1 292 ? 9.256 29.250 -58.919 1.00 40.81 292 MET A CA 1
ATOM 2253 C C . MET A 1 292 ? 8.390 29.605 -57.711 1.00 40.81 292 MET A C 1
ATOM 2255 O O . MET A 1 292 ? 8.464 30.695 -57.150 1.00 40.81 292 MET A O 1
ATOM 2259 N N . THR A 1 293 ? 7.538 28.651 -57.355 1.00 34.88 293 THR A N 1
ATOM 2260 C CA . THR A 1 293 ? 6.589 28.675 -56.246 1.00 34.88 293 THR A CA 1
ATOM 2261 C C . THR A 1 293 ? 7.300 28.306 -54.945 1.00 34.88 293 THR A C 1
ATOM 2263 O O . THR A 1 293 ? 7.785 27.186 -54.810 1.00 34.88 293 THR A O 1
ATOM 2266 N N . THR A 1 294 ? 7.311 29.216 -53.971 1.00 37.75 294 THR A N 1
ATOM 2267 C CA . THR A 1 294 ? 7.724 28.925 -52.590 1.00 37.75 294 THR A CA 1
ATOM 2268 C C . THR A 1 294 ? 6.476 28.769 -51.728 1.00 37.75 294 THR A C 1
ATOM 2270 O O . THR A 1 294 ? 5.697 29.708 -51.569 1.00 37.75 294 THR A O 1
ATOM 2273 N N . THR A 1 295 ? 6.260 27.571 -51.189 1.00 35.47 295 THR A N 1
ATOM 2274 C CA . THR A 1 295 ? 5.155 27.280 -50.269 1.00 35.47 295 THR A CA 1
ATOM 2275 C C . THR A 1 295 ? 5.559 27.677 -48.849 1.00 35.47 295 THR A C 1
ATOM 2277 O O . THR A 1 295 ? 6.284 26.951 -48.174 1.00 35.47 295 THR A O 1
ATOM 2280 N N . THR A 1 296 ? 5.081 28.835 -48.394 1.00 38.03 296 THR A N 1
ATOM 2281 C CA . THR A 1 296 ? 5.154 29.269 -46.993 1.00 38.03 296 THR A CA 1
ATOM 2282 C C . THR A 1 296 ? 3.841 28.914 -46.306 1.00 38.03 296 THR A C 1
ATOM 2284 O O . THR A 1 296 ? 2.805 29.514 -46.590 1.00 38.03 296 THR A O 1
ATOM 2287 N N . THR A 1 297 ? 3.867 27.935 -45.404 1.00 37.44 297 THR A N 1
ATOM 2288 C CA . THR A 1 297 ? 2.699 27.573 -44.593 1.00 37.44 297 THR A CA 1
ATOM 2289 C C . THR A 1 297 ? 2.671 28.430 -43.332 1.00 37.44 297 THR A C 1
ATOM 2291 O O . THR A 1 297 ? 3.324 28.127 -42.335 1.00 37.44 297 THR A O 1
ATOM 2294 N N . THR A 1 298 ? 1.895 29.509 -43.388 1.00 38.59 298 THR A N 1
ATOM 2295 C CA . THR A 1 298 ? 1.487 30.312 -42.232 1.00 38.59 298 THR A CA 1
ATOM 2296 C C . THR A 1 298 ? 0.204 29.713 -41.662 1.00 38.59 298 THR A C 1
ATOM 2298 O O . THR A 1 298 ? -0.809 29.659 -42.355 1.00 38.59 298 THR A O 1
ATOM 2301 N N . ALA A 1 299 ? 0.228 29.276 -40.404 1.00 37.38 299 ALA A N 1
ATOM 2302 C CA . ALA A 1 299 ? -0.971 28.913 -39.655 1.00 37.38 299 ALA A CA 1
ATOM 2303 C C . ALA A 1 299 ? -1.156 29.907 -38.503 1.00 37.38 299 ALA A C 1
ATOM 2305 O O . ALA A 1 299 ? -0.602 29.748 -37.417 1.00 37.38 299 ALA A O 1
ATOM 2306 N N . THR A 1 300 ? -1.931 30.954 -38.769 1.00 37.25 300 THR A N 1
ATOM 2307 C CA . THR A 1 300 ? -2.589 31.787 -37.764 1.00 37.25 300 THR A CA 1
ATOM 2308 C C . THR A 1 300 ? -3.965 31.195 -37.479 1.00 37.25 300 THR A C 1
ATOM 2310 O O . THR A 1 300 ? -4.836 31.174 -38.343 1.00 37.25 300 THR A O 1
ATOM 2313 N N . GLY A 1 301 ? -4.167 30.724 -36.251 1.00 35.53 301 GLY A N 1
ATOM 2314 C CA . GLY A 1 301 ? -5.481 30.417 -35.695 1.00 35.53 301 GLY A CA 1
ATOM 2315 C C . GLY A 1 301 ? -5.700 31.267 -34.450 1.00 35.53 301 GLY A C 1
ATOM 2316 O O . GLY A 1 301 ? -5.192 30.933 -33.384 1.00 35.53 301 GLY A O 1
ATOM 2317 N N . LEU A 1 302 ? -6.417 32.383 -34.609 1.00 39.88 302 LEU A N 1
ATOM 2318 C CA . LEU A 1 302 ? -7.025 33.129 -33.509 1.00 39.88 302 LEU A CA 1
ATOM 2319 C C . LEU A 1 302 ? -8.194 32.320 -32.938 1.00 39.88 302 LEU A C 1
ATOM 2321 O O . LEU A 1 302 ? -9.092 31.979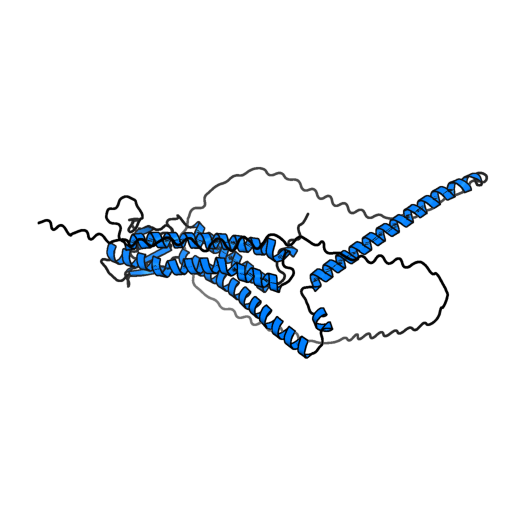 -33.699 1.00 39.88 302 LEU A O 1
ATOM 2325 N N . CYS A 1 303 ? -8.256 32.187 -31.611 1.00 30.02 303 CYS A N 1
ATOM 2326 C CA . CYS A 1 303 ? -9.513 32.246 -30.862 1.00 30.02 303 CYS A CA 1
ATOM 2327 C C . CYS A 1 303 ? -9.273 33.003 -29.553 1.00 30.02 303 CYS A C 1
ATOM 2329 O O . CYS A 1 303 ? -8.409 32.647 -28.756 1.00 30.02 303 CYS A O 1
ATOM 2331 N N . SER A 1 304 ? -10.058 34.056 -29.383 1.00 41.09 304 SER A N 1
ATOM 2332 C CA . SER A 1 304 ? -10.161 34.940 -28.229 1.00 41.09 304 SER A CA 1
ATOM 2333 C C . SER A 1 304 ? -11.110 34.357 -27.169 1.00 41.09 304 SER A C 1
ATOM 2335 O O . SER A 1 304 ? -12.055 33.670 -27.551 1.00 41.09 304 SER A O 1
ATOM 2337 N N . ALA A 1 305 ? -10.857 34.673 -25.890 1.00 38.25 305 ALA A N 1
ATOM 2338 C CA . ALA A 1 305 ? -11.741 34.713 -24.698 1.00 38.25 305 ALA A CA 1
ATOM 2339 C C . ALA A 1 305 ? -10.890 34.302 -23.471 1.00 38.25 305 ALA A C 1
ATOM 2341 O O . ALA A 1 305 ? -10.348 33.206 -23.447 1.00 38.25 305 ALA A O 1
ATOM 2342 N N . GLY A 1 306 ? -10.619 35.124 -22.454 1.00 38.75 306 GLY A N 1
ATOM 2343 C CA . GLY A 1 306 ? -11.508 36.078 -21.793 1.00 38.75 306 GLY A CA 1
ATOM 2344 C C . GLY A 1 306 ? -12.363 35.326 -20.770 1.00 38.75 306 GLY A C 1
ATOM 2345 O O . GLY A 1 306 ? -13.390 34.778 -21.149 1.00 38.75 306 GLY A O 1
ATOM 2346 N N . GLY A 1 307 ? -11.929 35.261 -19.506 1.00 32.72 307 GLY A N 1
ATOM 2347 C CA . GLY A 1 307 ? -12.641 34.522 -18.458 1.00 32.72 307 GLY A CA 1
ATOM 2348 C C . GLY A 1 307 ? -11.915 34.519 -17.116 1.00 32.72 307 GLY A C 1
ATOM 2349 O O . GLY A 1 307 ? -11.318 33.521 -16.729 1.00 32.72 307 GLY A O 1
ATOM 2350 N N . ASP A 1 308 ? -11.950 35.674 -16.461 1.00 38.28 308 ASP A N 1
ATOM 2351 C CA . ASP A 1 308 ? -11.716 35.865 -15.030 1.00 38.28 308 ASP A CA 1
ATOM 2352 C C . ASP A 1 308 ? -12.893 35.270 -14.213 1.00 38.28 308 ASP A C 1
ATOM 2354 O O . ASP A 1 308 ? -13.948 34.972 -14.777 1.00 38.28 308 ASP A O 1
ATOM 2358 N N . VAL A 1 309 ? -12.733 35.219 -12.885 1.00 36.72 309 VAL A N 1
ATOM 2359 C CA . VAL A 1 309 ? -13.715 34.895 -11.823 1.00 36.72 309 VAL A CA 1
ATOM 2360 C C . VAL A 1 309 ? -13.834 33.421 -11.390 1.00 36.72 309 VAL A C 1
ATOM 2362 O O . VAL A 1 309 ? -14.250 32.550 -12.147 1.00 36.72 309 VAL A O 1
ATOM 2365 N N . GLY A 1 310 ? -13.645 33.183 -10.081 1.00 34.53 310 GLY A N 1
ATOM 2366 C CA . GLY A 1 310 ? -14.581 32.312 -9.355 1.00 34.53 310 GLY A CA 1
ATOM 2367 C C . GLY A 1 310 ? -14.022 31.343 -8.319 1.00 34.53 310 GLY A C 1
ATOM 2368 O O . GLY A 1 310 ? -14.021 30.137 -8.529 1.00 34.53 310 GLY A O 1
ATOM 2369 N N . SER A 1 311 ? -13.678 31.860 -7.139 1.00 46.06 311 SER A N 1
ATOM 2370 C CA . SER A 1 311 ? -13.757 31.111 -5.879 1.00 46.06 311 SER A CA 1
ATOM 2371 C C . SER A 1 311 ? -15.172 30.546 -5.684 1.00 46.06 311 SER A C 1
ATOM 2373 O O . SER A 1 311 ? -16.113 31.336 -5.628 1.00 46.06 311 SER A O 1
ATOM 2375 N N . VAL A 1 312 ? -15.319 29.239 -5.442 1.00 36.41 312 VAL A N 1
ATOM 2376 C CA . VAL A 1 312 ? -16.413 28.738 -4.595 1.00 36.41 312 VAL A CA 1
ATOM 2377 C C . VAL A 1 312 ? -15.994 27.492 -3.819 1.00 36.41 312 VAL A C 1
ATOM 2379 O O . VAL A 1 312 ? -15.696 26.436 -4.371 1.00 36.41 312 VAL A O 1
ATOM 2382 N N . SER A 1 313 ? -15.997 27.666 -2.503 1.00 42.91 313 SER A N 1
ATOM 2383 C CA . SER A 1 313 ? -16.094 26.622 -1.493 1.00 42.91 313 SER A CA 1
ATOM 2384 C C . SER A 1 313 ? -17.492 25.993 -1.479 1.00 42.91 313 SER A C 1
ATOM 2386 O O . SER A 1 313 ? -18.484 26.685 -1.679 1.00 42.91 313 SER A O 1
ATOM 2388 N N . ALA A 1 314 ? -17.516 24.736 -1.032 1.00 41.25 314 ALA A N 1
ATOM 2389 C CA . ALA A 1 314 ? -18.556 24.098 -0.219 1.00 41.25 314 ALA A CA 1
ATOM 2390 C C . ALA A 1 314 ? -19.888 23.629 -0.849 1.00 41.25 314 ALA A C 1
ATOM 2392 O O . ALA A 1 314 ? -20.500 24.266 -1.694 1.00 41.25 314 ALA A O 1
ATOM 2393 N N . ALA A 1 315 ? -20.352 22.529 -0.237 1.00 39.84 315 ALA A N 1
ATOM 2394 C CA . ALA A 1 315 ? -21.719 22.019 -0.135 1.00 39.84 315 ALA A CA 1
ATOM 2395 C C . ALA A 1 315 ? -22.270 21.155 -1.283 1.00 39.84 315 ALA A C 1
ATOM 2397 O O . ALA A 1 315 ? -22.892 21.654 -2.208 1.00 39.84 315 ALA A O 1
ATOM 2398 N N . VAL A 1 316 ? -22.229 19.829 -1.086 1.00 35.97 316 VAL A N 1
ATOM 2399 C CA . VAL A 1 316 ? -23.442 19.008 -1.245 1.00 35.97 316 VAL A CA 1
ATOM 2400 C C . VAL A 1 316 ? -23.535 18.047 -0.062 1.00 35.97 316 VAL A C 1
ATOM 2402 O O . VAL A 1 316 ? -22.765 17.097 0.068 1.00 35.97 316 VAL A O 1
ATOM 2405 N N . ALA A 1 317 ? -24.478 18.359 0.822 1.00 41.38 317 ALA A N 1
ATOM 2406 C CA . ALA A 1 317 ? -24.999 17.475 1.845 1.00 41.38 317 ALA A CA 1
ATOM 2407 C C . ALA A 1 317 ? -26.127 16.598 1.272 1.00 41.38 317 ALA A C 1
ATOM 2409 O O . ALA A 1 317 ? -26.737 16.910 0.253 1.00 41.38 317 ALA A O 1
ATOM 2410 N N . ALA A 1 318 ? -26.358 15.503 1.990 1.00 45.84 318 ALA A N 1
ATOM 2411 C CA . ALA A 1 318 ? -27.390 14.482 1.873 1.00 45.84 318 ALA A CA 1
ATOM 2412 C C . ALA A 1 318 ? -28.791 14.914 1.392 1.00 45.84 318 ALA A C 1
ATOM 2414 O O . ALA A 1 318 ? -29.323 15.912 1.868 1.00 45.84 318 ALA A O 1
ATOM 2415 N N . ALA A 1 319 ? -29.442 14.041 0.605 1.00 39.28 319 ALA A N 1
ATOM 2416 C CA . ALA A 1 319 ? -30.878 13.736 0.703 1.00 39.28 319 ALA A CA 1
ATOM 2417 C C . ALA A 1 319 ? -31.269 12.488 -0.128 1.00 39.28 319 ALA A C 1
ATOM 2419 O O . ALA A 1 319 ? -30.858 12.364 -1.278 1.00 39.28 319 ALA A O 1
ATOM 2420 N N . GLY A 1 320 ? -32.121 11.621 0.443 1.00 39.16 320 GLY A N 1
ATOM 2421 C CA . GLY A 1 320 ? -33.039 10.718 -0.283 1.00 39.16 320 GLY A CA 1
ATOM 2422 C C . GLY A 1 320 ? -32.572 9.266 -0.446 1.00 39.16 320 GLY A C 1
ATOM 2423 O O . GLY A 1 320 ? -31.964 8.925 -1.450 1.00 39.16 320 GLY A O 1
ATOM 2424 N N . THR A 1 321 ? -32.691 8.363 0.533 1.00 42.50 321 THR A N 1
ATOM 2425 C CA . THR A 1 321 ? -33.893 7.571 0.899 1.00 42.50 321 THR A CA 1
ATOM 2426 C C . THR A 1 321 ? -34.861 7.222 -0.242 1.00 42.50 321 THR A C 1
ATOM 2428 O O . THR A 1 321 ? -35.682 8.045 -0.623 1.00 42.50 321 THR A O 1
ATOM 2431 N N . GLY A 1 322 ? -34.828 5.944 -0.643 1.00 45.50 322 GLY A N 1
ATOM 2432 C CA . GLY A 1 322 ? -36.002 5.061 -0.709 1.00 45.50 322 GLY A CA 1
ATOM 2433 C C . GL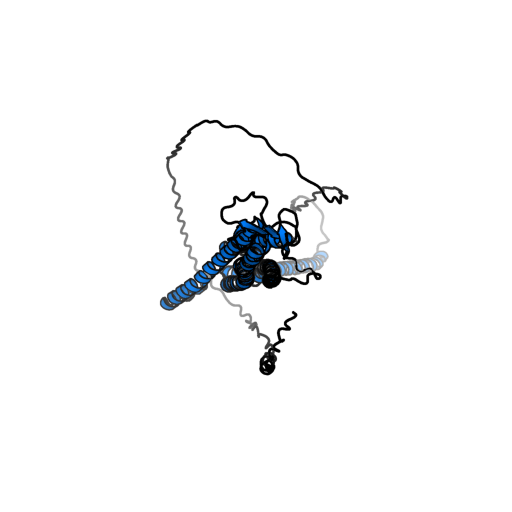Y A 1 322 ? -36.919 5.138 -1.930 1.00 45.50 322 GLY A C 1
ATOM 2434 O O . GLY A 1 322 ? -37.688 6.074 -2.019 1.00 45.50 322 GLY A O 1
ATOM 2435 N N . LEU A 1 323 ? -36.909 4.076 -2.751 1.00 52.28 323 LEU A N 1
ATOM 2436 C CA . LEU A 1 323 ? -38.013 3.458 -3.527 1.00 52.28 323 LEU A CA 1
ATOM 2437 C C . LEU A 1 323 ? -37.411 2.156 -4.121 1.00 52.28 323 LEU A C 1
ATOM 2439 O O . LEU A 1 323 ? -36.505 2.227 -4.941 1.00 52.28 323 LEU A O 1
ATOM 2443 N N . SER A 1 324 ? -37.558 0.966 -3.529 1.00 55.03 324 SER A N 1
ATOM 2444 C CA . SER A 1 324 ? -38.690 0.019 -3.565 1.00 55.03 324 SER A CA 1
ATOM 2445 C C . SER A 1 324 ? -39.304 -0.258 -4.951 1.00 55.03 324 SER A C 1
ATOM 2447 O O . SER A 1 324 ? -39.828 0.656 -5.579 1.00 55.03 324 SER A O 1
ATOM 2449 N N . ASN A 1 325 ? -39.317 -1.554 -5.314 1.00 44.97 325 ASN A N 1
ATOM 2450 C CA . ASN A 1 325 ? -39.974 -2.233 -6.450 1.00 44.97 325 ASN A CA 1
ATOM 2451 C C . ASN A 1 325 ? -39.432 -1.890 -7.860 1.00 44.97 325 ASN A C 1
ATOM 2453 O O . ASN A 1 325 ? -39.283 -0.736 -8.218 1.00 44.97 325 ASN A O 1
ATOM 2457 N N . ASN A 1 326 ? -39.142 -2.844 -8.755 1.00 48.53 326 ASN A N 1
ATOM 2458 C CA . ASN A 1 326 ? -40.056 -3.904 -9.159 1.00 48.53 326 ASN A CA 1
ATOM 2459 C C . ASN A 1 326 ? -39.352 -5.091 -9.847 1.00 48.53 326 ASN A C 1
ATOM 2461 O O . ASN A 1 326 ? -38.344 -4.950 -10.534 1.00 48.53 326 ASN A O 1
ATOM 2465 N N . ASN A 1 327 ? -39.960 -6.253 -9.649 1.00 54.12 327 ASN A N 1
ATOM 2466 C CA . ASN A 1 327 ? -39.645 -7.556 -10.208 1.00 54.12 327 ASN A CA 1
ATOM 2467 C C . ASN A 1 327 ? -40.094 -7.646 -11.688 1.00 54.12 327 ASN A C 1
ATOM 2469 O O . ASN A 1 327 ? -40.880 -6.815 -12.140 1.00 54.12 327 ASN A O 1
ATOM 2473 N N . ASN A 1 328 ? -39.708 -8.747 -12.349 1.00 46.66 328 ASN A N 1
ATOM 2474 C CA . ASN A 1 328 ? -40.318 -9.356 -13.548 1.00 46.66 328 ASN A CA 1
ATOM 2475 C C . ASN A 1 328 ? -39.609 -9.178 -14.920 1.00 46.66 328 ASN A C 1
ATOM 2477 O O . ASN A 1 328 ? -39.804 -8.203 -15.633 1.00 46.66 328 ASN A O 1
ATOM 2481 N N . ASN A 1 329 ? -38.873 -10.238 -15.295 1.00 46.06 329 ASN A N 1
ATOM 2482 C CA . ASN A 1 329 ? -39.123 -11.094 -16.472 1.00 46.06 329 ASN A CA 1
ATOM 2483 C C . ASN A 1 329 ? -39.058 -10.470 -17.886 1.00 46.06 329 ASN A C 1
ATOM 2485 O O . ASN A 1 329 ? -39.913 -9.675 -18.252 1.00 46.06 329 ASN A O 1
ATOM 2489 N N . ASN A 1 330 ? -38.136 -10.944 -18.738 1.00 45.94 330 ASN A N 1
ATOM 2490 C CA . ASN A 1 330 ? -38.456 -11.866 -19.846 1.00 45.94 330 ASN A CA 1
ATOM 2491 C C . ASN A 1 330 ? -37.256 -12.058 -20.807 1.00 45.94 330 ASN A C 1
ATOM 2493 O O . ASN A 1 330 ? -36.753 -11.122 -21.420 1.00 45.94 330 ASN A O 1
ATOM 2497 N N . ASN A 1 331 ? -36.842 -13.318 -20.913 1.00 47.19 331 ASN A N 1
ATOM 2498 C CA . ASN A 1 331 ? -36.334 -14.044 -22.079 1.00 47.19 331 ASN A CA 1
ATOM 2499 C C . ASN A 1 331 ? -36.324 -13.305 -23.445 1.00 47.19 331 ASN A C 1
ATOM 2501 O O . ASN A 1 331 ? -37.390 -12.967 -23.952 1.00 47.19 331 ASN A O 1
ATOM 2505 N N . ASN A 1 332 ? -35.165 -13.222 -24.122 1.00 50.00 332 ASN A N 1
ATOM 2506 C CA . ASN A 1 332 ? -35.096 -13.713 -25.505 1.00 50.00 332 ASN A CA 1
ATOM 2507 C C . ASN A 1 332 ? -33.672 -14.073 -25.968 1.00 50.00 332 ASN A C 1
ATOM 2509 O O . ASN A 1 332 ? -32.745 -13.266 -25.981 1.00 50.00 332 ASN A O 1
ATOM 2513 N N . ASN A 1 333 ? -33.578 -15.322 -26.395 1.00 46.53 333 ASN A N 1
ATOM 2514 C CA . ASN A 1 333 ? -32.526 -15.990 -27.135 1.00 46.53 333 ASN A CA 1
ATOM 2515 C C . ASN A 1 333 ? -32.360 -15.363 -28.536 1.00 46.53 333 ASN A C 1
ATOM 2517 O O . ASN A 1 333 ? -33.341 -15.264 -29.269 1.00 46.53 333 ASN A O 1
ATOM 2521 N N . ASN A 1 334 ? -31.141 -15.003 -28.956 1.00 48.25 334 ASN A N 1
ATOM 2522 C CA . ASN A 1 334 ? -30.834 -14.963 -30.389 1.00 48.25 334 ASN A CA 1
ATOM 2523 C C . ASN A 1 334 ? -29.385 -15.374 -30.679 1.00 48.25 334 ASN A C 1
ATOM 2525 O O . ASN A 1 334 ? -28.443 -14.584 -30.637 1.00 48.25 334 ASN A O 1
ATOM 2529 N N . ASN A 1 335 ? -29.259 -16.661 -30.974 1.00 46.66 335 ASN A N 1
ATOM 2530 C CA . ASN A 1 335 ?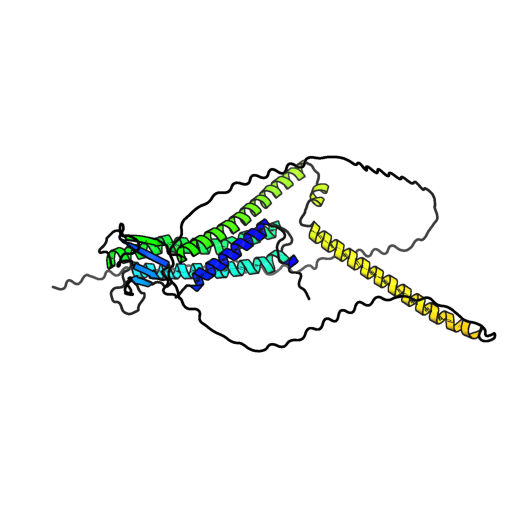 -28.159 -17.301 -31.666 1.00 46.66 335 ASN A CA 1
ATOM 2531 C C . ASN A 1 335 ? -28.094 -16.774 -33.113 1.00 46.66 335 ASN A C 1
ATOM 2533 O O . ASN A 1 335 ? -28.984 -17.086 -33.901 1.00 46.66 335 ASN A O 1
ATOM 2537 N N . ASN A 1 336 ? -27.054 -16.017 -33.485 1.00 50.59 336 ASN A N 1
ATOM 2538 C CA . ASN A 1 336 ? -26.748 -15.789 -34.899 1.00 50.59 336 ASN A CA 1
ATOM 2539 C C . ASN A 1 336 ? -25.308 -16.192 -35.228 1.00 50.59 336 ASN A C 1
ATOM 2541 O O . ASN A 1 336 ? -24.342 -15.451 -35.045 1.00 50.59 336 ASN A O 1
ATOM 2545 N N . ASN A 1 337 ? -25.228 -17.423 -35.713 1.00 41.12 337 ASN A N 1
ATOM 2546 C CA . ASN A 1 337 ? -24.129 -18.049 -36.416 1.00 41.12 337 ASN A CA 1
ATOM 2547 C C . ASN A 1 337 ? -23.918 -17.341 -37.767 1.00 41.12 337 ASN A C 1
ATOM 2549 O O . ASN A 1 337 ? -24.744 -17.504 -38.662 1.00 41.12 337 ASN A O 1
ATOM 2553 N N . ASN A 1 338 ? -22.826 -16.586 -37.942 1.00 50.38 338 ASN A N 1
ATOM 2554 C CA . ASN A 1 338 ? -22.405 -16.141 -39.274 1.00 50.38 338 ASN A CA 1
ATOM 2555 C C . ASN A 1 338 ? -21.087 -16.810 -39.672 1.00 50.38 338 ASN A C 1
ATOM 2557 O O . ASN A 1 338 ? -19.988 -16.315 -39.427 1.00 50.38 338 ASN A O 1
ATOM 2561 N N . ASN A 1 339 ? -21.257 -17.976 -40.284 1.00 45.56 339 ASN A N 1
ATOM 2562 C CA . ASN A 1 339 ? -20.279 -18.679 -41.089 1.00 45.56 339 ASN A CA 1
ATOM 2563 C C . ASN A 1 339 ? -20.159 -17.954 -42.440 1.00 45.56 339 ASN A C 1
ATOM 2565 O O . ASN A 1 339 ? -21.068 -18.058 -43.260 1.00 45.56 339 ASN A O 1
ATOM 2569 N N . ASN A 1 340 ? -19.054 -17.244 -42.687 1.00 50.25 340 ASN A N 1
ATOM 2570 C CA . ASN A 1 340 ? -18.694 -16.831 -44.043 1.00 50.25 340 ASN A CA 1
ATOM 2571 C C . ASN A 1 340 ? -17.368 -17.478 -44.453 1.00 50.25 340 ASN A C 1
ATOM 2573 O O . ASN A 1 340 ? -16.279 -16.989 -44.154 1.00 50.25 340 ASN A O 1
ATOM 2577 N N . ASN A 1 341 ? -17.514 -18.612 -45.130 1.00 53.34 341 ASN A N 1
ATOM 2578 C CA . ASN A 1 341 ? -16.493 -19.304 -45.893 1.00 53.34 341 ASN A CA 1
ATOM 2579 C C . ASN A 1 341 ? -16.722 -18.998 -47.382 1.00 53.34 341 ASN A C 1
ATOM 2581 O O . ASN A 1 341 ? -17.700 -19.488 -47.939 1.00 53.34 341 ASN A O 1
ATOM 2585 N N . ASN A 1 342 ? -15.838 -18.222 -48.016 1.00 45.38 342 ASN A N 1
ATOM 2586 C CA . ASN A 1 342 ? -15.406 -18.405 -49.414 1.00 45.38 342 ASN A CA 1
ATOM 2587 C C . ASN A 1 342 ? -14.295 -17.373 -49.708 1.00 45.38 342 ASN A C 1
ATOM 2589 O O . ASN A 1 342 ? -14.538 -16.176 -49.630 1.00 45.38 342 ASN A O 1
ATOM 2593 N N . ASN A 1 343 ? -13.020 -17.748 -49.810 1.00 47.09 343 ASN A N 1
ATOM 2594 C CA . ASN A 1 343 ? -12.341 -18.460 -50.900 1.00 47.09 343 ASN A CA 1
ATOM 2595 C C . ASN A 1 343 ? -11.822 -17.531 -52.018 1.00 47.09 343 ASN A C 1
ATOM 2597 O O . ASN A 1 343 ? -12.586 -16.900 -52.741 1.00 47.09 343 ASN A O 1
ATOM 2601 N N . ASN A 1 344 ? -10.505 -17.644 -52.197 1.00 41.38 344 ASN A N 1
ATOM 2602 C CA . ASN A 1 344 ? -9.773 -17.765 -53.458 1.00 41.38 344 ASN A CA 1
ATOM 2603 C C . ASN A 1 344 ? -8.937 -16.579 -53.977 1.00 41.38 344 ASN A C 1
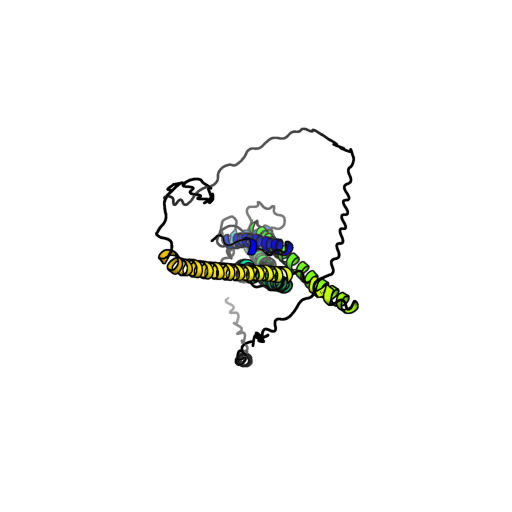ATOM 2605 O O . ASN A 1 344 ? -9.456 -15.540 -54.361 1.00 41.38 344 ASN A O 1
ATOM 2609 N N . ASN A 1 345 ? -7.636 -16.887 -54.097 1.00 42.06 345 ASN A N 1
ATOM 2610 C CA . ASN A 1 345 ? -6.661 -16.484 -55.118 1.00 42.06 345 ASN A CA 1
ATOM 2611 C C . ASN A 1 345 ? -6.458 -14.990 -55.437 1.00 42.06 345 ASN A C 1
ATOM 2613 O O . ASN A 1 345 ? -7.302 -14.359 -56.057 1.00 42.06 345 ASN A O 1
ATOM 2617 N N . ASN A 1 346 ? -5.218 -14.498 -55.317 1.00 48.34 346 ASN A N 1
ATOM 2618 C CA . ASN A 1 346 ? -4.230 -14.776 -56.365 1.00 48.34 346 ASN A CA 1
ATOM 2619 C C . ASN A 1 346 ? -2.793 -14.392 -55.957 1.00 48.3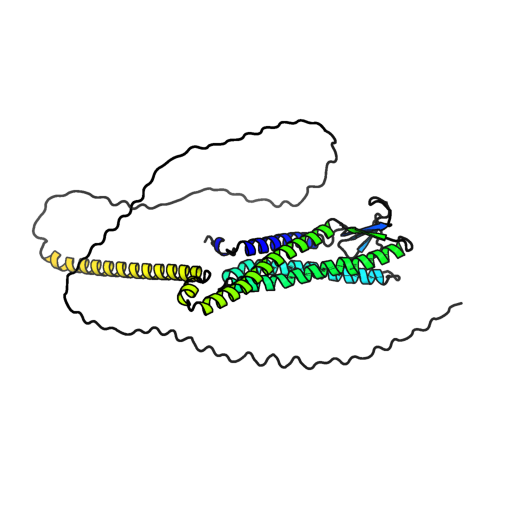4 346 ASN A C 1
ATOM 2621 O O . ASN A 1 346 ? -2.512 -13.345 -55.382 1.00 48.34 346 ASN A O 1
ATOM 2625 N N . ASN A 1 347 ? -1.914 -15.304 -56.335 1.00 44.56 347 ASN A N 1
ATOM 2626 C CA . ASN A 1 347 ? -0.469 -15.287 -56.455 1.00 44.56 347 ASN A CA 1
ATOM 2627 C C . ASN A 1 347 ? 0.106 -13.995 -57.084 1.00 44.56 347 ASN A C 1
ATOM 2629 O O . ASN A 1 347 ? -0.328 -13.599 -58.163 1.00 44.56 347 ASN A O 1
ATOM 2633 N N . ASN A 1 348 ? 1.154 -13.405 -56.491 1.00 51.16 348 ASN A N 1
ATOM 2634 C CA . ASN A 1 348 ? 2.189 -12.744 -57.295 1.00 51.16 348 ASN A CA 1
ATOM 2635 C C . ASN A 1 348 ? 3.575 -12.834 -56.636 1.00 51.16 348 ASN A C 1
ATOM 2637 O O . ASN A 1 348 ? 4.034 -11.948 -55.917 1.00 51.16 348 ASN A O 1
ATOM 2641 N N . ASN A 1 349 ? 4.225 -13.962 -56.901 1.00 47.25 349 ASN A N 1
ATOM 2642 C CA . ASN A 1 349 ? 5.654 -14.177 -56.752 1.00 47.25 349 ASN A CA 1
ATOM 2643 C C . ASN A 1 349 ? 6.391 -13.425 -57.877 1.00 47.25 349 ASN A C 1
ATOM 2645 O O . ASN A 1 349 ? 6.401 -13.907 -59.008 1.00 47.25 349 ASN A O 1
ATOM 2649 N N . ASN A 1 350 ? 7.006 -12.269 -57.594 1.00 54.25 350 ASN A N 1
ATOM 2650 C CA . ASN A 1 350 ? 7.913 -11.621 -58.547 1.00 54.25 350 ASN A CA 1
ATOM 2651 C C . ASN A 1 350 ? 9.355 -11.624 -58.026 1.00 54.25 350 ASN A C 1
ATOM 2653 O O . ASN A 1 350 ? 9.814 -10.725 -57.322 1.00 54.25 350 ASN A O 1
ATOM 2657 N N . ASN A 1 351 ? 10.040 -12.699 -58.398 1.00 47.97 351 ASN A N 1
ATOM 2658 C CA . ASN A 1 351 ? 11.475 -12.890 -58.341 1.00 47.97 351 ASN A CA 1
ATOM 2659 C C . ASN A 1 351 ? 12.121 -12.068 -59.470 1.00 47.97 351 ASN A C 1
ATOM 2661 O O . ASN A 1 351 ? 12.046 -12.480 -60.626 1.00 47.97 351 ASN A O 1
ATOM 2665 N N . ASN A 1 352 ? 12.753 -10.930 -59.161 1.00 53.09 352 ASN A N 1
ATOM 2666 C CA . ASN A 1 352 ? 13.593 -10.229 -60.135 1.00 53.09 352 ASN A CA 1
ATOM 2667 C C . ASN A 1 352 ? 15.046 -10.158 -59.657 1.00 53.09 352 ASN A C 1
ATOM 2669 O O . ASN A 1 352 ? 15.478 -9.242 -58.960 1.00 53.09 352 ASN A O 1
ATOM 2673 N N . ASN A 1 353 ? 15.775 -11.194 -60.056 1.00 48.34 353 ASN A N 1
ATOM 2674 C CA . ASN A 1 353 ? 17.220 -11.285 -60.078 1.00 48.34 353 ASN A CA 1
ATOM 2675 C C . ASN A 1 353 ? 17.726 -10.481 -61.287 1.00 48.34 353 ASN A C 1
ATOM 2677 O O . ASN A 1 353 ? 17.525 -10.922 -62.417 1.00 48.34 353 ASN A O 1
ATOM 2681 N N . ASN A 1 354 ? 18.395 -9.341 -61.078 1.00 56.78 354 ASN A N 1
ATOM 2682 C CA . ASN A 1 354 ? 19.221 -8.761 -62.135 1.00 56.78 354 ASN A CA 1
ATOM 2683 C C . ASN A 1 354 ? 20.645 -8.491 -61.649 1.00 56.78 354 ASN A C 1
ATOM 2685 O O . ASN A 1 354 ? 20.939 -7.572 -60.888 1.00 56.78 354 ASN A O 1
ATOM 2689 N N . ASN A 1 355 ? 21.502 -9.376 -62.128 1.00 51.00 355 ASN A N 1
ATOM 2690 C CA . ASN A 1 355 ? 22.937 -9.421 -62.012 1.00 51.00 355 ASN A CA 1
ATOM 2691 C C . ASN A 1 355 ? 23.494 -8.563 -63.155 1.00 51.00 355 ASN A C 1
ATOM 2693 O O . ASN A 1 355 ? 23.259 -8.909 -64.311 1.00 51.00 355 ASN A O 1
ATOM 2697 N N . ASN A 1 356 ? 24.235 -7.483 -62.881 1.00 58.62 356 ASN A N 1
ATOM 2698 C CA . ASN A 1 356 ? 25.019 -6.857 -63.944 1.00 58.62 356 ASN A CA 1
ATOM 2699 C C . ASN A 1 356 ? 26.461 -6.568 -63.528 1.00 58.62 356 ASN A C 1
ATOM 2701 O O . ASN A 1 356 ? 26.758 -5.764 -62.647 1.00 58.62 356 ASN A O 1
ATOM 2705 N N . ARG A 1 357 ? 27.343 -7.297 -64.213 1.00 52.34 357 ARG A N 1
ATOM 2706 C CA . ARG A 1 357 ? 28.794 -7.172 -64.249 1.00 52.34 357 ARG A CA 1
ATOM 2707 C C . ARG A 1 357 ? 29.188 -5.996 -65.145 1.00 52.34 357 ARG A C 1
ATOM 2709 O O . ARG A 1 357 ? 28.817 -5.968 -66.310 1.00 52.34 357 ARG A O 1
ATOM 2716 N N . GLY A 1 358 ? 30.090 -5.162 -64.650 1.00 52.78 358 GLY A N 1
ATOM 2717 C CA . GLY A 1 358 ? 31.065 -4.380 -65.423 1.00 52.78 358 GLY A CA 1
ATOM 2718 C C . GLY A 1 358 ? 32.133 -3.960 -64.414 1.00 52.78 358 GLY A C 1
ATOM 2719 O O . GLY A 1 358 ? 31.791 -3.300 -63.446 1.00 52.78 358 GLY A O 1
ATOM 2720 N N . LYS A 1 359 ? 33.376 -4.453 -64.381 1.00 48.81 359 LYS A N 1
ATOM 2721 C CA . LYS A 1 359 ? 34.403 -4.655 -65.418 1.00 48.81 359 LYS A CA 1
ATOM 2722 C C . LYS A 1 359 ? 34.652 -3.406 -66.266 1.00 48.81 359 LYS A C 1
ATOM 2724 O O . LYS A 1 359 ? 33.996 -3.213 -67.280 1.00 48.81 359 LYS A O 1
ATOM 2729 N N . GLY A 1 360 ? 35.703 -2.678 -65.886 1.00 44.53 360 GLY A N 1
ATOM 2730 C CA . GLY A 1 360 ? 36.559 -1.935 -66.809 1.00 44.53 360 GLY A CA 1
ATOM 2731 C C . GLY A 1 360 ? 36.774 -0.478 -66.421 1.00 44.53 360 GLY A C 1
ATOM 2732 O O . GLY A 1 360 ? 35.840 0.307 -66.509 1.00 44.53 360 GLY A O 1
ATOM 2733 N N . GLY A 1 361 ? 38.013 -0.120 -66.071 1.00 45.53 361 GLY A N 1
ATOM 2734 C CA . GLY A 1 361 ? 38.457 1.274 -66.112 1.00 45.53 361 GLY A CA 1
ATOM 2735 C C . GLY A 1 361 ? 39.502 1.655 -65.075 1.00 45.53 361 GLY A C 1
ATOM 2736 O O . GLY A 1 361 ? 39.180 2.359 -64.128 1.00 45.53 361 GLY A O 1
ATOM 2737 N N . ASP A 1 362 ? 40.745 1.215 -65.282 1.00 44.28 362 ASP A N 1
ATOM 2738 C CA . ASP A 1 362 ? 41.943 1.914 -64.804 1.00 44.28 362 ASP A CA 1
ATOM 2739 C C . ASP A 1 362 ? 41.857 3.426 -65.076 1.00 44.28 362 ASP A C 1
ATOM 2741 O O . ASP A 1 362 ? 41.359 3.821 -66.130 1.00 44.28 362 ASP A O 1
ATOM 2745 N N . VAL A 1 363 ? 42.427 4.248 -64.183 1.00 46.59 363 VAL A N 1
ATOM 2746 C CA . VAL A 1 363 ? 43.487 5.237 -64.489 1.00 46.59 363 VAL A CA 1
ATOM 2747 C C . VAL A 1 363 ? 43.725 6.168 -63.280 1.00 46.59 363 VAL A C 1
ATOM 2749 O O . VAL A 1 363 ? 42.937 7.050 -62.971 1.00 46.59 363 VAL A O 1
ATOM 2752 N N . ARG A 1 364 ? 44.898 5.944 -62.667 1.00 40.41 364 ARG A N 1
ATOM 2753 C CA . ARG A 1 364 ? 45.919 6.897 -62.177 1.00 40.41 364 ARG A CA 1
ATOM 2754 C C . ARG A 1 364 ? 45.635 7.890 -61.037 1.00 40.41 364 ARG A C 1
ATOM 2756 O O . ARG A 1 364 ? 44.863 8.825 -61.159 1.00 40.41 364 ARG A O 1
ATOM 2763 N N . ASN A 1 365 ? 46.539 7.771 -60.057 1.00 42.00 365 ASN A N 1
ATOM 2764 C CA . ASN A 1 365 ? 47.302 8.828 -59.385 1.00 42.00 365 ASN A CA 1
ATOM 2765 C C . ASN A 1 365 ? 46.555 10.062 -58.880 1.00 42.00 365 ASN A C 1
ATOM 2767 O O . ASN A 1 365 ? 46.400 11.039 -59.604 1.00 42.00 365 ASN A O 1
ATOM 2771 N N . SER A 1 366 ? 46.435 10.118 -57.557 1.00 42.66 366 SER A N 1
ATOM 2772 C CA . SER A 1 366 ? 46.897 11.295 -56.821 1.00 42.66 366 SER A CA 1
ATOM 2773 C C . SER A 1 366 ? 47.164 10.919 -55.370 1.00 42.66 366 SER A C 1
ATOM 2775 O O . SER A 1 366 ? 46.259 10.731 -54.564 1.00 42.66 366 SER A O 1
ATOM 2777 N N . SER A 1 367 ? 48.455 10.790 -55.080 1.00 49.81 367 SER A N 1
ATOM 2778 C CA . SER A 1 367 ? 49.055 10.951 -53.766 1.00 49.81 367 SER A CA 1
ATOM 2779 C C . SER A 1 367 ? 48.565 12.247 -53.124 1.00 49.81 367 SER A C 1
ATOM 2781 O O . SER A 1 367 ? 48.921 13.321 -53.605 1.00 49.81 367 SER A O 1
ATOM 2783 N N . LEU A 1 368 ? 47.804 12.163 -52.039 1.00 42.03 368 LEU A N 1
ATOM 2784 C CA . LEU A 1 368 ? 47.599 13.285 -51.129 1.00 42.03 368 LEU A CA 1
ATOM 2785 C C . LEU A 1 368 ? 47.391 12.745 -49.714 1.00 42.03 368 LEU A C 1
ATOM 2787 O O . LEU A 1 368 ? 46.307 12.334 -49.324 1.00 42.03 368 LEU A O 1
ATOM 2791 N N . HIS A 1 369 ? 48.517 12.719 -49.007 1.00 41.84 369 HIS A N 1
ATOM 2792 C CA . HIS A 1 369 ? 48.661 13.147 -47.623 1.00 41.84 369 HIS A CA 1
ATOM 2793 C C . HIS A 1 369 ? 47.581 12.670 -46.639 1.00 41.84 369 HIS A C 1
ATOM 2795 O O . HIS A 1 369 ? 46.680 13.405 -46.248 1.00 41.84 369 HIS A O 1
ATOM 2801 N N . GLU A 1 370 ? 47.754 11.432 -46.192 1.00 38.38 370 GLU A N 1
ATOM 2802 C CA . GLU A 1 370 ? 47.136 10.885 -44.990 1.00 38.38 370 GLU A CA 1
ATOM 2803 C C . GLU A 1 370 ? 47.826 11.529 -43.777 1.00 38.38 370 GLU A C 1
ATOM 2805 O O . GLU A 1 370 ? 48.966 11.212 -43.434 1.00 38.38 370 GLU A O 1
ATOM 2810 N N . SER A 1 371 ? 47.189 12.550 -43.208 1.00 44.09 371 SER A N 1
ATOM 2811 C CA . SER A 1 371 ? 47.516 13.081 -41.891 1.00 44.09 371 SER A CA 1
ATOM 2812 C C . SER A 1 371 ? 46.656 12.356 -40.862 1.00 44.09 371 SER A C 1
ATOM 2814 O O . SER A 1 371 ? 45.464 12.620 -40.706 1.00 44.09 371 SER A O 1
ATOM 2816 N N . ASP A 1 372 ? 47.305 11.430 -40.161 1.00 38.94 372 ASP A N 1
ATOM 2817 C CA . ASP A 1 372 ? 46.816 10.756 -38.966 1.00 38.94 372 ASP A CA 1
ATOM 2818 C C . ASP A 1 372 ? 46.429 11.781 -37.889 1.00 38.94 372 ASP A C 1
ATOM 2820 O O . ASP A 1 372 ? 47.239 12.205 -37.065 1.00 38.94 372 ASP A O 1
ATOM 2824 N N . ALA A 1 373 ? 45.158 12.176 -37.865 1.00 41.59 373 ALA A N 1
ATOM 2825 C CA . ALA A 1 373 ? 44.529 12.733 -36.677 1.00 41.59 373 ALA A CA 1
ATOM 2826 C C . ALA A 1 373 ? 43.828 11.592 -35.932 1.00 41.59 373 ALA A C 1
ATOM 2828 O O . ALA A 1 373 ? 42.601 11.473 -35.914 1.00 41.59 373 ALA A O 1
ATOM 2829 N N . GLU A 1 374 ? 44.642 10.731 -35.319 1.00 37.47 374 GLU A N 1
ATOM 2830 C CA . GLU A 1 374 ? 44.212 9.786 -34.298 1.00 37.47 374 GLU A CA 1
A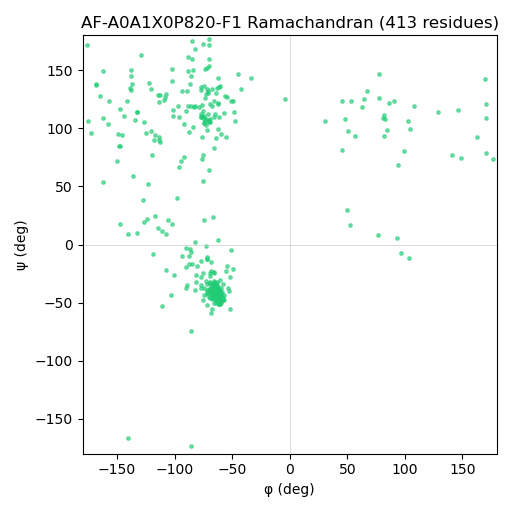TOM 2831 C C . GLU A 1 374 ? 43.613 10.583 -33.130 1.00 37.47 374 GLU A C 1
ATOM 2833 O O . GLU A 1 374 ? 44.309 11.085 -32.247 1.00 37.47 374 GLU A O 1
ATOM 2838 N N . PHE A 1 375 ? 42.290 10.742 -33.136 1.00 40.50 375 PHE A N 1
ATOM 2839 C CA . PHE A 1 375 ? 41.558 11.352 -32.034 1.00 40.50 375 PHE A CA 1
ATOM 2840 C C . PHE A 1 375 ? 41.464 10.345 -30.881 1.00 40.50 375 PHE A C 1
ATOM 2842 O O . PHE A 1 375 ? 40.443 9.690 -30.656 1.00 40.50 375 PHE A O 1
ATOM 2849 N N . THR A 1 376 ? 42.568 10.193 -30.150 1.00 34.78 376 THR A N 1
ATOM 2850 C CA . THR A 1 376 ? 42.611 9.447 -28.896 1.00 34.78 376 THR A CA 1
ATOM 2851 C C . THR A 1 376 ? 41.860 10.246 -27.834 1.00 34.78 376 THR A C 1
ATOM 2853 O O . THR A 1 376 ? 42.347 11.247 -27.306 1.00 34.78 376 THR A O 1
ATOM 2856 N N . PHE A 1 377 ? 40.665 9.783 -27.467 1.00 38.84 377 PHE A N 1
ATOM 2857 C CA . PHE A 1 377 ? 40.035 10.194 -26.216 1.00 38.84 377 PHE A CA 1
ATOM 2858 C C . PHE A 1 377 ? 40.938 9.736 -25.064 1.00 38.84 377 PHE A C 1
ATOM 2860 O O . PHE A 1 377 ? 40.912 8.573 -24.663 1.00 38.84 377 PHE A O 1
ATOM 2867 N N . ARG A 1 378 ? 41.753 10.647 -24.524 1.00 37.31 378 ARG A N 1
ATOM 2868 C CA . ARG A 1 378 ? 42.373 10.464 -23.211 1.00 37.31 378 ARG A CA 1
ATOM 2869 C C . ARG A 1 378 ? 41.283 10.686 -22.162 1.00 37.31 378 ARG A C 1
ATOM 2871 O O . ARG A 1 378 ? 40.837 11.824 -22.014 1.00 37.31 378 ARG A O 1
ATOM 2878 N N . PRO A 1 379 ? 40.823 9.658 -21.426 1.00 37.75 379 PRO A N 1
ATOM 2879 C CA . PRO A 1 379 ? 40.004 9.914 -20.256 1.00 37.75 379 PRO A CA 1
ATOM 2880 C C . PRO A 1 379 ? 40.857 10.704 -19.262 1.00 37.75 379 PRO A C 1
ATOM 2882 O O . PRO A 1 379 ? 41.937 10.262 -18.864 1.00 37.75 379 PRO A O 1
ATOM 2885 N N . SER A 1 380 ? 40.389 11.896 -18.891 1.00 32.00 380 SER A N 1
ATOM 2886 C CA . SER A 1 380 ? 40.987 12.677 -17.815 1.00 32.00 380 SER A CA 1
ATOM 2887 C C . SER A 1 380 ? 41.123 11.797 -16.580 1.00 32.00 380 SER A C 1
ATOM 2889 O O . SER A 1 380 ? 40.150 11.225 -16.086 1.00 32.00 380 SER A O 1
ATOM 2891 N N . ARG A 1 381 ? 42.361 11.691 -16.097 1.00 41.25 381 ARG A N 1
ATOM 2892 C CA . ARG A 1 381 ? 42.734 11.054 -14.839 1.00 41.25 381 ARG A CA 1
ATOM 2893 C C . ARG A 1 381 ? 42.124 11.881 -13.706 1.00 41.25 381 ARG A C 1
ATOM 2895 O O . ARG A 1 381 ? 42.764 12.775 -13.167 1.00 41.25 381 ARG A O 1
ATOM 2902 N N . ALA A 1 382 ? 40.854 11.635 -13.402 1.00 39.03 382 ALA A N 1
ATOM 2903 C CA . ALA A 1 382 ? 40.226 12.179 -12.213 1.00 39.03 382 ALA A CA 1
ATOM 2904 C C . ALA A 1 382 ? 40.907 11.548 -10.994 1.00 39.03 382 ALA A C 1
ATOM 2906 O O . ALA A 1 382 ? 40.988 10.325 -10.870 1.00 39.03 382 ALA A O 1
ATOM 2907 N N . HIS A 1 383 ? 41.438 12.412 -10.134 1.00 37.72 383 HIS A N 1
ATOM 2908 C CA . HIS A 1 383 ? 41.944 12.096 -8.809 1.00 37.72 383 HIS A CA 1
ATOM 2909 C C . HIS A 1 383 ? 40.934 11.234 -8.035 1.00 37.72 383 HIS A C 1
ATOM 2911 O O . HIS A 1 383 ? 39.913 11.730 -7.566 1.00 37.72 383 HIS A O 1
ATOM 2917 N N . SER A 1 384 ? 41.232 9.945 -7.874 1.00 44.72 384 SER A N 1
ATOM 2918 C CA . SER A 1 384 ? 40.600 9.084 -6.875 1.00 44.72 384 SER A CA 1
ATOM 2919 C C . SER A 1 384 ? 41.443 9.109 -5.602 1.00 44.72 384 SER A C 1
ATOM 2921 O O . SER A 1 384 ? 42.195 8.183 -5.304 1.00 44.72 384 SER A O 1
ATOM 2923 N N . THR A 1 385 ? 41.348 10.197 -4.857 1.00 47.19 385 THR A N 1
ATOM 2924 C CA . THR A 1 385 ? 41.806 10.259 -3.469 1.00 47.19 385 THR A CA 1
ATOM 2925 C C . THR A 1 385 ? 40.756 11.038 -2.703 1.00 47.19 385 THR A C 1
ATOM 2927 O O . THR A 1 385 ? 40.336 12.086 -3.182 1.00 47.19 385 THR A O 1
ATOM 2930 N N . ILE A 1 386 ? 40.382 10.535 -1.526 1.00 49.50 386 ILE A N 1
ATOM 2931 C CA . ILE A 1 386 ? 39.289 10.978 -0.640 1.00 49.50 386 ILE A CA 1
ATOM 2932 C C . ILE A 1 386 ? 37.975 10.211 -0.876 1.00 49.50 386 ILE A C 1
ATOM 2934 O O . ILE A 1 386 ? 36.988 10.770 -1.333 1.00 49.50 386 ILE A O 1
ATOM 2938 N N . PHE A 1 387 ? 37.958 8.918 -0.533 1.00 43.34 387 PHE A N 1
ATOM 2939 C CA . PHE A 1 387 ? 36.762 8.283 0.050 1.00 43.34 387 PHE A CA 1
ATOM 2940 C C . PHE A 1 387 ? 37.106 6.960 0.759 1.00 43.34 387 PHE A C 1
ATOM 2942 O O . PHE A 1 387 ? 36.552 5.915 0.440 1.00 43.34 387 PHE A O 1
ATOM 2949 N N . ASN A 1 388 ? 38.068 6.978 1.693 1.00 40.75 388 ASN A N 1
ATOM 2950 C CA . ASN A 1 388 ? 38.348 5.793 2.521 1.00 40.75 388 ASN A CA 1
ATOM 2951 C C . ASN A 1 388 ? 38.671 6.061 4.004 1.00 40.75 388 ASN A C 1
ATOM 2953 O O . ASN A 1 388 ? 38.978 5.110 4.711 1.00 40.75 388 ASN A O 1
ATOM 2957 N N . ASP A 1 389 ? 38.510 7.291 4.510 1.00 40.19 389 ASP A N 1
ATOM 2958 C CA . ASP A 1 389 ? 38.821 7.619 5.919 1.00 40.19 389 ASP A CA 1
ATOM 2959 C C . ASP A 1 389 ? 37.605 7.947 6.805 1.00 40.19 389 ASP A C 1
ATOM 2961 O O . ASP A 1 389 ? 37.762 8.369 7.945 1.00 40.19 389 ASP A O 1
ATOM 2965 N N . THR A 1 390 ? 36.371 7.696 6.352 1.00 41.94 390 THR A N 1
ATOM 2966 C CA . THR A 1 390 ? 35.160 7.981 7.163 1.00 41.94 390 THR A CA 1
ATOM 2967 C C . THR A 1 390 ? 34.374 6.728 7.573 1.00 41.94 390 THR A C 1
ATOM 2969 O O . THR A 1 390 ? 33.262 6.829 8.077 1.00 41.94 390 THR A O 1
ATOM 2972 N N . ILE A 1 391 ? 34.956 5.529 7.435 1.00 44.50 391 ILE A N 1
ATOM 2973 C CA . ILE A 1 391 ? 34.376 4.270 7.955 1.00 44.50 391 ILE A CA 1
ATOM 2974 C C . ILE A 1 391 ? 35.373 3.587 8.904 1.00 44.50 391 ILE A C 1
ATOM 2976 O O . ILE A 1 391 ? 35.725 2.419 8.757 1.00 44.50 391 ILE A O 1
ATOM 2980 N N . ARG A 1 392 ? 35.875 4.340 9.891 1.00 41.16 392 ARG A N 1
ATOM 2981 C CA . ARG A 1 392 ? 36.630 3.767 11.021 1.00 41.16 392 ARG A CA 1
ATOM 2982 C C . ARG A 1 392 ? 36.469 4.500 12.360 1.00 41.16 392 ARG A C 1
ATOM 2984 O O . ARG A 1 392 ? 37.262 4.272 13.265 1.00 41.16 392 ARG A O 1
ATOM 2991 N N . GLN A 1 393 ? 35.434 5.334 12.515 1.00 40.41 393 GLN A N 1
ATOM 2992 C CA . GLN A 1 393 ? 35.184 6.096 13.754 1.00 40.41 393 GLN A CA 1
ATOM 2993 C C . GLN A 1 393 ? 33.776 5.944 14.368 1.00 40.41 393 GLN A C 1
ATOM 2995 O O . GLN A 1 393 ? 33.403 6.736 15.223 1.00 40.41 393 GLN A O 1
ATOM 3000 N N . VAL A 1 394 ? 33.006 4.901 14.026 1.00 43.09 394 VAL A N 1
ATOM 3001 C CA . VAL A 1 394 ? 31.715 4.605 14.708 1.00 43.09 394 VAL A CA 1
ATOM 3002 C C . VAL A 1 394 ? 31.730 3.248 15.428 1.00 43.09 394 VAL A C 1
ATOM 3004 O O . VAL A 1 394 ? 30.704 2.639 15.698 1.00 43.09 394 VAL A O 1
ATOM 3007 N N . SER A 1 395 ? 32.914 2.761 15.791 1.00 48.00 395 SER A N 1
ATOM 3008 C CA . SER A 1 395 ? 33.076 1.624 16.699 1.00 48.00 395 SER A CA 1
ATOM 3009 C C . SER A 1 395 ? 33.866 2.084 17.919 1.00 48.00 395 SER A C 1
ATOM 3011 O O . SER A 1 395 ? 35.077 1.894 17.951 1.00 48.00 395 SER A O 1
ATOM 3013 N N . ASN A 1 396 ? 33.200 2.797 18.835 1.00 48.59 396 ASN A N 1
ATOM 3014 C CA . ASN A 1 396 ? 33.494 2.866 20.276 1.00 48.59 396 ASN A CA 1
ATOM 3015 C C . ASN A 1 396 ? 32.662 3.974 20.943 1.00 48.59 396 ASN A C 1
ATOM 3017 O O . ASN A 1 396 ? 33.156 5.051 21.258 1.00 48.59 396 ASN A O 1
ATOM 3021 N N . SER A 1 397 ? 31.394 3.683 21.207 1.00 40.53 397 SER A N 1
ATOM 3022 C CA . SER A 1 397 ? 30.664 4.302 22.314 1.00 40.53 397 SER A CA 1
ATOM 3023 C C . SER A 1 397 ? 29.669 3.280 22.847 1.00 40.53 397 SER A C 1
ATOM 3025 O O . SER A 1 397 ? 28.519 3.193 22.434 1.00 40.53 397 SER A O 1
ATOM 3027 N N . SER A 1 398 ? 30.184 2.434 23.734 1.00 45.38 398 SER A N 1
ATOM 3028 C CA . SER A 1 398 ? 29.391 1.586 24.615 1.00 45.38 398 SER A CA 1
ATOM 3029 C C . SER A 1 398 ? 28.829 2.473 25.731 1.00 45.38 398 SER A C 1
ATOM 3031 O O . SER A 1 398 ? 29.632 3.014 26.496 1.00 45.38 398 SER A O 1
ATOM 3033 N N . PRO A 1 399 ? 27.506 2.682 25.857 1.00 47.56 399 PRO A N 1
ATOM 3034 C CA . PRO A 1 399 ? 26.952 3.174 27.102 1.00 47.56 399 PRO A CA 1
ATOM 3035 C C . PRO A 1 399 ? 26.854 1.993 28.068 1.00 47.56 399 PRO A C 1
ATOM 3037 O O . PRO A 1 399 ? 26.186 0.991 27.803 1.00 47.56 399 PRO A O 1
ATOM 3040 N N . ALA A 1 400 ? 27.573 2.116 29.180 1.00 43.06 400 ALA A N 1
ATOM 3041 C CA . ALA A 1 400 ? 27.449 1.245 30.330 1.00 43.06 400 ALA A CA 1
ATOM 3042 C C . ALA A 1 400 ? 25.970 1.114 30.725 1.00 43.06 400 ALA A C 1
ATOM 3044 O O . ALA A 1 400 ? 25.286 2.108 30.962 1.00 43.06 400 ALA A O 1
ATOM 3045 N N . ALA A 1 401 ? 25.486 -0.124 30.769 1.00 42.00 401 ALA A N 1
ATOM 3046 C CA . ALA A 1 401 ? 24.209 -0.455 31.365 1.00 42.00 401 ALA A CA 1
ATOM 3047 C C . ALA A 1 401 ? 24.332 -0.284 32.886 1.00 42.00 401 ALA A C 1
ATOM 3049 O O . ALA A 1 401 ? 24.971 -1.096 33.556 1.00 42.00 401 ALA A O 1
ATOM 3050 N N . GLU A 1 402 ? 23.735 0.777 33.424 1.00 47.19 402 GLU A N 1
ATOM 3051 C CA . GLU A 1 402 ? 23.414 0.844 34.847 1.00 47.19 402 GLU A CA 1
ATOM 3052 C C . GLU A 1 402 ? 22.264 -0.132 35.151 1.00 47.19 402 GLU A C 1
ATOM 3054 O O . GLU A 1 402 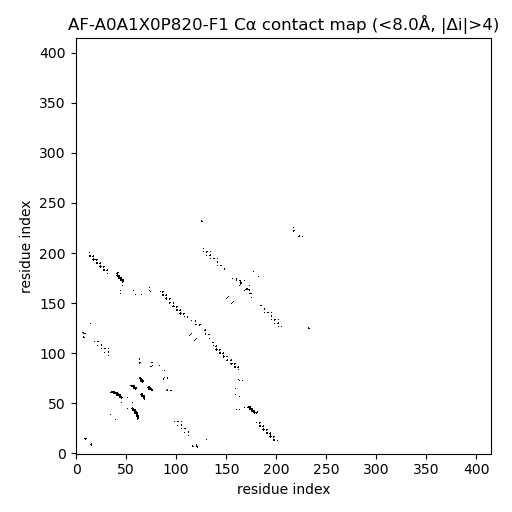? 21.239 -0.116 34.460 1.00 47.19 402 GLU A O 1
ATOM 3059 N N . PRO A 1 403 ? 22.391 -0.996 36.172 1.00 55.78 403 PRO A N 1
ATOM 3060 C CA . PRO A 1 403 ? 21.291 -1.836 36.608 1.00 55.78 403 PRO A CA 1
ATOM 3061 C C . PRO A 1 403 ? 20.300 -1.001 37.428 1.00 55.78 403 PRO A C 1
ATOM 3063 O O . PRO A 1 403 ? 20.587 -0.585 38.550 1.00 55.78 403 PRO A O 1
ATOM 3066 N N . PHE A 1 404 ? 19.104 -0.791 36.876 1.00 45.94 404 PHE A N 1
ATOM 3067 C CA . PHE A 1 404 ? 17.958 -0.271 37.617 1.00 45.94 404 PHE A CA 1
ATOM 3068 C C . PHE A 1 404 ? 17.591 -1.243 38.749 1.00 45.94 404 PHE A C 1
ATOM 3070 O O . PHE A 1 404 ? 17.075 -2.337 38.513 1.00 45.94 404 PHE A O 1
ATOM 3077 N N . TYR A 1 405 ? 17.846 -0.829 39.990 1.00 45.88 405 TYR A N 1
ATOM 3078 C CA . TYR A 1 405 ? 17.281 -1.452 41.182 1.00 45.88 405 TYR A CA 1
ATOM 3079 C C . TYR A 1 405 ? 15.775 -1.166 41.228 1.00 45.88 405 TYR A C 1
ATOM 3081 O O . TYR A 1 405 ? 15.343 -0.014 41.277 1.00 45.88 405 TYR A O 1
ATOM 3089 N N . ALA A 1 406 ? 14.966 -2.226 41.231 1.00 43.06 406 ALA A N 1
ATOM 3090 C CA . ALA A 1 406 ? 13.543 -2.141 41.520 1.00 43.06 406 ALA A CA 1
ATOM 3091 C C . ALA A 1 406 ? 13.355 -1.816 43.010 1.00 43.06 406 ALA A C 1
ATOM 3093 O O . ALA A 1 406 ? 13.558 -2.670 43.875 1.00 43.06 406 ALA A O 1
ATOM 3094 N N . SER A 1 407 ? 12.981 -0.572 43.310 1.00 46.31 407 SER A N 1
ATOM 3095 C CA . SER A 1 407 ? 12.587 -0.171 44.657 1.00 46.31 407 SER A CA 1
ATOM 3096 C C . SER A 1 407 ? 11.196 -0.736 44.951 1.00 46.31 407 SER A C 1
ATOM 3098 O O . SER A 1 407 ? 10.197 -0.327 44.363 1.00 46.31 407 SER A O 1
ATOM 3100 N N . ARG A 1 408 ? 11.162 -1.732 45.835 1.00 46.72 408 ARG A N 1
ATOM 3101 C CA . ARG A 1 408 ? 9.967 -2.355 46.406 1.00 46.72 408 ARG A CA 1
ATOM 3102 C C . ARG A 1 408 ? 9.296 -1.336 47.329 1.00 46.72 408 ARG A C 1
ATOM 3104 O O . ARG A 1 408 ? 9.838 -1.031 48.384 1.00 46.72 408 ARG A O 1
ATOM 3111 N N . THR A 1 409 ? 8.160 -0.780 46.925 1.00 52.44 409 THR A N 1
ATOM 3112 C CA . THR A 1 409 ? 7.302 0.011 47.813 1.00 52.44 409 THR A CA 1
ATOM 3113 C C . THR A 1 409 ? 6.416 -0.928 48.619 1.00 52.44 409 THR A C 1
ATOM 3115 O O . THR A 1 409 ? 5.634 -1.706 48.071 1.00 52.44 409 THR A O 1
ATOM 3118 N N . ASP A 1 410 ? 6.603 -0.870 49.934 1.00 53.28 410 ASP A N 1
ATOM 3119 C CA . ASP A 1 410 ? 5.826 -1.592 50.928 1.00 53.28 410 ASP A CA 1
ATOM 3120 C C . ASP A 1 410 ? 4.343 -1.214 50.872 1.00 53.28 410 ASP A C 1
ATOM 3122 O O . ASP A 1 410 ? 3.950 -0.050 50.772 1.00 53.28 410 ASP A O 1
ATOM 3126 N N . THR A 1 411 ? 3.516 -2.247 50.965 1.00 51.56 411 THR A N 1
ATOM 3127 C CA . THR A 1 411 ? 2.073 -2.177 51.157 1.00 51.56 411 THR A CA 1
ATOM 3128 C C . THR A 1 411 ? 1.767 -1.669 52.562 1.00 51.56 411 THR A C 1
ATOM 3130 O O . THR A 1 411 ? 1.892 -2.410 53.537 1.00 51.56 411 THR A O 1
ATOM 3133 N N . GLY A 1 412 ? 1.334 -0.413 52.661 1.00 53.44 412 GLY A N 1
ATOM 3134 C CA . GLY A 1 412 ? 0.675 0.117 53.849 1.00 53.44 412 GLY A CA 1
ATOM 3135 C C . GLY A 1 412 ? -0.755 -0.412 53.949 1.00 53.44 412 GLY A C 1
ATOM 3136 O O . GLY A 1 412 ? -1.644 0.028 53.225 1.00 53.44 412 GLY A O 1
ATOM 3137 N N . THR A 1 413 ? -0.967 -1.362 54.853 1.00 56.84 413 THR A N 1
ATOM 3138 C CA . THR A 1 413 ? -2.266 -1.701 55.446 1.00 56.84 413 THR A CA 1
ATOM 3139 C C . THR A 1 413 ? -2.810 -0.500 56.218 1.00 56.84 413 THR A C 1
ATOM 3141 O O . THR A 1 413 ? -2.181 -0.071 57.183 1.00 56.84 413 THR A O 1
ATOM 3144 N N . TYR A 1 414 ? -3.989 -0.005 55.842 1.00 52.50 414 TYR A N 1
ATOM 3145 C CA . TYR A 1 414 ? -4.824 0.811 56.722 1.00 52.50 414 TYR A CA 1
ATOM 3146 C C . TYR A 1 414 ? -6.045 -0.002 57.149 1.00 52.50 414 TYR A C 1
ATOM 3148 O O . TYR A 1 414 ? -6.724 -0.609 56.319 1.00 52.50 414 TYR A O 1
ATOM 3156 N N . SER A 1 415 ? -6.213 -0.053 58.470 1.00 60.03 415 SER A N 1
ATOM 3157 C CA . SER A 1 415 ? -7.361 -0.571 59.220 1.00 60.03 415 SER A CA 1
ATOM 3158 C C . SER A 1 415 ? -8.404 0.520 59.404 1.00 60.03 415 SER A C 1
ATOM 3160 O O . SER A 1 415 ? -7.979 1.698 59.473 1.00 60.03 415 SER A O 1
#